Protein AF-0000000068192954 (afdb_homodimer)

Foldseek 3Di:
DPDDPPVVVVVVVVVVVVVVVVVVVVVVVVVVVVVCVCVVPVQQVLCVLAVCVPVPPVRDPDRQQFFFKKKKWAAAPVLAIAIAIFGAKDWDDDDPQWTKMKGKAFCPAPRNVRCVVVQKMKMFFAFLVCLVLNLLRHQDHSVVDRSCVVFDFDDDPSITHGPPTQKMWIWGFDDWDDQQRIIMTMIITDDMDGDPPTHTDGSNCNVVRDDPVSSVSNRVVVVVSVVVSVVRNVVVPDD/DPPDPVVVVVVVVVVVVVVVVVVVVVVVVVVVVVVCVCVVPVQQVLCVLAVCVPVPPVRDPDRQQFFFKKKKWAAAPVLAIAIAIFGAKDWDDDDPQWTKMKGKAFPPAPRNVRCVVVQKMKMFFAFLVCLVLHLLRHQDHSVVDRSCVVFDFDDDPSITHGPPTQKMWIWGWDDWDDQQRIIMTMIITDDMDGDPPTHTDGSNCNVVRDDPVSSVSNRVVVVVSVVVSVVRNVVVPDD

InterPro domains:
  IPR002563 Flavin reductase like domain [PF01613] (67-190)
  IPR002563 Flavin reductase like domain [SM00903] (71-207)
  IPR012349 FMN-binding split barrel [G3DSA:2.30.110.10] (63-213)
  IPR050268 NADH-dependent flavin reductase [PTHR30466] (68-200)

Nearest PDB structures (foldseek):
  2r0x-assembly1_A-2  TM=9.103E-01  e=3.236E-12  Histophilus somni 129PT
  8ct0-assembly4_E  TM=9.063E-01  e=8.200E-12  Kitasatospora aureofaciens
  3zoe-assembly1_A  TM=9.040E-01  e=6.341E-11  Thermus thermophilus HB27
  3zoh-assembly1_C  TM=8.894E-01  e=4.109E-11  Thermus thermophilus HB27
  3zoe-assembly1_B  TM=8.852E-01  e=1.179E-10  Thermus thermophilus HB27

pLDDT: mean 78.79, std 22.88, range [28.75, 98.81]

Solvent-accessible surface area (backbone atoms only — not comparable to full-atom values): 25425 Å² total; per-residue (Å²): 136,80,81,65,77,69,61,61,56,53,54,54,49,50,52,52,47,48,51,49,48,48,52,46,48,54,50,48,53,50,48,55,50,54,49,41,48,48,66,64,48,86,54,47,49,61,37,52,48,40,44,50,71,77,48,63,69,60,37,70,77,71,61,48,27,76,28,51,37,30,42,37,27,19,40,39,96,87,65,51,75,33,52,35,60,48,57,37,63,34,60,50,54,76,36,83,93,54,37,26,35,35,34,51,37,48,66,83,38,66,34,47,50,27,24,67,72,61,30,37,36,29,42,29,38,34,19,54,91,49,55,75,50,48,58,51,34,58,65,48,56,62,91,76,41,73,71,56,68,93,51,66,57,46,78,54,98,80,26,70,41,66,63,86,37,30,15,38,36,33,35,34,63,72,49,74,42,87,61,50,45,22,30,38,38,34,28,41,49,81,45,60,40,28,42,75,98,56,58,64,21,36,50,54,48,45,75,79,68,43,55,69,69,54,52,51,52,46,31,51,51,50,52,51,46,32,56,52,34,48,52,33,38,57,57,54,71,52,130,137,79,82,66,78,68,62,62,57,52,55,53,49,50,53,51,47,48,51,49,48,49,52,47,50,54,48,48,53,49,47,54,51,53,50,42,49,50,68,64,48,86,53,48,47,62,38,50,50,42,44,49,70,76,49,64,68,60,38,69,74,70,61,48,27,75,28,52,37,31,42,37,27,18,40,38,94,88,66,51,75,30,53,35,61,46,56,36,62,34,61,50,54,76,36,83,92,55,37,27,35,34,36,50,37,49,66,83,39,66,34,48,49,26,24,68,70,61,31,37,37,30,40,31,37,34,20,56,91,49,53,75,49,49,58,50,34,59,65,46,55,62,91,78,40,72,72,57,67,93,51,65,57,45,76,53,97,80,27,71,43,67,63,85,36,28,16,38,35,32,32,33,61,73,49,75,42,86,62,48,44,22,30,38,38,33,28,41,49,79,44,61,38,28,41,75,99,57,58,64,23,35,51,55,48,45,74,78,67,44,56,68,69,53,51,51,52,46,32,52,50,49,54,53,45,33,57,53,34,51,52,33,39,56,58,55,72,51,130

Organism: Phaeodactylum tricornutum (strain CCAP 1055/1) (NCBI:txid556484)

Radius of gyration: 24.52 Å; Cα contacts (8 Å, |Δi|>4): 858; chains: 2; bounding box: 74×58×86 Å

Secondary structure (DSSP, 8-state):
----THHHHHHHHHHHHHHHHHHHHHHHHHHHHHHHHHHHTT--HHHHHH-TTSS-S---SS-GGG-B-EEEEEE-TTS-EEEEEE--EEE----TTS-EEEEEE-TTSHHHHHHHHH-EEEEEE-BGGGTTHHHHHHHS-TTTS-TTTT--EEEETTEEEETT-SEEEEEEEEEEEE-SS-EEEEEEEEEEEE-SS--B-BGGGHHHHS-HHHHHHHHHHHHHHHHHHHHHHHHHT--/----THHHHHHHHHHHHHHHHHHHHHHHHHHHHHHHHHHHTT--HHHHHH-TTSS-S---SS-GGG-B-EEEEEE-TTS-EEEEEE--EEE----TTS-EEEEEE-TTSHHHHHHHHH-EEEEEE-BGGGTTHHHHHHHS-TTTS-TTTT--EEEETTEEEETT-SEEEEEEEEEEEE-SS-EEEEEEEEEEEE-SS--B-BGGGHHHHS-HHHHHHHHHHHHHHHHHHHHHHHHHT--

Sequence (478 aa):
MQQNPRTRTRSETQKNLQSLQGQSRKLLTLSEQATPYLHQRNVSFWKYLVTMTDVPAGSWILDEGKREVFLVTAVSSDGTKHGMIITWVAPAGLVPDQKRIMMALSPTNQTTQTLMESKSFAIHLLQQAQANLVPVFGAKHSREVNKFEGVDHEMMDGLPILANTCGWMIGAVVSTMEAGDRVIVLADISKEQGAVEQDPLYVKDMSAKLPVGDVQDLDQKFSGDIDRDRQMRAKFYEPMQQNPRTRTRSETQKNLQSLQGQSRKLLTLSEQATPYLHQRNVSFWKYLVTMTDVPAGSWILDEGKREVFLVTAVSSDGTKHGMIITWVAPAGLVPDQKRIMMALSPTNQTTQTLMESKSFAIHLLQQAQANLVPVFGAKHSREVNKFEGVDHEMMDGLPILANTCGWMIGAVVSTMEAGDRVIVLADISKEQGAVEQDPLYVKDMSAKLPVGDVQDLDQKFSGDIDRDRQMRAKFYEP

Structure (mmCIF, N/CA/C/O backbone):
data_AF-0000000068192954-model_v1
#
loop_
_entity.id
_entity.type
_entity.pdbx_description
1 polymer 'Flavin reductase like domain-containing protein'
#
loop_
_atom_site.group_PDB
_atom_site.id
_atom_site.type_symbol
_atom_site.label_atom_id
_atom_site.label_alt_id
_atom_site.label_comp_id
_atom_site.label_asym_id
_atom_site.label_entity_id
_atom_site.label_seq_id
_atom_site.pdbx_PDB_ins_code
_atom_site.Cartn_x
_atom_site.Cartn_y
_atom_site.Cartn_z
_atom_site.occupancy
_atom_site.B_iso_or_equiv
_atom_site.auth_seq_id
_atom_site.auth_comp_id
_atom_site.auth_asym_id
_atom_site.auth_atom_id
_atom_site.pdbx_PDB_model_num
ATOM 1 N N . MET A 1 1 ? 54.031 7.293 34.094 1 28.75 1 MET A N 1
ATOM 2 C CA . MET A 1 1 ? 53.281 6.066 33.781 1 28.75 1 MET A CA 1
ATOM 3 C C . MET A 1 1 ? 51.938 6.387 33.125 1 28.75 1 MET A C 1
ATOM 5 O O . MET A 1 1 ? 51.031 6.855 33.812 1 28.75 1 MET A O 1
ATOM 9 N N . GLN A 1 2 ? 51.938 6.809 31.891 1 33.09 2 GLN A N 1
ATOM 10 C CA . GLN A 1 2 ? 50.906 7.312 30.984 1 33.09 2 GLN A CA 1
ATOM 11 C C . GLN A 1 2 ? 49.906 6.227 30.641 1 33.09 2 GLN A C 1
ATOM 13 O O . GLN A 1 2 ? 50.281 5.168 30.125 1 33.09 2 GLN A O 1
ATOM 18 N N . GLN A 1 3 ? 48.812 6.18 31.5 1 34.62 3 GLN A N 1
ATOM 19 C CA . GLN A 1 3 ? 47.688 5.242 31.328 1 34.62 3 GLN A CA 1
ATOM 20 C C . GLN A 1 3 ? 47.156 5.27 29.906 1 34.62 3 GLN A C 1
ATOM 22 O O . GLN A 1 3 ? 46.906 6.344 29.359 1 34.62 3 GLN A O 1
ATOM 27 N N . ASN A 1 4 ? 47.5 4.211 29.141 1 36.44 4 ASN A N 1
ATOM 28 C CA . ASN A 1 4 ? 47.219 3.986 27.719 1 36.44 4 ASN A CA 1
ATOM 29 C C . ASN A 1 4 ? 45.719 4.004 27.438 1 36.44 4 ASN A C 1
ATOM 31 O O . ASN A 1 4 ? 44.969 3.295 28.094 1 36.44 4 ASN A O 1
ATOM 35 N N . PRO A 1 5 ? 45.219 4.957 26.562 1 45.28 5 PRO A N 1
ATOM 36 C CA . PRO A 1 5 ? 43.812 5.199 26.203 1 45.28 5 PRO A CA 1
ATOM 37 C C . PRO A 1 5 ? 43.125 3.957 25.625 1 45.28 5 PRO A C 1
ATOM 39 O O . PRO A 1 5 ? 41.938 3.984 25.328 1 45.28 5 PRO A O 1
ATOM 42 N N . ARG A 1 6 ? 43.844 2.809 25.438 1 43.81 6 ARG A N 1
ATOM 43 C CA . ARG A 1 6 ? 43.281 1.637 24.781 1 43.81 6 ARG A CA 1
ATOM 44 C C . ARG A 1 6 ? 42.344 0.885 25.75 1 43.81 6 ARG A C 1
ATOM 46 O O . ARG A 1 6 ? 41.562 0.047 25.312 1 43.81 6 ARG A O 1
ATOM 53 N N . THR A 1 7 ? 42.5 1.026 27.094 1 43.66 7 THR A N 1
ATOM 54 C CA . THR A 1 7 ? 41.719 0.246 28.031 1 43.66 7 THR A CA 1
ATOM 55 C C . THR A 1 7 ? 40.281 0.792 28.094 1 43.66 7 THR A C 1
ATOM 57 O O . THR A 1 7 ? 39.344 0.058 28.422 1 43.66 7 THR A O 1
ATOM 60 N N . ARG A 1 8 ? 40.094 2.127 27.812 1 46.25 8 ARG A N 1
ATOM 61 C CA . ARG A 1 8 ? 38.75 2.684 27.938 1 46.25 8 ARG A CA 1
ATOM 62 C C . ARG A 1 8 ? 37.844 2.23 26.797 1 46.25 8 ARG A C 1
ATOM 64 O O . ARG A 1 8 ? 36.625 2.115 26.969 1 46.25 8 ARG A O 1
ATOM 71 N N . THR A 1 9 ? 38.531 1.865 25.672 1 49.66 9 THR A N 1
ATOM 72 C CA . THR A 1 9 ? 37.719 1.532 24.516 1 49.66 9 THR A CA 1
ATOM 73 C C . THR A 1 9 ? 37.125 0.135 24.672 1 49.66 9 THR A C 1
ATOM 75 O O . THR A 1 9 ? 35.969 -0.11 24.25 1 49.66 9 THR A O 1
ATOM 78 N N . ARG A 1 10 ? 37.75 -0.776 25.516 1 47.38 10 ARG A N 1
ATOM 79 C CA . ARG A 1 10 ? 37.25 -2.131 25.656 1 47.38 10 ARG A CA 1
ATOM 80 C C . ARG A 1 10 ? 36.062 -2.168 26.641 1 47.38 10 ARG A C 1
ATOM 82 O O . ARG A 1 10 ? 35.094 -2.869 26.422 1 47.38 10 ARG A O 1
ATOM 89 N N . SER A 1 11 ? 36.188 -1.301 27.672 1 51.62 11 SER A N 1
ATOM 90 C CA . SER A 1 11 ? 35.094 -1.325 28.656 1 51.62 11 SER A CA 1
ATOM 91 C C . SER A 1 11 ? 33.812 -0.73 28.094 1 51.62 11 SER A C 1
ATOM 93 O O . SER A 1 11 ? 32.719 -1.253 28.328 1 51.62 11 SER A O 1
ATOM 95 N N . GLU A 1 12 ? 33.938 0.307 27.281 1 49.53 12 GLU A N 1
ATOM 96 C CA . GLU A 1 12 ? 32.75 0.908 26.688 1 49.53 12 GLU A CA 1
ATOM 97 C C . GLU A 1 12 ? 32.188 0.025 25.578 1 49.53 12 GLU A C 1
ATOM 99 O O . GLU A 1 12 ? 30.953 -0.093 25.453 1 49.53 12 GLU A O 1
ATOM 104 N N . THR A 1 13 ? 33.031 -0.736 24.906 1 48.41 13 THR A N 1
ATOM 105 C CA . THR A 1 13 ? 32.531 -1.682 23.906 1 48.41 13 THR A CA 1
ATOM 106 C C . THR A 1 13 ? 31.875 -2.879 24.562 1 48.41 13 THR A C 1
ATOM 108 O O . THR A 1 13 ? 30.828 -3.348 24.094 1 48.41 13 THR A O 1
ATOM 111 N N . GLN A 1 14 ? 32.406 -3.314 25.781 1 47.94 14 GLN A N 1
ATOM 112 C CA . GLN A 1 14 ? 31.75 -4.414 26.484 1 47.94 14 GLN A CA 1
ATOM 113 C C . GLN A 1 14 ? 30.422 -3.975 27.078 1 47.94 14 GLN A C 1
ATOM 115 O O . GLN A 1 14 ? 29.438 -4.727 27.062 1 47.94 14 GLN A O 1
ATOM 120 N N . LYS A 1 15 ? 30.328 -2.771 27.578 1 52 15 LYS A N 1
ATOM 121 C CA . LYS A 1 15 ? 29.062 -2.275 28.094 1 52 15 LYS A CA 1
ATOM 122 C C . LYS A 1 15 ? 28.047 -2.076 26.984 1 52 15 LYS A C 1
ATOM 124 O O . LYS A 1 15 ? 26.859 -2.383 27.141 1 52 15 LYS A O 1
ATOM 129 N N . ASN A 1 16 ? 28.5 -1.601 25.797 1 46.19 16 ASN A N 1
ATOM 130 C CA . ASN A 1 16 ? 27.609 -1.475 24.656 1 46.19 16 ASN A CA 1
ATOM 131 C C . ASN A 1 16 ? 27.188 -2.84 24.125 1 46.19 16 ASN A C 1
ATOM 133 O O . ASN A 1 16 ? 26.016 -3.041 23.766 1 46.19 16 ASN A O 1
ATOM 137 N N . LEU A 1 17 ? 28.047 -3.842 24.203 1 46.62 17 LEU A N 1
ATOM 138 C CA . LEU A 1 17 ? 27.688 -5.207 23.828 1 46.62 17 LEU A CA 1
ATOM 139 C C . LEU A 1 17 ? 26.75 -5.824 24.859 1 46.62 17 LEU A C 1
ATOM 141 O O . LEU A 1 17 ? 25.781 -6.5 24.5 1 46.62 17 LEU A O 1
ATOM 145 N N . GLN A 1 18 ? 26.953 -5.562 26.125 1 48.41 18 GLN A N 1
ATOM 146 C CA . GLN A 1 18 ? 26.031 -6.074 27.141 1 48.41 18 GLN A CA 1
ATOM 147 C C . GLN A 1 18 ? 24.672 -5.398 27.031 1 48.41 18 GLN A C 1
ATOM 149 O O . GLN A 1 18 ? 23.641 -6.047 27.203 1 48.41 18 GLN A O 1
ATOM 154 N N . SER A 1 19 ? 24.578 -4.105 26.719 1 47.25 19 SER A N 1
ATOM 155 C CA . SER A 1 19 ? 23.312 -3.436 26.484 1 47.25 19 SER A CA 1
ATOM 156 C C . SER A 1 19 ? 22.641 -3.939 25.219 1 47.25 19 SER A C 1
ATOM 158 O O . SER A 1 19 ? 21.438 -4.168 25.188 1 47.25 19 SER A O 1
ATOM 160 N N . LEU A 1 20 ? 23.391 -4.277 24.188 1 42.94 20 LEU A N 1
ATOM 161 C CA . LEU A 1 20 ? 22.859 -4.891 22.984 1 42.94 20 LEU A CA 1
ATOM 162 C C . LEU A 1 20 ? 22.438 -6.328 23.25 1 42.94 20 LEU A C 1
ATOM 164 O O . LEU A 1 20 ? 21.391 -6.77 22.75 1 42.94 20 LEU A O 1
ATOM 168 N N . GLN A 1 21 ? 23.203 -7.055 24.047 1 45.59 21 GLN A N 1
ATOM 169 C CA . GLN A 1 21 ? 22.797 -8.398 24.469 1 45.59 21 GLN A CA 1
ATOM 170 C C . GLN A 1 21 ? 21.578 -8.344 25.391 1 45.59 21 GLN A C 1
ATOM 172 O O . GLN A 1 21 ? 20.703 -9.195 25.297 1 45.59 21 GLN A O 1
ATOM 177 N N . GLY A 1 22 ? 21.531 -7.441 26.297 1 45.75 22 GLY A N 1
ATOM 178 C CA . GLY A 1 22 ? 20.328 -7.262 27.094 1 45.75 22 GLY A CA 1
ATOM 179 C C . GLY A 1 22 ? 19.125 -6.883 26.266 1 45.75 22 GLY A C 1
ATOM 180 O O . GLY A 1 22 ? 18.016 -7.371 26.516 1 45.75 22 GLY A O 1
ATOM 181 N N . GLN A 1 23 ? 19.312 -5.965 25.328 1 38.62 23 GLN A N 1
ATOM 182 C CA . GLN A 1 23 ? 18.234 -5.633 24.391 1 38.62 23 GLN A CA 1
ATOM 183 C C . GLN A 1 23 ? 17.891 -6.82 23.5 1 38.62 23 GLN A C 1
ATOM 185 O O . GLN A 1 23 ? 16.719 -7.078 23.219 1 38.62 23 GLN A O 1
ATOM 190 N N . SER A 1 24 ? 18.875 -7.613 23.172 1 37.78 24 SER A N 1
ATOM 191 C CA . SER A 1 24 ? 18.594 -8.852 22.438 1 37.78 24 SER A CA 1
ATOM 192 C C . SER A 1 24 ? 17.859 -9.852 23.312 1 37.78 24 SER A C 1
ATOM 194 O O . SER A 1 24 ? 16.953 -10.547 22.859 1 37.78 24 SER A O 1
ATOM 196 N N . ARG A 1 25 ? 18.266 -10 24.688 1 39.19 25 ARG A N 1
ATOM 197 C CA . ARG A 1 25 ? 17.547 -10.93 25.547 1 39.19 25 ARG A CA 1
ATOM 198 C C . ARG A 1 25 ? 16.109 -10.445 25.812 1 39.19 25 ARG A C 1
ATOM 200 O O . ARG A 1 25 ? 15.18 -11.25 25.859 1 39.19 25 ARG A O 1
ATOM 207 N N . LYS A 1 26 ? 15.883 -9.156 26.016 1 37.59 26 LYS A N 1
ATOM 208 C CA . LYS A 1 26 ? 14.523 -8.633 26.141 1 37.59 26 LYS A CA 1
ATOM 209 C C . LYS A 1 26 ? 13.734 -8.82 24.844 1 37.59 26 LYS A C 1
ATOM 211 O O . LYS A 1 26 ? 12.539 -9.094 24.875 1 37.59 26 LYS A O 1
ATOM 216 N N . LEU A 1 27 ? 14.375 -8.758 23.656 1 32.66 27 LEU A N 1
ATOM 217 C CA . LEU A 1 27 ? 13.766 -9.086 22.375 1 32.66 27 LEU A CA 1
ATOM 218 C C . LEU A 1 27 ? 13.484 -10.578 22.281 1 32.66 27 LEU A C 1
ATOM 220 O O . LEU A 1 27 ? 12.438 -10.984 21.781 1 32.66 27 LEU A O 1
ATOM 224 N N . LEU A 1 28 ? 14.352 -11.445 22.812 1 34.91 28 LEU A N 1
ATOM 225 C CA . LEU A 1 28 ? 14.117 -12.883 22.859 1 34.91 28 LEU A CA 1
ATOM 226 C C . LEU A 1 28 ? 12.977 -13.227 23.812 1 34.91 28 LEU A C 1
ATOM 228 O O . LEU A 1 28 ? 12.141 -14.07 23.5 1 34.91 28 LEU A O 1
ATOM 232 N N . THR A 1 29 ? 12.938 -12.602 24.984 1 37.34 29 THR A N 1
ATOM 233 C CA . THR A 1 29 ? 11.836 -12.875 25.891 1 37.34 29 THR A CA 1
ATOM 234 C C . THR A 1 29 ? 10.516 -12.359 25.328 1 37.34 29 THR A C 1
ATOM 236 O O . THR A 1 29 ? 9.477 -13.016 25.453 1 37.34 29 THR A O 1
ATOM 239 N N . LEU A 1 30 ? 10.492 -11.242 24.625 1 33.72 30 LEU A N 1
ATOM 240 C CA . LEU A 1 30 ? 9.281 -10.758 23.984 1 33.72 30 LEU A CA 1
ATOM 241 C C . LEU A 1 30 ? 8.953 -11.594 22.75 1 33.72 30 LEU A C 1
ATOM 243 O O . LEU A 1 30 ? 7.781 -11.805 22.422 1 33.72 30 LEU A O 1
ATOM 247 N N . SER A 1 31 ? 9.898 -12.125 22.062 1 34.69 31 SER A N 1
ATOM 248 C CA . SER A 1 31 ? 9.672 -13.109 21 1 34.69 31 SER A CA 1
ATOM 249 C C . SER A 1 31 ? 9.07 -14.391 21.578 1 34.69 31 SER A C 1
ATOM 251 O O . SER A 1 31 ? 8.156 -14.969 20.984 1 34.69 31 SER A O 1
ATOM 253 N N . GLU A 1 32 ? 9.539 -14.898 22.672 1 38 32 GLU A N 1
ATOM 254 C CA . GLU A 1 32 ? 8.977 -16.078 23.328 1 38 32 GLU A CA 1
ATOM 255 C C . GLU A 1 32 ? 7.547 -15.82 23.797 1 38 32 GLU A C 1
ATOM 257 O O . GLU A 1 32 ? 6.727 -16.734 23.828 1 38 32 GLU A O 1
ATOM 262 N N . GLN A 1 33 ? 7.266 -14.625 24.172 1 34.47 33 GLN A N 1
ATOM 263 C CA . GLN A 1 33 ? 5.902 -14.344 24.609 1 34.47 33 GLN A CA 1
ATOM 264 C C . GLN A 1 33 ? 4.969 -14.172 23.422 1 34.47 33 GLN A C 1
ATOM 266 O O . GLN A 1 33 ? 3.777 -14.469 23.5 1 34.47 33 GLN A O 1
ATOM 271 N N . ALA A 1 34 ? 5.441 -13.594 22.328 1 35.53 34 ALA A N 1
ATOM 272 C CA . ALA A 1 34 ? 4.555 -13.461 21.172 1 35.53 34 ALA A CA 1
ATOM 273 C C . ALA A 1 34 ? 4.32 -14.812 20.5 1 35.53 34 ALA A C 1
ATOM 275 O O . ALA A 1 34 ? 3.219 -15.094 20.031 1 35.53 34 ALA A O 1
ATOM 276 N N . THR A 1 35 ? 5.328 -15.734 20.438 1 37.5 35 THR A N 1
ATOM 277 C CA . THR A 1 35 ? 5.141 -17.109 19.953 1 37.5 35 THR A CA 1
ATOM 278 C C . THR A 1 35 ? 4.137 -17.844 20.844 1 37.5 35 THR A C 1
ATOM 280 O O . THR A 1 35 ? 3.275 -18.562 20.328 1 37.5 35 THR A O 1
ATOM 283 N N . PRO A 1 36 ? 4.316 -17.719 22.125 1 34.56 36 PRO A N 1
ATOM 284 C CA . PRO A 1 36 ? 3.301 -18.391 22.938 1 34.56 36 PRO A CA 1
ATOM 285 C C . PRO A 1 36 ? 1.89 -17.875 22.672 1 34.56 36 PRO A C 1
ATOM 287 O O . PRO A 1 36 ? 0.913 -18.594 22.875 1 34.56 36 PRO A O 1
ATOM 290 N N . TYR A 1 37 ? 1.873 -16.625 22.422 1 34.72 37 TYR A N 1
ATOM 291 C CA . TYR A 1 37 ? 0.514 -16.141 22.203 1 34.72 37 TYR A CA 1
ATOM 292 C C . TYR A 1 37 ? -0.122 -16.812 20.984 1 34.72 37 TYR A C 1
ATOM 294 O O . TYR A 1 37 ? -1.303 -17.172 21.016 1 34.72 37 TYR A O 1
ATOM 302 N N . LEU A 1 38 ? 0.547 -16.969 19.906 1 35.53 38 LEU A N 1
ATOM 303 C CA . LEU A 1 38 ? 0.011 -17.766 18.797 1 35.53 38 LEU A CA 1
ATOM 304 C C . LEU A 1 38 ? -0.161 -19.219 19.219 1 35.53 38 LEU A C 1
ATOM 306 O O . LEU A 1 38 ? -1.137 -19.875 18.828 1 35.53 38 LEU A O 1
ATOM 310 N N . HIS A 1 39 ? 0.858 -19.812 19.781 1 34.03 39 HIS A N 1
ATOM 311 C CA . HIS A 1 39 ? 0.739 -21.203 20.203 1 34.03 39 HIS A CA 1
ATOM 312 C C . HIS A 1 39 ? -0.332 -21.375 21.266 1 34.03 39 HIS A C 1
ATOM 314 O O . HIS A 1 39 ? -0.851 -22.469 21.469 1 34.03 39 HIS A O 1
ATOM 320 N N . GLN A 1 40 ? -0.222 -20.5 22.156 1 33.94 40 GLN A N 1
ATOM 321 C CA . GLN A 1 40 ? -1.2 -20.859 23.188 1 33.94 40 GLN A CA 1
ATOM 322 C C . GLN A 1 40 ? -2.623 -20.781 22.641 1 33.94 40 GLN A C 1
ATOM 324 O O . GLN A 1 40 ? -3.473 -21.609 22.984 1 33.94 40 GLN A O 1
ATOM 329 N N . ARG A 1 41 ? -3.094 -19.406 22.125 1 36.31 41 ARG A N 1
ATOM 330 C CA . ARG A 1 41 ? -4.508 -19.438 21.75 1 36.31 41 ARG A CA 1
ATOM 331 C C . ARG A 1 41 ? -4.688 -19.812 20.281 1 36.31 41 ARG A C 1
ATOM 333 O O . ARG A 1 41 ? -3.859 -19.453 19.453 1 36.31 41 ARG A O 1
ATOM 340 N N . ASN A 1 42 ? -5.141 -20.953 19.828 1 36.09 42 ASN A N 1
ATOM 341 C CA . ASN A 1 42 ? -5.605 -21.516 18.562 1 36.09 42 ASN A CA 1
ATOM 342 C C . ASN A 1 42 ? -5.992 -20.438 17.562 1 36.09 42 ASN A C 1
ATOM 344 O O . ASN A 1 42 ? -7.051 -20.516 16.938 1 36.09 42 ASN A O 1
ATOM 348 N N . VAL A 1 43 ? -5.469 -19.25 17.781 1 41.62 43 VAL A N 1
ATOM 349 C CA . VAL A 1 43 ? -5.949 -18.234 16.859 1 41.62 43 VAL A CA 1
ATOM 350 C C . VAL A 1 43 ? -5.191 -18.328 15.539 1 41.62 43 VAL A C 1
ATOM 352 O O . VAL A 1 43 ? -3.959 -18.375 15.523 1 41.62 43 VAL A O 1
ATOM 355 N N . SER A 1 44 ? -5.82 -18.875 14.555 1 44.84 44 SER A N 1
ATOM 356 C CA . SER A 1 44 ? -5.332 -18.953 13.18 1 44.84 44 SER A CA 1
ATOM 357 C C . SER A 1 44 ? -4.703 -17.625 12.742 1 44.84 44 SER A C 1
ATOM 359 O O . SER A 1 44 ? -5.066 -16.562 13.25 1 44.84 44 SER A O 1
ATOM 361 N N . PHE A 1 45 ? -3.475 -17.703 12.219 1 47.53 45 PHE A N 1
ATOM 362 C CA . PHE A 1 45 ? -2.738 -16.562 11.68 1 47.53 45 PHE A CA 1
ATOM 363 C C . PHE A 1 45 ? -3.682 -15.586 10.984 1 47.53 45 PHE A C 1
ATOM 365 O O . PHE A 1 45 ? -3.584 -14.375 11.188 1 47.53 45 PHE A O 1
ATOM 372 N N . TRP A 1 46 ? -4.523 -16.172 10.195 1 49.72 46 TRP A N 1
ATOM 373 C CA . TRP A 1 46 ? -5.496 -15.312 9.531 1 49.72 46 TRP A CA 1
ATOM 374 C C . TRP A 1 46 ? -6.359 -14.578 10.555 1 49.72 46 TRP A C 1
ATOM 376 O O . TRP A 1 46 ? -6.688 -13.406 10.367 1 49.72 46 TRP A O 1
ATOM 386 N N . LYS A 1 47 ? -6.613 -15.414 11.516 1 50.19 47 LYS A N 1
ATOM 387 C CA . LYS A 1 47 ? -7.32 -14.758 12.609 1 50.19 47 LYS A CA 1
ATOM 388 C C . LYS A 1 47 ? -6.477 -13.641 13.219 1 50.19 47 LYS A C 1
ATOM 390 O O . LYS A 1 47 ? -7.004 -12.594 13.594 1 50.19 47 LYS A O 1
ATOM 395 N N . TYR A 1 48 ? -5.215 -13.984 13.234 1 51.25 48 TYR A N 1
ATOM 396 C CA . TYR A 1 48 ? -4.301 -12.953 13.719 1 51.25 48 TYR A CA 1
ATOM 397 C C . TYR A 1 48 ? -4.324 -11.727 12.812 1 51.25 48 TYR A C 1
ATOM 399 O O . TYR A 1 48 ? -4.336 -10.594 13.297 1 51.25 48 TYR A O 1
ATOM 407 N N . LEU A 1 49 ? -4.199 -12.047 11.523 1 51.03 49 LEU A N 1
ATOM 408 C CA . LEU A 1 49 ? -4.246 -10.938 10.578 1 51.03 49 LEU A CA 1
ATOM 409 C C . LEU A 1 49 ? -5.598 -10.227 10.641 1 51.03 49 LEU A C 1
ATOM 411 O O . LEU A 1 49 ? -5.68 -9.023 10.406 1 51.03 49 LEU A O 1
ATOM 415 N N . VAL A 1 50 ? -6.68 -11.039 10.859 1 43.12 50 VAL A N 1
ATOM 416 C CA . VAL A 1 50 ? -8.039 -10.516 10.914 1 43.12 50 VAL A CA 1
ATOM 417 C C . VAL A 1 50 ? -8.391 -10.141 12.352 1 43.12 50 VAL A C 1
ATOM 419 O O . VAL A 1 50 ? -9.117 -9.172 12.586 1 43.12 50 VAL A O 1
ATOM 422 N N . THR A 1 51 ? -8.336 -11.172 13.18 1 40.44 51 THR A N 1
ATOM 423 C CA . THR A 1 51 ? -8.922 -10.984 14.508 1 40.44 51 THR A CA 1
ATOM 424 C C . THR A 1 51 ? -8.016 -10.117 15.375 1 40.44 51 THR A C 1
ATOM 426 O O . THR A 1 51 ? -7.137 -10.633 16.062 1 40.44 51 THR A O 1
ATOM 429 N N . MET A 1 52 ? -7.449 -9.125 14.82 1 39.66 52 MET A N 1
ATOM 430 C CA . MET A 1 52 ? -6.996 -8.148 15.812 1 39.66 52 MET A CA 1
ATOM 431 C C . MET A 1 52 ? -7.949 -8.102 17 1 39.66 52 MET A C 1
ATOM 433 O O . MET A 1 52 ? -7.855 -7.207 17.844 1 39.66 52 MET A O 1
ATOM 437 N N . THR A 1 53 ? -8.93 -8.828 17.047 1 37.06 53 THR A N 1
ATOM 438 C CA . THR A 1 53 ? -9.797 -8.633 18.203 1 37.06 53 THR A CA 1
ATOM 439 C C . THR A 1 53 ? -9.023 -8.852 19.5 1 37.06 53 THR A C 1
ATOM 441 O O . THR A 1 53 ? -9.266 -8.172 20.5 1 37.06 53 THR A O 1
ATOM 444 N N . ASP A 1 54 ? -8.414 -9.969 19.656 1 37.91 54 ASP A N 1
ATOM 445 C CA . ASP A 1 54 ? -7.816 -10.133 20.969 1 37.91 54 ASP A CA 1
ATOM 446 C C . ASP A 1 54 ? -6.461 -9.438 21.062 1 37.91 54 ASP A C 1
ATOM 448 O O . ASP A 1 54 ? -5.617 -9.805 21.875 1 37.91 54 ASP A O 1
ATOM 452 N N . VAL A 1 55 ? -5.898 -9.062 20.016 1 39.06 55 VAL A N 1
ATOM 453 C CA . VAL A 1 55 ? -4.645 -8.367 20.266 1 39.06 55 VAL A CA 1
ATOM 454 C C . VAL A 1 55 ? -4.895 -7.203 21.234 1 39.06 55 VAL A C 1
ATOM 456 O O . VAL A 1 55 ? -5.859 -6.457 21.078 1 39.06 55 VAL A O 1
ATOM 459 N N . PRO A 1 56 ? -4.359 -7.191 22.344 1 39.72 56 PRO A N 1
ATOM 460 C CA . PRO A 1 56 ? -4.477 -6.02 23.219 1 39.72 56 PRO A CA 1
ATOM 461 C C . PRO A 1 56 ? -4.551 -4.707 22.438 1 39.72 56 PRO A C 1
ATOM 463 O O . PRO A 1 56 ? -4.156 -4.66 21.266 1 39.72 56 PRO A O 1
ATOM 466 N N . ALA A 1 57 ? -5.082 -3.566 22.984 1 41.44 57 ALA A N 1
ATOM 467 C CA . ALA A 1 57 ? -5.352 -2.174 22.641 1 41.44 57 ALA A CA 1
ATOM 468 C C . ALA A 1 57 ? -4.305 -1.648 21.656 1 41.44 57 ALA A C 1
ATOM 470 O O . ALA A 1 57 ? -4.504 -0.609 21.016 1 41.44 57 ALA A O 1
ATOM 471 N N . GLY A 1 58 ? -3.09 -2.18 21.516 1 46.84 58 GLY A N 1
ATOM 472 C CA . GLY A 1 58 ? -2.041 -1.587 20.703 1 46.84 58 GLY A CA 1
ATOM 473 C C . GLY A 1 58 ? -2.137 -1.967 19.234 1 46.84 58 GLY A C 1
ATOM 474 O O . GLY A 1 58 ? -1.12 -2.223 18.578 1 46.84 58 GLY A O 1
ATOM 475 N N . SER A 1 59 ? -3.389 -2.238 18.781 1 53.78 59 SER A N 1
ATOM 476 C CA . SER A 1 59 ? -3.719 -2.922 17.531 1 53.78 59 SER A CA 1
ATOM 477 C C . SER A 1 59 ? -3.301 -2.092 16.312 1 53.78 59 SER A C 1
ATOM 479 O O . SER A 1 59 ? -3.281 -0.861 16.375 1 53.78 59 SER A O 1
ATOM 481 N N . TRP A 1 60 ? -2.52 -2.666 15.414 1 65.56 60 TRP A N 1
ATOM 482 C CA . TRP A 1 60 ? -2.094 -2.211 14.094 1 65.56 60 TRP A CA 1
ATOM 483 C C . TRP A 1 60 ? -3.215 -1.452 13.391 1 65.56 60 TRP A C 1
ATOM 485 O O . TRP A 1 60 ? -4.352 -1.926 13.328 1 65.56 60 TRP A O 1
ATOM 495 N N . ILE A 1 61 ? -3.01 -0.142 13.203 1 79 61 ILE A N 1
ATOM 496 C CA . ILE A 1 61 ? -4.055 0.694 12.617 1 79 61 ILE A CA 1
ATOM 497 C C . ILE A 1 61 ? -4.336 0.245 11.188 1 79 61 ILE A C 1
ATOM 499 O O . ILE A 1 61 ? -5.359 0.611 10.602 1 79 61 ILE A O 1
ATOM 503 N N . LEU A 1 62 ? -3.357 -0.501 10.672 1 83.12 62 LEU A N 1
ATOM 504 C CA . LEU A 1 62 ? -3.619 -1.071 9.352 1 83.12 62 LEU A CA 1
ATOM 505 C C . LEU A 1 62 ? -4.344 -2.406 9.477 1 83.12 62 LEU A C 1
ATOM 507 O O . LEU A 1 62 ? -3.754 -3.402 9.898 1 83.12 62 LEU A O 1
ATOM 511 N N . ASP A 1 63 ? -5.598 -2.41 9.117 1 80 63 ASP A N 1
ATOM 512 C CA . ASP A 1 63 ? -6.445 -3.594 9.227 1 80 63 ASP A CA 1
ATOM 513 C C . ASP A 1 63 ? -6.145 -4.59 8.109 1 80 63 ASP A C 1
ATOM 515 O O . ASP A 1 63 ? -6.625 -4.43 6.988 1 80 63 ASP A O 1
ATOM 519 N N . GLU A 1 64 ? -5.504 -5.621 8.391 1 82.19 64 GLU A N 1
ATOM 520 C CA . GLU A 1 64 ? -5.109 -6.625 7.41 1 82.19 64 GLU A CA 1
ATOM 521 C C . GLU A 1 64 ? -6.324 -7.355 6.848 1 82.19 64 GLU A C 1
ATOM 523 O O . GLU A 1 64 ? -6.32 -7.785 5.691 1 82.19 64 GLU A O 1
ATOM 528 N N . GLY A 1 65 ? -7.332 -7.457 7.613 1 84.56 65 GLY A N 1
ATOM 529 C CA . GLY A 1 65 ? -8.531 -8.148 7.176 1 84.56 65 GLY A CA 1
ATOM 530 C C . GLY A 1 65 ? -9.219 -7.473 6.004 1 84.56 65 GLY A C 1
ATOM 531 O O . GLY A 1 65 ? -9.898 -8.125 5.215 1 84.56 65 GLY A O 1
ATOM 532 N N . LYS A 1 66 ? -8.977 -6.227 5.836 1 86.56 66 LYS A N 1
ATOM 533 C CA . LYS A 1 66 ? -9.648 -5.438 4.812 1 86.56 66 LYS A CA 1
ATOM 534 C C . LYS A 1 66 ? -8.836 -5.402 3.52 1 86.56 66 LYS A C 1
ATOM 536 O O . LYS A 1 66 ? -9.273 -4.812 2.525 1 86.56 66 LYS A O 1
ATOM 541 N N . ARG A 1 67 ? -7.805 -6.082 3.555 1 91.56 67 ARG A N 1
ATOM 542 C CA . ARG A 1 67 ? -6.953 -6.035 2.369 1 91.56 67 ARG A CA 1
ATOM 543 C C . ARG A 1 67 ? -7.445 -7.008 1.304 1 91.56 67 ARG A C 1
ATOM 545 O O . ARG A 1 67 ? -7.867 -8.125 1.623 1 91.56 67 ARG A O 1
ATOM 552 N N . GLU A 1 68 ? -7.344 -6.523 0.11 1 93.19 68 GLU A N 1
ATOM 553 C CA . GLU A 1 68 ? -7.645 -7.355 -1.051 1 93.19 68 GLU A CA 1
ATOM 554 C C . GLU A 1 68 ? -6.547 -8.391 -1.286 1 93.19 68 GLU A C 1
ATOM 556 O O . GLU A 1 68 ? -5.398 -8.188 -0.891 1 93.19 68 GLU A O 1
ATOM 561 N N . VAL A 1 69 ? -6.969 -9.461 -1.917 1 95.44 69 VAL A N 1
ATOM 562 C CA . VAL A 1 69 ? -6.035 -10.539 -2.211 1 95.44 69 VAL A CA 1
ATOM 563 C C . VAL A 1 69 ? -5.699 -10.539 -3.701 1 95.44 69 VAL A C 1
ATOM 565 O O . VAL A 1 69 ? -6.598 -10.594 -4.547 1 95.44 69 VAL A O 1
ATOM 568 N N . PHE A 1 70 ? -4.383 -10.562 -3.973 1 97.12 70 PHE A N 1
ATOM 569 C CA . PHE A 1 70 ? -3.922 -10.516 -5.355 1 97.12 70 PHE A CA 1
ATOM 570 C C . PHE A 1 70 ? -3.092 -11.742 -5.691 1 97.12 70 PHE A C 1
ATOM 572 O O . PHE A 1 70 ? -2.418 -12.305 -4.82 1 97.12 70 PHE A O 1
ATOM 579 N N . LEU A 1 71 ? -3.143 -12.102 -6.926 1 97.94 71 LEU A N 1
ATOM 580 C CA . LEU A 1 71 ? -2.201 -13.055 -7.504 1 97.94 71 LEU A CA 1
ATOM 581 C C . LEU A 1 71 ? -1.266 -12.367 -8.492 1 97.94 71 LEU A C 1
ATOM 583 O O . LEU A 1 71 ? -1.719 -11.781 -9.477 1 97.94 71 LEU A O 1
ATOM 587 N N . VAL A 1 72 ? -0.012 -12.477 -8.219 1 98.44 72 VAL A N 1
ATOM 588 C CA . VAL A 1 72 ? 1.006 -11.992 -9.148 1 98.44 72 VAL A CA 1
ATOM 589 C C . VAL A 1 72 ? 1.563 -13.164 -9.953 1 98.44 72 VAL A C 1
ATOM 591 O O . VAL A 1 72 ? 1.872 -14.219 -9.398 1 98.44 72 VAL A O 1
ATOM 594 N N . THR A 1 73 ? 1.679 -12.992 -11.242 1 98.25 73 THR A N 1
ATOM 595 C CA . THR A 1 73 ? 2.248 -14.023 -12.102 1 98.25 73 THR A CA 1
ATOM 596 C C . THR A 1 73 ? 3.428 -13.477 -12.898 1 98.25 73 THR A C 1
ATOM 598 O O . THR A 1 73 ? 3.467 -12.289 -13.219 1 98.25 73 THR A O 1
ATOM 601 N N . ALA A 1 74 ? 4.336 -14.312 -13.148 1 98.12 74 ALA A N 1
ATOM 602 C CA . ALA A 1 74 ? 5.531 -14.039 -13.945 1 98.12 74 ALA A CA 1
ATOM 603 C C . ALA A 1 74 ? 6.027 -15.297 -14.648 1 98.12 74 ALA A C 1
ATOM 605 O O . ALA A 1 74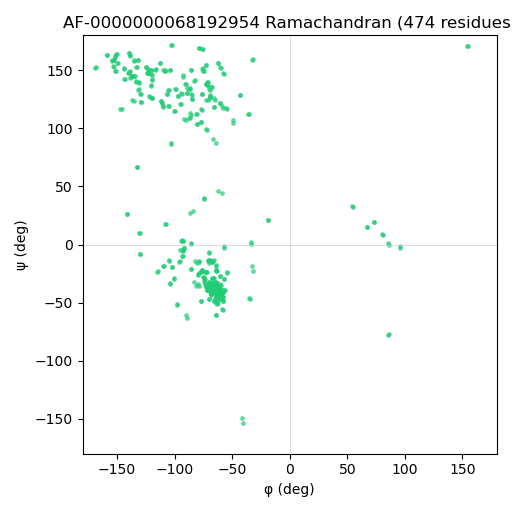 ? 5.625 -16.406 -14.305 1 98.12 74 ALA A O 1
ATOM 606 N N . VAL A 1 75 ? 6.883 -15.078 -15.641 1 97.5 75 VAL A N 1
ATOM 607 C CA . VAL A 1 75 ? 7.398 -16.203 -16.422 1 97.5 75 VAL A CA 1
ATOM 608 C C . VAL A 1 75 ? 8.922 -16.125 -16.5 1 97.5 75 VAL A C 1
ATOM 610 O O . VAL A 1 75 ? 9.477 -15.07 -16.844 1 97.5 75 VAL A O 1
ATOM 613 N N . SER A 1 76 ? 9.531 -17.234 -16.172 1 95.94 76 SER A N 1
ATOM 614 C CA . SER A 1 76 ? 10.984 -17.297 -16.281 1 95.94 76 SER A CA 1
ATOM 615 C C . SER A 1 76 ? 11.414 -17.453 -17.734 1 95.94 76 SER A C 1
ATOM 617 O O . SER A 1 76 ? 10.586 -17.703 -18.625 1 95.94 76 SER A O 1
ATOM 619 N N . SER A 1 77 ? 12.703 -17.266 -17.922 1 95.88 77 SER A N 1
ATOM 620 C CA . SER A 1 77 ? 13.258 -17.281 -19.266 1 95.88 77 SER A CA 1
ATOM 621 C C . SER A 1 77 ? 13.023 -18.625 -19.938 1 95.88 77 SER A C 1
ATOM 623 O O . SER A 1 77 ? 12.93 -18.719 -21.172 1 95.88 77 SER A O 1
ATOM 625 N N . ASP A 1 78 ? 12.898 -19.688 -19.203 1 94.25 78 ASP A N 1
ATOM 626 C CA . ASP A 1 78 ? 12.695 -21.031 -19.75 1 94.25 78 ASP A CA 1
ATOM 627 C C . ASP A 1 78 ? 11.219 -21.297 -20.016 1 94.25 78 ASP A C 1
ATOM 629 O O . ASP A 1 78 ? 10.836 -22.391 -20.422 1 94.25 78 ASP A O 1
ATOM 633 N N . GLY A 1 79 ? 10.414 -20.344 -19.75 1 94.56 79 GLY A N 1
ATOM 634 C CA . GLY A 1 79 ? 9 -20.453 -20.062 1 94.56 79 GLY A CA 1
ATOM 635 C C . GLY A 1 79 ? 8.164 -20.922 -18.891 1 94.56 79 GLY A C 1
ATOM 636 O O . GLY A 1 79 ? 6.934 -21 -19 1 94.56 79 GLY A O 1
ATOM 637 N N . THR A 1 80 ? 8.789 -21.219 -17.781 1 94.38 80 THR A N 1
ATOM 638 C CA . THR A 1 80 ? 8.055 -21.688 -16.609 1 94.38 80 THR A CA 1
ATOM 639 C C . THR A 1 80 ? 7.207 -20.562 -16.016 1 94.38 80 THR A C 1
ATOM 641 O O . THR A 1 80 ? 7.688 -19.438 -15.852 1 94.38 80 THR A O 1
ATOM 644 N N . LYS A 1 81 ? 5.93 -20.875 -15.719 1 96.25 81 LYS A N 1
ATOM 645 C CA . LYS A 1 81 ? 5.012 -19.938 -15.094 1 96.25 81 LYS A CA 1
ATOM 646 C C . LYS A 1 81 ? 5.113 -19.984 -13.57 1 96.25 81 LYS A C 1
ATOM 648 O O . LYS A 1 81 ? 5.164 -21.078 -12.992 1 96.25 81 LYS A O 1
ATOM 653 N N . HIS A 1 82 ? 5.172 -18.844 -13.016 1 95.75 82 HIS A N 1
ATOM 654 C CA . HIS A 1 82 ? 5.199 -18.703 -11.562 1 95.75 82 HIS A CA 1
ATOM 655 C C . HIS A 1 82 ? 4.074 -17.781 -11.078 1 95.75 82 HIS A C 1
ATOM 657 O O . HIS A 1 82 ? 3.59 -16.938 -11.836 1 95.75 82 HIS A O 1
ATOM 663 N N . GLY A 1 83 ? 3.645 -18.031 -9.805 1 96.94 83 GLY A N 1
ATOM 664 C CA . GLY A 1 83 ? 2.629 -17.188 -9.188 1 96.94 83 GLY A CA 1
ATOM 665 C C . GLY A 1 83 ? 2.744 -17.125 -7.68 1 96.94 83 GLY A C 1
ATOM 666 O O . GLY A 1 83 ? 3.146 -18.109 -7.043 1 96.94 83 GLY A O 1
ATOM 667 N N . MET A 1 84 ? 2.352 -16.016 -7.168 1 95.44 84 MET A N 1
ATOM 668 C CA . MET A 1 84 ? 2.326 -15.859 -5.715 1 95.44 84 MET A CA 1
ATOM 669 C C . MET A 1 84 ? 1.136 -15.008 -5.281 1 95.44 84 MET A C 1
ATOM 671 O O . MET A 1 84 ? 0.678 -14.148 -6.031 1 95.44 84 MET A O 1
ATOM 675 N N . ILE A 1 85 ? 0.699 -15.281 -4.074 1 95.94 85 ILE A N 1
ATOM 676 C CA . ILE A 1 85 ? -0.348 -14.484 -3.443 1 95.94 85 ILE A CA 1
ATOM 677 C C . ILE A 1 85 ? 0.28 -13.328 -2.672 1 95.94 85 ILE A C 1
ATOM 679 O O . ILE A 1 85 ? 1.233 -13.523 -1.913 1 95.94 85 ILE A O 1
ATOM 683 N N . ILE A 1 86 ? -0.235 -12.133 -2.908 1 96.38 86 ILE A N 1
ATOM 684 C CA . ILE A 1 86 ? 0.201 -10.984 -2.129 1 96.38 86 ILE A CA 1
ATOM 685 C C . ILE A 1 86 ? -1.013 -10.156 -1.702 1 96.38 86 ILE A C 1
ATOM 687 O O . ILE A 1 86 ? -2.092 -10.281 -2.285 1 96.38 86 ILE A O 1
ATOM 691 N N . THR A 1 87 ? -0.8 -9.367 -0.639 1 94.94 87 THR A N 1
ATOM 692 C CA . THR A 1 87 ? -1.868 -8.492 -0.174 1 94.94 87 THR A CA 1
ATOM 693 C C . THR A 1 87 ? -1.354 -7.062 0.012 1 94.94 87 THR A C 1
ATOM 695 O O . THR A 1 87 ? -2.137 -6.141 0.244 1 94.94 87 THR A O 1
ATOM 698 N N . TRP A 1 88 ? -0.101 -6.863 -0.096 1 96.38 88 TRP A N 1
ATOM 699 C CA . TRP A 1 88 ? 0.482 -5.555 0.179 1 96.38 88 TRP A CA 1
ATOM 700 C C . TRP A 1 88 ? 0.82 -4.828 -1.117 1 96.38 88 TRP A C 1
ATOM 702 O O . TRP A 1 88 ? 1.954 -4.895 -1.598 1 96.38 88 TRP A O 1
ATOM 712 N N . VAL A 1 89 ? -0.229 -4.125 -1.611 1 96.75 89 VAL A N 1
ATOM 713 C CA . VAL A 1 89 ? -0.203 -3.361 -2.854 1 96.75 89 VAL A CA 1
ATOM 714 C C . VAL A 1 89 ? -0.812 -1.98 -2.623 1 96.75 89 VAL A C 1
ATOM 716 O O . VAL A 1 89 ? -1.801 -1.844 -1.898 1 96.75 89 VAL A O 1
ATOM 719 N N . ALA A 1 90 ? -0.215 -1.003 -3.215 1 95.81 90 ALA A N 1
ATOM 720 C CA . ALA A 1 90 ? -0.79 0.339 -3.172 1 95.81 90 ALA A CA 1
ATOM 721 C C . ALA A 1 90 ? -0.443 1.125 -4.434 1 95.81 90 ALA A C 1
ATOM 723 O O . ALA A 1 90 ? 0.54 0.82 -5.113 1 95.81 90 ALA A O 1
ATOM 724 N N . PRO A 1 91 ? -1.28 2.119 -4.738 1 94.88 91 PRO A N 1
ATOM 725 C CA . PRO A 1 91 ? -0.898 3.031 -5.816 1 94.88 91 PRO A CA 1
ATOM 726 C C . PRO A 1 91 ? 0.385 3.803 -5.512 1 94.88 91 PRO A C 1
ATOM 728 O O . PRO A 1 91 ? 0.746 3.971 -4.344 1 94.88 91 PRO A O 1
ATOM 731 N N . ALA A 1 92 ? 1.015 4.227 -6.605 1 96.56 92 ALA A N 1
ATOM 732 C CA . ALA A 1 92 ? 2.242 5.004 -6.449 1 96.56 92 ALA A CA 1
ATOM 733 C C . ALA A 1 92 ? 2.316 6.121 -7.488 1 96.56 92 ALA A C 1
ATOM 735 O O . ALA A 1 92 ? 3.408 6.531 -7.887 1 96.56 92 ALA A O 1
ATOM 736 N N . GLY A 1 93 ? 1.228 6.559 -7.934 1 92.75 93 GLY A N 1
ATOM 737 C CA . GLY A 1 93 ? 1.167 7.656 -8.891 1 92.75 93 GLY A CA 1
ATOM 738 C C . GLY A 1 93 ? -0.237 8.195 -9.094 1 92.75 93 GLY A C 1
ATOM 739 O O . GLY A 1 93 ? -1.204 7.426 -9.102 1 92.75 93 GLY A O 1
ATOM 740 N N . LEU A 1 94 ? -0.31 9.445 -9.438 1 87.94 94 LEU A N 1
ATOM 741 C CA . LEU A 1 94 ? -1.595 10.125 -9.547 1 87.94 94 LEU A CA 1
ATOM 742 C C . LEU A 1 94 ? -1.994 10.312 -11.008 1 87.94 94 LEU A C 1
ATOM 744 O O . LEU A 1 94 ? -3.148 10.633 -11.305 1 87.94 94 LEU A O 1
ATOM 748 N N . VAL A 1 95 ? -1.055 10.109 -11.859 1 87.75 95 VAL A N 1
ATOM 749 C CA . VAL A 1 95 ? -1.326 10.391 -13.266 1 87.75 95 VAL A CA 1
ATOM 750 C C . VAL A 1 95 ? -2.172 9.266 -13.859 1 87.75 95 VAL A C 1
ATOM 752 O O . VAL A 1 95 ? -1.721 8.117 -13.953 1 87.75 95 VAL A O 1
ATOM 755 N N . PRO A 1 96 ? -3.414 9.531 -14.305 1 83.25 96 PRO A N 1
ATOM 756 C CA . PRO A 1 96 ? -4.375 8.477 -14.641 1 83.25 96 PRO A CA 1
ATOM 757 C C . PRO A 1 96 ? -3.924 7.629 -15.828 1 83.25 96 PRO A C 1
ATOM 759 O O . PRO A 1 96 ? -4.238 6.441 -15.891 1 83.25 96 PRO A O 1
ATOM 762 N N . ASP A 1 97 ? -3.232 8.219 -16.781 1 84.94 97 ASP A N 1
ATOM 763 C CA . ASP A 1 97 ? -2.828 7.473 -17.969 1 84.94 97 ASP A CA 1
ATOM 764 C C . ASP A 1 97 ? -1.42 6.902 -17.812 1 84.94 97 ASP A C 1
ATOM 766 O O . ASP A 1 97 ? -0.875 6.305 -18.734 1 84.94 97 ASP A O 1
ATOM 770 N N . GLN A 1 98 ? -0.856 7.09 -16.703 1 92.25 98 GLN A N 1
ATOM 771 C CA . GLN A 1 98 ? 0.443 6.531 -16.344 1 92.25 98 GLN A CA 1
ATOM 772 C C . GLN A 1 98 ? 0.402 5.887 -14.969 1 92.25 98 GLN A C 1
ATOM 774 O O . GLN A 1 98 ? 1.124 6.305 -14.062 1 92.25 98 GLN A O 1
ATOM 779 N N . LYS A 1 99 ? -0.316 4.859 -14.875 1 93.06 99 LYS A N 1
ATOM 780 C CA . LYS A 1 99 ? -0.58 4.223 -13.594 1 93.06 99 LYS A CA 1
ATOM 781 C C . LYS A 1 99 ? 0.664 3.516 -13.062 1 93.06 99 LYS A C 1
ATOM 783 O O . LYS A 1 99 ? 1.407 2.898 -13.828 1 93.06 99 LYS A O 1
ATOM 788 N N . ARG A 1 100 ? 0.817 3.668 -11.773 1 95.94 100 ARG A N 1
ATOM 789 C CA . ARG A 1 100 ? 1.947 3.08 -11.062 1 95.94 100 ARG A CA 1
ATOM 790 C C . ARG A 1 100 ? 1.499 2.451 -9.75 1 95.94 100 ARG A C 1
ATOM 792 O O . ARG A 1 100 ? 0.623 2.986 -9.062 1 95.94 100 ARG A O 1
ATOM 799 N N . ILE A 1 101 ? 2.176 1.35 -9.43 1 97.75 101 ILE A N 1
ATOM 800 C CA . ILE A 1 101 ? 1.884 0.716 -8.148 1 97.75 101 ILE A CA 1
ATOM 801 C C . ILE A 1 101 ? 3.188 0.407 -7.414 1 97.75 101 ILE A C 1
ATOM 803 O O . ILE A 1 101 ? 4.262 0.406 -8.016 1 97.75 101 ILE A O 1
ATOM 807 N N . MET A 1 102 ? 3.084 0.249 -6.141 1 98.5 102 MET A N 1
ATOM 808 C CA . MET A 1 102 ? 4.141 -0.314 -5.309 1 98.5 102 MET A CA 1
ATOM 809 C C . MET A 1 102 ? 3.664 -1.579 -4.602 1 98.5 102 MET A C 1
ATOM 811 O O . MET A 1 102 ? 2.488 -1.692 -4.25 1 98.5 102 MET A O 1
ATOM 815 N N . MET A 1 103 ? 4.559 -2.498 -4.426 1 98.5 103 MET A N 1
ATOM 816 C CA . MET A 1 103 ? 4.281 -3.779 -3.781 1 98.5 103 MET A CA 1
ATOM 817 C C . MET A 1 103 ? 5.426 -4.188 -2.861 1 98.5 103 MET A C 1
ATOM 819 O O . MET A 1 103 ? 6.586 -3.887 -3.139 1 98.5 103 MET A O 1
ATOM 823 N N . ALA A 1 104 ? 5.102 -4.844 -1.826 1 98.25 104 ALA A N 1
ATOM 824 C CA . ALA A 1 104 ? 6.094 -5.484 -0.967 1 98.25 104 ALA A CA 1
ATOM 825 C C . ALA A 1 104 ? 6.109 -6.996 -1.179 1 98.25 104 ALA A C 1
ATOM 827 O O . ALA A 1 104 ? 5.117 -7.676 -0.903 1 98.25 104 ALA A O 1
ATOM 828 N N . LEU A 1 105 ? 7.238 -7.492 -1.6 1 97.94 105 LEU A N 1
ATOM 829 C CA . LEU A 1 105 ? 7.32 -8.898 -1.972 1 97.94 105 LEU A CA 1
ATOM 830 C C . LEU A 1 105 ? 8.398 -9.617 -1.168 1 97.94 105 LEU A C 1
ATOM 832 O O . LEU A 1 105 ? 9.422 -9.016 -0.815 1 97.94 105 LEU A O 1
ATOM 836 N N . SER A 1 106 ? 8.141 -10.883 -0.904 1 95.44 106 SER A N 1
ATOM 837 C CA . SER A 1 106 ? 9.195 -11.688 -0.301 1 95.44 106 SER A CA 1
ATOM 838 C C . SER A 1 106 ? 10.328 -11.938 -1.285 1 95.44 106 SER A C 1
ATOM 840 O O . SER A 1 106 ? 10.109 -12.477 -2.371 1 95.44 106 SER A O 1
ATOM 842 N N . PRO A 1 107 ? 11.555 -11.609 -0.865 1 95.44 107 PRO A N 1
ATOM 843 C CA . PRO A 1 107 ? 12.672 -11.773 -1.798 1 95.44 107 PRO A CA 1
ATOM 844 C C . PRO A 1 107 ? 13.016 -13.242 -2.053 1 95.44 107 PRO A C 1
ATOM 846 O O . PRO A 1 107 ? 13.719 -13.555 -3.016 1 95.44 107 PRO A O 1
ATOM 849 N N . THR A 1 108 ? 12.508 -14.164 -1.267 1 92.31 108 THR A N 1
ATOM 850 C CA . THR A 1 108 ? 12.852 -15.57 -1.395 1 92.31 108 THR A CA 1
ATOM 851 C C . THR A 1 108 ? 11.852 -16.297 -2.289 1 92.31 108 THR A C 1
ATOM 853 O O . THR A 1 108 ? 12.062 -17.453 -2.652 1 92.31 108 THR A O 1
ATOM 856 N N . ASN A 1 109 ? 10.812 -15.633 -2.59 1 93.56 109 ASN A N 1
ATOM 857 C CA . ASN A 1 109 ? 9.812 -16.234 -3.467 1 93.56 109 ASN A CA 1
ATOM 858 C C . ASN A 1 109 ? 10.312 -16.328 -4.906 1 93.56 109 ASN A C 1
ATOM 860 O O . ASN A 1 109 ? 10.906 -15.383 -5.426 1 93.56 109 ASN A O 1
ATOM 864 N N . GLN A 1 110 ? 10.047 -17.438 -5.5 1 93.56 110 GLN A N 1
ATOM 865 C CA . GLN A 1 110 ? 10.508 -17.656 -6.867 1 93.56 110 GLN A CA 1
ATOM 866 C C . GLN A 1 110 ? 9.844 -16.672 -7.832 1 93.56 110 GLN A C 1
ATOM 868 O O . GLN A 1 110 ? 10.461 -16.234 -8.797 1 93.56 110 GLN A O 1
ATOM 873 N N . THR A 1 111 ? 8.594 -16.406 -7.656 1 96.12 111 THR A N 1
ATOM 874 C CA . THR A 1 111 ? 7.898 -15.438 -8.5 1 96.12 111 THR A CA 1
ATOM 875 C C . THR A 1 111 ? 8.578 -14.07 -8.43 1 96.12 111 THR A C 1
ATOM 877 O O . THR A 1 111 ? 8.766 -13.414 -9.453 1 96.12 111 THR A O 1
ATOM 880 N N . THR A 1 112 ? 8.898 -13.695 -7.211 1 97.31 112 THR A N 1
ATOM 881 C CA . THR A 1 112 ? 9.609 -12.438 -7.02 1 97.31 112 THR A CA 1
ATOM 882 C C . THR A 1 112 ? 10.93 -12.438 -7.789 1 97.31 112 THR A C 1
ATOM 884 O O . THR A 1 112 ? 11.219 -11.492 -8.531 1 97.31 112 THR A O 1
ATOM 887 N N . GLN A 1 113 ? 11.695 -13.453 -7.668 1 96.38 113 GLN A N 1
ATOM 888 C CA . GLN A 1 113 ? 12.969 -13.547 -8.375 1 96.38 113 GLN A CA 1
ATOM 889 C C . GLN A 1 113 ? 12.766 -13.484 -9.891 1 96.38 113 GLN A C 1
ATOM 891 O O . GLN A 1 113 ? 13.508 -12.812 -10.594 1 96.38 113 GLN A O 1
ATOM 896 N N . THR A 1 114 ? 11.75 -14.109 -10.305 1 96.94 114 THR A N 1
ATOM 897 C CA . THR A 1 114 ? 11.445 -14.156 -11.727 1 96.94 114 THR A CA 1
ATOM 898 C C . THR A 1 114 ? 11.094 -12.766 -12.258 1 96.94 114 THR A C 1
ATOM 900 O O . THR A 1 114 ? 11.617 -12.344 -13.281 1 96.94 114 THR A O 1
ATOM 903 N N . LEU A 1 115 ? 10.195 -12.094 -11.508 1 97.25 115 LEU A N 1
ATOM 904 C CA . LEU A 1 115 ? 9.781 -10.805 -12.039 1 97.25 115 LEU A CA 1
ATOM 905 C C . LEU A 1 115 ? 10.891 -9.773 -11.891 1 97.25 115 LEU A C 1
ATOM 907 O O . LEU A 1 115 ? 10.914 -8.766 -12.602 1 97.25 115 LEU A O 1
ATOM 911 N N . MET A 1 116 ? 11.789 -9.961 -10.961 1 96.88 116 MET A N 1
ATOM 912 C CA . MET A 1 116 ? 12.953 -9.086 -10.867 1 96.88 116 MET A CA 1
ATOM 913 C C . MET A 1 116 ? 13.883 -9.281 -12.062 1 96.88 116 MET A C 1
ATOM 915 O O . MET A 1 116 ? 14.5 -8.328 -12.531 1 96.88 116 MET A O 1
ATOM 919 N N . GLU A 1 117 ? 14 -10.445 -12.516 1 97.25 117 GLU A N 1
ATOM 920 C CA . GLU A 1 117 ? 14.844 -10.766 -13.664 1 97.25 117 GLU A CA 1
ATOM 921 C C . GLU A 1 117 ? 14.172 -10.352 -14.969 1 97.25 117 GLU A C 1
ATOM 923 O O . GLU A 1 117 ? 14.797 -9.695 -15.805 1 97.25 117 GLU A O 1
ATOM 928 N N . SER A 1 118 ? 12.953 -10.719 -15.133 1 97.75 118 SER A N 1
ATOM 929 C CA . SER A 1 118 ? 12.25 -10.477 -16.391 1 97.75 118 SER A CA 1
ATOM 930 C C . SER A 1 118 ? 11.758 -9.031 -16.469 1 97.75 118 SER A C 1
ATOM 932 O O . SER A 1 118 ? 11.422 -8.547 -17.562 1 97.75 118 SER A O 1
ATOM 934 N N . LYS A 1 119 ? 11.531 -8.414 -15.336 1 98.19 119 LYS A N 1
ATOM 935 C CA . LYS A 1 119 ? 11.016 -7.059 -15.18 1 98.19 119 LYS A CA 1
ATOM 936 C C . LYS A 1 119 ? 9.57 -6.965 -15.656 1 98.19 119 LYS A C 1
ATOM 938 O O . LYS A 1 119 ? 9.07 -5.875 -15.938 1 98.19 119 LYS A O 1
ATOM 943 N N . SER A 1 120 ? 8.984 -8.133 -15.805 1 98.62 120 SER A N 1
ATOM 944 C CA . SER A 1 120 ? 7.617 -8.211 -16.312 1 98.62 120 SER A CA 1
ATOM 945 C C . SER A 1 120 ? 6.75 -9.109 -15.438 1 98.62 120 SER A C 1
ATOM 947 O O . SER A 1 120 ? 7.191 -10.172 -15 1 98.62 120 SER A O 1
ATOM 949 N N . PHE A 1 121 ? 5.488 -8.656 -15.211 1 98.81 121 PHE A N 1
ATOM 950 C CA . PHE A 1 121 ? 4.57 -9.438 -14.391 1 98.81 121 PHE A CA 1
ATOM 951 C C . PHE A 1 121 ? 3.125 -9.047 -14.68 1 98.81 121 PHE A C 1
ATOM 953 O O . PHE A 1 121 ? 2.867 -8.023 -15.32 1 98.81 121 PHE A O 1
ATOM 960 N N . ALA A 1 122 ? 2.234 -9.883 -14.281 1 98.62 122 ALA A N 1
ATOM 961 C CA . ALA A 1 122 ? 0.818 -9.539 -14.172 1 98.62 122 ALA A CA 1
ATOM 962 C C . ALA A 1 122 ? 0.343 -9.617 -12.727 1 98.62 122 ALA A C 1
ATOM 964 O O . ALA A 1 122 ? 0.879 -10.398 -11.93 1 98.62 122 ALA A O 1
ATOM 965 N N . ILE A 1 123 ? -0.619 -8.844 -12.398 1 98.25 123 ILE A N 1
ATOM 966 C CA . ILE A 1 123 ? -1.236 -8.875 -11.078 1 98.25 123 ILE A CA 1
ATOM 967 C C . ILE A 1 123 ? -2.756 -8.922 -11.219 1 98.25 123 ILE A C 1
ATOM 969 O O . ILE A 1 123 ? -3.336 -8.203 -12.031 1 98.25 123 ILE A O 1
ATOM 973 N N . HIS A 1 124 ? -3.395 -9.805 -10.477 1 96.75 124 HIS A N 1
ATOM 974 C CA . HIS A 1 124 ? -4.82 -10.102 -10.562 1 96.75 124 HIS A CA 1
ATOM 975 C C . HIS A 1 124 ? -5.52 -9.859 -9.227 1 96.75 124 HIS A C 1
ATOM 977 O O . HIS A 1 124 ? -5.074 -10.359 -8.195 1 96.75 124 HIS A O 1
ATOM 983 N N . LEU A 1 125 ? -6.566 -9.086 -9.258 1 96.31 125 LEU A N 1
ATOM 984 C CA . LEU A 1 125 ? -7.457 -9.008 -8.102 1 96.31 125 LEU A CA 1
ATOM 985 C C . LEU A 1 125 ? -8.422 -10.195 -8.078 1 96.31 125 LEU A C 1
ATOM 987 O O . LEU A 1 125 ? -9.305 -10.289 -8.93 1 96.31 125 LEU A O 1
ATOM 991 N N . LEU A 1 126 ? -8.234 -11.062 -7.07 1 95.5 126 LEU A N 1
ATOM 992 C CA . LEU A 1 126 ? -9.047 -12.273 -7.004 1 95.5 126 LEU A CA 1
ATOM 993 C C . LEU A 1 126 ? -10.453 -11.961 -6.52 1 95.5 126 LEU A C 1
ATOM 995 O O . LEU A 1 126 ? -10.664 -11.008 -5.762 1 95.5 126 LEU A O 1
ATOM 999 N N . GLN A 1 127 ? -11.344 -12.734 -6.93 1 94.31 127 GLN A N 1
ATOM 1000 C CA . GLN A 1 127 ? -12.719 -12.617 -6.449 1 94.31 127 GLN A CA 1
ATOM 1001 C C . GLN A 1 127 ? -13.039 -13.695 -5.414 1 94.31 127 GLN A C 1
ATOM 1003 O O . GLN A 1 127 ? -12.281 -14.656 -5.258 1 94.31 127 GLN A O 1
ATOM 1008 N N . GLN A 1 128 ? -14.156 -13.57 -4.82 1 93.94 128 GLN A N 1
ATOM 1009 C CA . GLN A 1 128 ? -14.555 -14.445 -3.723 1 93.94 128 GLN A CA 1
ATOM 1010 C C . GLN A 1 128 ? -14.57 -15.906 -4.156 1 93.94 128 GLN A C 1
ATOM 1012 O O . GLN A 1 128 ? -14.148 -16.781 -3.404 1 93.94 128 GLN A O 1
ATOM 1017 N N . ALA A 1 129 ? -15.023 -16.219 -5.316 1 93.12 129 ALA A N 1
ATOM 1018 C CA . ALA A 1 129 ? -15.164 -17.578 -5.82 1 93.12 129 ALA A CA 1
ATOM 1019 C C . ALA A 1 129 ? -13.797 -18.203 -6.09 1 93.12 129 ALA A C 1
ATOM 1021 O O . ALA A 1 129 ? -13.695 -19.406 -6.312 1 93.12 129 ALA A O 1
ATOM 1022 N N . GLN A 1 130 ? -12.766 -17.438 -5.984 1 95.12 130 GLN A N 1
ATOM 1023 C CA . GLN A 1 130 ? -11.438 -17.938 -6.32 1 95.12 130 GLN A CA 1
ATOM 1024 C C . GLN A 1 130 ? -10.594 -18.141 -5.062 1 95.12 130 GLN A C 1
ATOM 1026 O O . GLN A 1 130 ? -9.367 -18.234 -5.141 1 95.12 130 GLN A O 1
ATOM 1031 N N . ALA A 1 131 ? -11.188 -18.203 -3.939 1 94.81 131 ALA A N 1
ATOM 1032 C CA . ALA A 1 131 ? -10.484 -18.359 -2.67 1 94.81 131 ALA A CA 1
ATOM 1033 C C . ALA A 1 131 ? -9.617 -19.625 -2.68 1 94.81 131 ALA A C 1
ATOM 1035 O O . ALA A 1 131 ? -8.555 -19.656 -2.057 1 94.81 131 ALA A O 1
ATOM 1036 N N . ASN A 1 132 ? -10 -20.625 -3.412 1 93.12 132 ASN A N 1
ATOM 1037 C CA . ASN A 1 132 ? -9.289 -21.891 -3.455 1 93.12 132 ASN A CA 1
ATOM 1038 C C . ASN A 1 132 ? -7.918 -21.75 -4.113 1 93.12 132 ASN A C 1
ATOM 1040 O O . ASN A 1 132 ? -7.074 -22.641 -4.004 1 93.12 132 ASN A O 1
ATOM 1044 N N . LEU A 1 133 ? -7.66 -20.703 -4.785 1 94.62 133 LEU A N 1
ATOM 1045 C CA . LEU A 1 133 ? -6.367 -20.469 -5.418 1 94.62 133 LEU A CA 1
ATOM 1046 C C . LEU A 1 133 ? -5.32 -20.062 -4.387 1 94.62 133 LEU A C 1
ATOM 1048 O O . LEU A 1 133 ? -4.117 -20.172 -4.641 1 94.62 133 LEU A O 1
ATOM 1052 N N . VAL A 1 134 ? -5.738 -19.562 -3.25 1 94.06 134 VAL A N 1
ATOM 1053 C CA . VAL A 1 134 ? -4.812 -19.016 -2.258 1 94.06 134 VAL A CA 1
ATOM 1054 C C . VAL A 1 134 ? -3.926 -20.141 -1.719 1 94.06 134 VAL A C 1
ATOM 1056 O O . VAL A 1 134 ? -2.697 -20.016 -1.713 1 94.06 134 VAL A O 1
ATOM 1059 N N . PRO A 1 135 ? -4.457 -21.281 -1.345 1 90.44 135 PRO A N 1
ATOM 1060 C CA . PRO A 1 135 ? -3.561 -22.359 -0.899 1 90.44 135 PRO A CA 1
ATOM 1061 C C . PRO A 1 135 ? -2.676 -22.891 -2.023 1 90.44 135 PRO A C 1
ATOM 1063 O O . PRO A 1 135 ? -1.557 -23.344 -1.771 1 90.44 135 PRO A O 1
ATOM 1066 N N . VAL A 1 136 ? -3.082 -22.844 -3.223 1 90.19 136 VAL A N 1
ATOM 1067 C CA . VAL A 1 136 ? -2.326 -23.344 -4.367 1 90.19 136 VAL A CA 1
ATOM 1068 C C . VAL A 1 136 ? -1.119 -22.453 -4.621 1 90.19 136 VAL A C 1
ATOM 1070 O O . VAL A 1 136 ? 0.01 -22.938 -4.734 1 90.19 136 VAL A O 1
ATOM 1073 N N . PHE A 1 137 ? -1.343 -21.188 -4.617 1 92.38 137 PHE A N 1
ATOM 1074 C CA . PHE A 1 137 ? -0.295 -20.25 -5 1 92.38 137 PHE A CA 1
ATOM 1075 C C . PHE A 1 137 ? 0.432 -19.719 -3.77 1 92.38 137 PHE A C 1
ATOM 1077 O O . PHE A 1 137 ? 1.508 -19.125 -3.883 1 92.38 137 PHE A O 1
ATOM 1084 N N . GLY A 1 138 ? -0.087 -19.891 -2.645 1 82.06 138 GLY A N 1
ATOM 1085 C CA . GLY A 1 138 ? 0.49 -19.359 -1.42 1 82.06 138 GLY A CA 1
ATOM 1086 C C . GLY A 1 138 ? 1.26 -20.406 -0.625 1 82.06 138 GLY A C 1
ATOM 1087 O O . GLY A 1 138 ? 2.145 -20.062 0.163 1 82.06 138 GLY A O 1
ATOM 1088 N N . ALA A 1 139 ? 0.889 -21.578 -0.739 1 68.75 139 ALA A N 1
ATOM 1089 C CA . ALA A 1 139 ? 1.431 -22.594 0.168 1 68.75 139 ALA A CA 1
ATOM 1090 C C . ALA A 1 139 ? 2.369 -23.547 -0.568 1 68.75 139 ALA A C 1
ATOM 1092 O O . ALA A 1 139 ? 3.203 -24.203 0.053 1 68.75 139 ALA A O 1
ATOM 1093 N N . LYS A 1 140 ? 2.23 -23.531 -1.752 1 68.81 140 LYS A N 1
ATOM 1094 C CA . LYS A 1 140 ? 3.041 -24.469 -2.51 1 68.81 140 LYS A CA 1
ATOM 1095 C C . LYS A 1 140 ? 4.211 -23.766 -3.195 1 68.81 140 LYS A C 1
ATOM 1097 O O . LYS A 1 140 ? 4.184 -22.547 -3.387 1 68.81 140 LYS A O 1
ATOM 1102 N N . HIS A 1 141 ? 5.16 -24.547 -3.299 1 67.19 141 HIS A N 1
ATOM 1103 C CA . HIS A 1 141 ? 6.332 -24.016 -3.992 1 67.19 141 HIS A CA 1
ATOM 1104 C C . HIS A 1 141 ? 6.309 -24.406 -5.469 1 67.19 141 HIS A C 1
ATOM 1106 O O . HIS A 1 141 ? 6.148 -25.578 -5.812 1 67.19 141 HIS A O 1
ATOM 1112 N N . SER A 1 142 ? 6.316 -23.391 -6.281 1 61.25 142 SER A N 1
ATOM 1113 C CA . SER A 1 142 ? 6.242 -23.578 -7.723 1 61.25 142 SER A CA 1
ATOM 1114 C C . SER A 1 142 ? 7.344 -24.516 -8.219 1 61.25 142 SER A C 1
ATOM 1116 O O . SER A 1 142 ? 7.227 -25.109 -9.297 1 61.25 142 SER A O 1
ATOM 1118 N N . ARG A 1 143 ? 8.328 -24.562 -7.496 1 62 143 ARG A N 1
ATOM 1119 C CA . ARG A 1 143 ? 9.445 -25.406 -7.902 1 62 143 ARG A CA 1
ATOM 1120 C C . ARG A 1 143 ? 9.047 -26.891 -7.895 1 62 143 ARG A C 1
ATOM 1122 O O . ARG A 1 143 ? 9.656 -27.703 -8.586 1 62 143 ARG A O 1
ATOM 1129 N N . GLU A 1 144 ? 7.941 -27.078 -7.293 1 65.31 144 GLU A N 1
ATOM 1130 C CA . GLU A 1 144 ? 7.609 -28.484 -7.07 1 65.31 144 GLU A CA 1
ATOM 1131 C C . GLU A 1 144 ? 6.355 -28.875 -7.84 1 65.31 144 GLU A C 1
ATOM 1133 O O . GLU A 1 144 ? 6.188 -30.047 -8.203 1 65.31 144 GLU A O 1
ATOM 1138 N N . VAL A 1 145 ? 5.566 -27.875 -8.133 1 72.44 145 VAL A N 1
ATOM 1139 C CA . VAL A 1 145 ? 4.277 -28.203 -8.734 1 72.44 145 VAL A CA 1
ATOM 1140 C C . VAL A 1 145 ? 3.922 -27.141 -9.781 1 72.44 145 VAL A C 1
ATOM 1142 O O . VAL A 1 145 ? 4.305 -25.984 -9.648 1 72.44 145 VAL A O 1
ATOM 1145 N N . ASN A 1 146 ? 3.33 -27.672 -10.812 1 82.88 146 ASN A N 1
ATOM 1146 C CA . ASN A 1 146 ? 2.705 -26.75 -11.742 1 82.88 146 ASN A CA 1
ATOM 1147 C C . ASN A 1 146 ? 1.437 -26.125 -11.156 1 82.88 146 ASN A C 1
ATOM 1149 O O . ASN A 1 146 ? 0.358 -26.719 -11.258 1 82.88 146 ASN A O 1
ATOM 1153 N N . LYS A 1 147 ? 1.562 -24.953 -10.656 1 85.94 147 LYS A N 1
ATOM 1154 C CA . LYS A 1 147 ? 0.456 -24.297 -9.953 1 85.94 147 LYS A CA 1
ATOM 1155 C C . LYS A 1 147 ? -0.652 -23.906 -10.93 1 85.94 147 LYS A C 1
ATOM 1157 O O . LYS A 1 147 ? -1.78 -23.625 -10.516 1 85.94 147 LYS A O 1
ATOM 1162 N N . PHE A 1 148 ? -0.298 -23.922 -12.094 1 92.12 148 PHE A N 1
ATOM 1163 C CA . PHE A 1 148 ? -1.251 -23.422 -13.078 1 92.12 148 PHE A CA 1
ATOM 1164 C C . PHE A 1 148 ? -2.082 -24.547 -13.664 1 92.12 148 PHE A C 1
ATOM 1166 O O . PHE A 1 148 ? -3.018 -24.312 -14.43 1 92.12 148 PHE A O 1
ATOM 1173 N N . GLU A 1 149 ? -1.713 -25.719 -13.258 1 87.94 149 GLU A N 1
ATOM 1174 C CA . GLU A 1 149 ? -2.541 -26.844 -13.695 1 87.94 149 GLU A CA 1
ATOM 1175 C C . GLU A 1 149 ? -3.975 -26.688 -13.195 1 87.94 149 GLU A C 1
ATOM 1177 O O . GLU A 1 149 ? -4.203 -26.484 -12 1 87.94 149 GLU A O 1
ATOM 1182 N N . GLY A 1 150 ? -4.961 -26.656 -14.078 1 88.19 150 GLY A N 1
ATOM 1183 C CA . GLY A 1 150 ? -6.363 -26.547 -13.703 1 88.19 150 GLY A CA 1
ATOM 1184 C C . GLY A 1 150 ? -6.816 -25.109 -13.508 1 88.19 150 GLY A C 1
ATOM 1185 O O . GLY A 1 150 ? -7.949 -24.859 -13.094 1 88.19 150 GLY A O 1
ATOM 1186 N N . VAL A 1 151 ? -5.949 -24.266 -13.688 1 94.06 151 VAL A N 1
ATOM 1187 C CA . VAL A 1 151 ? -6.301 -22.859 -13.562 1 94.06 151 VAL A CA 1
ATOM 1188 C C . VAL A 1 151 ? -6.52 -22.266 -14.953 1 94.06 151 VAL A C 1
ATOM 1190 O O . VAL A 1 151 ? -5.594 -22.203 -15.766 1 94.06 151 VAL A O 1
ATOM 1193 N N . ASP A 1 152 ? -7.723 -21.844 -15.266 1 95.81 152 ASP A N 1
ATOM 1194 C CA . ASP A 1 152 ? -8.039 -21.25 -16.562 1 95.81 152 ASP A CA 1
ATOM 1195 C C . ASP A 1 152 ? -7.312 -19.922 -16.75 1 95.81 152 ASP A C 1
ATOM 1197 O O . ASP A 1 152 ? -7.453 -19.016 -15.938 1 95.81 152 ASP A O 1
ATOM 1201 N N . HIS A 1 153 ? -6.496 -19.875 -17.734 1 97.25 153 HIS A N 1
ATOM 1202 C CA . HIS A 1 153 ? -5.75 -18.656 -18.047 1 97.25 153 HIS A CA 1
ATOM 1203 C C . HIS A 1 153 ? -5.395 -18.594 -19.531 1 97.25 153 HIS A C 1
ATOM 1205 O O . HIS A 1 153 ? -5.418 -19.609 -20.219 1 97.25 153 HIS A O 1
ATOM 1211 N N . GLU A 1 154 ? -5.133 -17.469 -20.047 1 97.38 154 GLU A N 1
ATOM 1212 C CA . GLU A 1 154 ? -4.617 -17.203 -21.391 1 97.38 154 GLU A CA 1
ATOM 1213 C C . GLU A 1 154 ? -3.312 -16.406 -21.344 1 97.38 154 GLU A C 1
ATOM 1215 O O . GLU A 1 154 ? -3.068 -15.672 -20.391 1 97.38 154 GLU A O 1
ATOM 1220 N N . MET A 1 155 ? -2.521 -16.641 -22.312 1 97.75 155 MET A N 1
ATOM 1221 C CA . MET A 1 155 ? -1.268 -15.898 -22.359 1 97.75 155 MET A CA 1
ATOM 1222 C C . MET A 1 155 ? -1.469 -14.539 -23.031 1 97.75 155 MET A C 1
ATOM 1224 O O . MET A 1 155 ? -2.096 -14.453 -24.078 1 97.75 155 MET A O 1
ATOM 1228 N N . MET A 1 156 ? -1.05 -13.539 -22.406 1 97.25 156 MET A N 1
ATOM 1229 C CA . MET A 1 156 ? -1.027 -12.172 -22.922 1 97.25 156 MET A CA 1
ATOM 1230 C C . MET A 1 156 ? 0.302 -11.492 -22.609 1 97.25 156 MET A C 1
ATOM 1232 O O . MET A 1 156 ? 0.723 -11.453 -21.453 1 97.25 156 MET A O 1
ATOM 1236 N N . ASP A 1 157 ? 1.033 -10.977 -23.641 1 96.62 157 ASP A N 1
ATOM 1237 C CA . ASP A 1 157 ? 2.336 -10.344 -23.484 1 96.62 157 ASP A CA 1
ATOM 1238 C C . ASP A 1 157 ? 3.311 -11.273 -22.75 1 96.62 157 ASP A C 1
ATOM 1240 O O . ASP A 1 157 ? 4.066 -10.836 -21.891 1 96.62 157 ASP A O 1
ATOM 1244 N N . GLY A 1 158 ? 3.119 -12.547 -23.016 1 97.5 158 GLY A N 1
ATOM 1245 C CA . GLY A 1 158 ? 4.02 -13.547 -22.469 1 97.5 158 GLY A CA 1
ATOM 1246 C C . GLY A 1 158 ? 3.705 -13.898 -21.016 1 97.5 158 GLY A C 1
ATOM 1247 O O . GLY A 1 158 ? 4.48 -14.594 -20.359 1 97.5 158 GLY A O 1
ATOM 1248 N N . LEU A 1 159 ? 2.604 -13.43 -20.5 1 98.44 159 LEU A N 1
ATOM 1249 C CA . LEU A 1 159 ? 2.234 -13.664 -19.109 1 98.44 159 LEU A CA 1
ATOM 1250 C C . LEU A 1 159 ? 0.914 -14.414 -19.016 1 98.44 159 LEU A C 1
ATOM 1252 O O . LEU A 1 159 ? 0 -14.18 -19.812 1 98.44 159 LEU A O 1
ATOM 1256 N N . PRO A 1 160 ? 0.793 -15.297 -18.109 1 98.12 160 PRO A N 1
ATOM 1257 C CA . PRO A 1 160 ? -0.511 -15.922 -17.875 1 98.12 160 PRO A CA 1
ATOM 1258 C C . PRO A 1 160 ? -1.52 -14.969 -17.234 1 98.12 160 PRO A C 1
ATOM 1260 O O . PRO A 1 160 ? -1.258 -14.414 -16.172 1 98.12 160 PRO A O 1
ATOM 1263 N N . ILE A 1 161 ? -2.631 -14.789 -17.844 1 97.88 161 ILE A N 1
ATOM 1264 C CA . ILE A 1 161 ? -3.729 -13.977 -17.344 1 97.88 161 ILE A CA 1
ATOM 1265 C C . ILE A 1 161 ? -4.906 -14.867 -16.953 1 97.88 161 ILE A C 1
ATOM 1267 O O . ILE A 1 161 ? -5.496 -15.523 -17.812 1 97.88 161 ILE A O 1
ATOM 1271 N N . LEU A 1 162 ? -5.262 -14.844 -15.727 1 96.75 162 LEU A N 1
ATOM 1272 C CA . LEU A 1 162 ? -6.32 -15.711 -15.219 1 96.75 162 LEU A CA 1
ATOM 1273 C C . LEU A 1 162 ? -7.691 -15.203 -15.664 1 96.75 162 LEU A C 1
ATOM 1275 O O . LEU A 1 162 ? -7.918 -13.992 -15.734 1 96.75 162 LEU A O 1
ATOM 1279 N N . ALA A 1 163 ? -8.555 -16.156 -15.82 1 94.62 163 ALA A N 1
ATOM 1280 C CA . ALA A 1 163 ? -9.945 -15.836 -16.141 1 94.62 163 ALA A CA 1
ATOM 1281 C C . ALA A 1 163 ? -10.758 -15.555 -14.883 1 94.62 163 ALA A C 1
ATOM 1283 O O . ALA A 1 163 ? -10.414 -16.031 -13.805 1 94.62 163 ALA A O 1
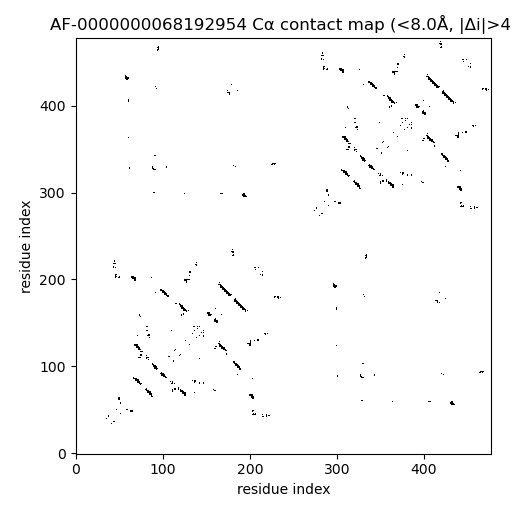ATOM 1284 N N . ASN A 1 164 ? -11.75 -14.719 -15.008 1 91.75 164 ASN A N 1
ATOM 1285 C CA . ASN A 1 164 ? -12.836 -14.547 -14.047 1 91.75 164 ASN A CA 1
ATOM 1286 C C . ASN A 1 164 ? -12.359 -13.812 -12.797 1 91.75 164 ASN A C 1
ATOM 1288 O O . ASN A 1 164 ? -12.953 -13.953 -11.727 1 91.75 164 ASN A O 1
ATOM 1292 N N . THR A 1 165 ? -11.266 -13.125 -12.883 1 94.62 165 THR A N 1
ATOM 1293 C CA . THR A 1 165 ? -10.852 -12.281 -11.766 1 94.62 165 THR A CA 1
ATOM 1294 C C . THR A 1 165 ? -11.641 -10.977 -11.758 1 94.62 165 THR A C 1
ATOM 1296 O O . THR A 1 165 ? -12.438 -10.719 -12.664 1 94.62 165 THR A O 1
ATOM 1299 N N . CYS A 1 166 ? -11.531 -10.219 -10.68 1 93.06 166 CYS A N 1
ATOM 1300 C CA . CYS A 1 166 ? -12.141 -8.898 -10.641 1 93.06 166 CYS A CA 1
ATOM 1301 C C . CYS A 1 166 ? -11.438 -7.938 -11.594 1 93.06 166 CYS A C 1
ATOM 1303 O O . CYS A 1 166 ? -11.977 -6.879 -11.93 1 93.06 166 CYS A O 1
ATOM 1305 N N . GLY A 1 167 ? -10.289 -8.336 -12.047 1 94 167 GLY A N 1
ATOM 1306 C CA . GLY A 1 167 ? -9.477 -7.535 -12.953 1 94 167 GLY A CA 1
ATOM 1307 C C . GLY A 1 167 ? -8 -7.859 -12.875 1 94 167 GLY A C 1
ATOM 1308 O O . GLY A 1 167 ? -7.57 -8.617 -12.008 1 94 167 GLY A O 1
ATOM 1309 N N . TRP A 1 168 ? -7.293 -7.289 -13.797 1 95.56 168 TRP A N 1
ATOM 1310 C CA . TRP A 1 168 ? -5.852 -7.531 -13.828 1 95.56 168 TRP A CA 1
ATOM 1311 C C . TRP A 1 168 ? -5.113 -6.344 -14.438 1 95.56 168 TRP A C 1
ATOM 1313 O O . TRP A 1 168 ? -5.727 -5.492 -15.094 1 95.56 168 TRP A O 1
ATOM 1323 N N . MET A 1 169 ? -3.807 -6.32 -14.172 1 96.06 169 MET A N 1
ATOM 1324 C CA . MET A 1 169 ? -2.863 -5.375 -14.75 1 96.06 169 MET A CA 1
ATOM 1325 C C . MET A 1 169 ? -1.589 -6.082 -15.203 1 96.06 169 MET A C 1
ATOM 1327 O O . MET A 1 169 ? -1.147 -7.039 -14.562 1 96.06 169 MET A O 1
ATOM 1331 N N . ILE A 1 170 ? -1.079 -5.598 -16.25 1 97.94 170 ILE A N 1
ATOM 1332 C CA . ILE A 1 170 ? 0.272 -5.965 -16.656 1 97.94 170 ILE A CA 1
ATOM 1333 C C . ILE A 1 170 ? 1.233 -4.816 -16.359 1 97.94 170 ILE A C 1
ATOM 1335 O O . ILE A 1 170 ? 0.934 -3.658 -16.656 1 97.94 170 ILE A O 1
ATOM 1339 N N . GLY A 1 171 ? 2.316 -5.254 -15.766 1 98 171 GLY A N 1
ATOM 1340 C CA . GLY A 1 171 ? 3.227 -4.207 -15.344 1 98 171 GLY A CA 1
ATOM 1341 C C . GLY A 1 171 ? 4.684 -4.539 -15.594 1 98 171 GLY A C 1
ATOM 1342 O O . GLY A 1 171 ? 5.027 -5.699 -15.836 1 98 171 GLY A O 1
ATOM 1343 N N . ALA A 1 172 ? 5.52 -3.447 -15.555 1 98.44 172 ALA A N 1
ATOM 1344 C CA . ALA A 1 172 ? 6.973 -3.539 -15.648 1 98.44 172 ALA A CA 1
ATOM 1345 C C . ALA A 1 172 ? 7.641 -2.955 -14.406 1 98.44 172 ALA A C 1
ATOM 1347 O O . ALA A 1 172 ? 7.262 -1.878 -13.938 1 98.44 172 ALA A O 1
ATOM 1348 N N . VAL A 1 173 ? 8.641 -3.676 -13.938 1 98.62 173 VAL A N 1
ATOM 1349 C CA . VAL A 1 173 ? 9.391 -3.203 -12.773 1 98.62 173 VAL A CA 1
ATOM 1350 C C . VAL A 1 173 ? 10.211 -1.971 -13.156 1 98.62 173 VAL A C 1
ATOM 1352 O O . VAL A 1 173 ? 10.961 -1.993 -14.133 1 98.62 173 VAL A O 1
ATOM 1355 N N . VAL A 1 174 ? 10.078 -0.9 -12.398 1 97.88 174 VAL A N 1
ATOM 1356 C CA . VAL A 1 174 ? 10.781 0.36 -12.625 1 97.88 174 VAL A CA 1
ATOM 1357 C C . VAL A 1 174 ? 12.016 0.431 -11.727 1 97.88 174 VAL A C 1
ATOM 1359 O O . VAL A 1 174 ? 13.109 0.758 -12.188 1 97.88 174 VAL A O 1
ATOM 1362 N N . SER A 1 175 ? 11.836 0.195 -10.492 1 97.69 175 SER A N 1
ATOM 1363 C CA . SER A 1 175 ? 12.867 0.246 -9.461 1 97.69 175 SER A CA 1
ATOM 1364 C C . SER A 1 175 ? 12.516 -0.647 -8.281 1 97.69 175 SER A C 1
ATOM 1366 O O . SER A 1 175 ? 11.359 -1.044 -8.117 1 97.69 175 SER A O 1
ATOM 1368 N N . THR A 1 176 ? 13.57 -0.99 -7.547 1 98.38 176 THR A N 1
ATOM 1369 C CA . THR A 1 176 ? 13.352 -1.801 -6.352 1 98.38 176 THR A CA 1
ATOM 1370 C C . THR A 1 176 ? 14.133 -1.231 -5.168 1 98.38 176 THR A C 1
ATOM 1372 O O . THR A 1 176 ? 15.117 -0.521 -5.348 1 98.38 176 THR A O 1
ATOM 1375 N N . MET A 1 177 ? 13.609 -1.499 -3.992 1 98.38 177 MET A N 1
ATOM 1376 C CA . MET A 1 177 ? 14.242 -1.136 -2.73 1 98.38 177 MET A CA 1
ATOM 1377 C C . MET A 1 177 ? 14.312 -2.334 -1.79 1 98.38 177 MET A C 1
ATOM 1379 O O . MET A 1 177 ? 13.289 -2.932 -1.462 1 98.38 177 MET A O 1
ATOM 1383 N N . GLU A 1 178 ? 15.547 -2.631 -1.389 1 96.75 178 GLU A N 1
ATOM 1384 C CA . GLU A 1 178 ? 15.734 -3.725 -0.44 1 96.75 178 GLU A CA 1
ATOM 1385 C C . GLU A 1 178 ? 15.273 -3.328 0.959 1 96.75 178 GLU A C 1
ATOM 1387 O O . GLU A 1 178 ? 15.523 -2.207 1.407 1 96.75 178 GLU A O 1
ATOM 1392 N N . ALA A 1 179 ? 14.586 -4.285 1.617 1 96.69 179 ALA A N 1
ATOM 1393 C CA . ALA A 1 179 ? 14.078 -4.043 2.965 1 96.69 179 ALA A CA 1
ATOM 1394 C C . ALA A 1 179 ? 14.453 -5.184 3.908 1 96.69 179 ALA A C 1
ATOM 1396 O O . ALA A 1 179 ? 13.914 -5.289 5.012 1 96.69 179 ALA A O 1
ATOM 1397 N N . GLY A 1 180 ? 15.312 -6.09 3.486 1 95.81 180 GLY A N 1
ATOM 1398 C CA . GLY A 1 180 ? 15.648 -7.273 4.258 1 95.81 180 GLY A CA 1
ATOM 1399 C C . GLY A 1 180 ? 14.688 -8.422 4.043 1 95.81 180 GLY A C 1
ATOM 1400 O O . GLY A 1 180 ? 14.922 -9.289 3.199 1 95.81 180 GLY A O 1
ATOM 1401 N N . ASP A 1 181 ? 13.555 -8.305 4.676 1 95.88 181 ASP A N 1
ATOM 1402 C CA . ASP A 1 181 ? 12.578 -9.391 4.609 1 95.88 181 ASP A CA 1
ATOM 1403 C C . ASP A 1 181 ? 11.586 -9.164 3.471 1 95.88 181 ASP A C 1
ATOM 1405 O O . ASP A 1 181 ? 10.758 -10.031 3.184 1 95.88 181 ASP A O 1
ATOM 1409 N N . ARG A 1 182 ? 11.648 -8.102 2.832 1 97.19 182 ARG A N 1
ATOM 1410 C CA . ARG A 1 182 ? 10.875 -7.781 1.637 1 97.19 182 ARG A CA 1
ATOM 1411 C C . ARG A 1 182 ? 11.734 -7.043 0.614 1 97.19 182 ARG A C 1
ATOM 1413 O O . ARG A 1 182 ? 12.836 -6.582 0.933 1 97.19 182 ARG A O 1
ATOM 1420 N N . VAL A 1 183 ? 11.258 -6.992 -0.539 1 98.19 183 VAL A N 1
ATOM 1421 C CA . VAL A 1 183 ? 11.672 -6.035 -1.56 1 98.19 183 VAL A CA 1
ATOM 1422 C C . VAL A 1 183 ? 10.477 -5.188 -1.986 1 98.19 183 VAL A C 1
ATOM 1424 O O . VAL A 1 183 ? 9.398 -5.719 -2.268 1 98.19 183 VAL A O 1
ATOM 1427 N N . ILE A 1 184 ? 10.664 -3.896 -1.896 1 98.69 184 ILE A N 1
ATOM 1428 C CA . ILE A 1 184 ? 9.633 -2.992 -2.393 1 98.69 184 ILE A CA 1
ATOM 1429 C C . ILE A 1 184 ? 9.82 -2.773 -3.893 1 98.69 184 ILE A C 1
ATOM 1431 O O . ILE A 1 184 ? 10.898 -2.385 -4.34 1 98.69 184 ILE A O 1
ATOM 1435 N N . VAL A 1 185 ? 8.773 -3.021 -4.672 1 98.81 185 VAL A N 1
ATOM 1436 C CA . VAL A 1 185 ? 8.828 -2.932 -6.125 1 98.81 185 VAL A CA 1
ATOM 1437 C C . VAL A 1 185 ? 7.977 -1.761 -6.605 1 98.81 185 VAL A C 1
ATOM 1439 O O . VAL A 1 185 ? 6.801 -1.651 -6.246 1 98.81 185 VAL A O 1
ATOM 1442 N N . LEU A 1 186 ? 8.531 -0.899 -7.293 1 98.75 186 LEU A N 1
ATOM 1443 C CA . LEU A 1 186 ? 7.828 0.123 -8.055 1 98.75 186 LEU A CA 1
ATOM 1444 C C . LEU A 1 186 ? 7.613 -0.331 -9.5 1 98.75 186 LEU A C 1
ATOM 1446 O O . LEU A 1 186 ? 8.555 -0.758 -10.164 1 98.75 186 LEU A O 1
ATOM 1450 N N . ALA A 1 187 ? 6.363 -0.192 -9.914 1 98.62 187 ALA A N 1
ATOM 1451 C CA . ALA A 1 187 ? 6.086 -0.718 -11.25 1 98.62 187 ALA A CA 1
ATOM 1452 C C . ALA A 1 187 ? 5.18 0.228 -12.031 1 98.62 187 ALA A C 1
ATOM 1454 O O . ALA A 1 187 ? 4.258 0.821 -11.469 1 98.62 187 ALA A O 1
ATOM 1455 N N . ASP A 1 188 ? 5.438 0.314 -13.32 1 97.75 188 ASP A N 1
ATOM 1456 C CA . ASP A 1 188 ? 4.547 0.979 -14.266 1 97.75 188 ASP A CA 1
ATOM 1457 C C . ASP A 1 188 ? 3.529 -0.002 -14.844 1 97.75 188 ASP A C 1
ATOM 1459 O O . ASP A 1 188 ? 3.873 -1.14 -15.172 1 97.75 188 ASP A O 1
ATOM 1463 N N . ILE A 1 189 ? 2.301 0.454 -14.953 1 96.62 189 ILE A N 1
ATOM 1464 C CA . ILE A 1 189 ? 1.252 -0.388 -15.516 1 96.62 189 ILE A CA 1
ATOM 1465 C C . ILE A 1 189 ? 1.064 -0.059 -17 1 96.62 189 ILE A C 1
ATOM 1467 O O . ILE A 1 189 ? 0.842 1.1 -17.359 1 96.62 189 ILE A O 1
ATOM 1471 N N . SER A 1 190 ? 1.12 -1.099 -17.812 1 95.75 190 SER A N 1
ATOM 1472 C CA . SER A 1 190 ? 1.036 -0.884 -19.25 1 95.75 190 SER A CA 1
ATOM 1473 C C . SER A 1 190 ? -0.339 -1.269 -19.781 1 95.75 190 SER A C 1
ATOM 1475 O O . SER A 1 190 ? -0.785 -0.737 -20.812 1 95.75 190 SER A O 1
ATOM 1477 N N . LYS A 1 191 ? -0.946 -2.277 -19.188 1 95.06 191 LYS A N 1
ATOM 1478 C CA . LYS A 1 191 ? -2.273 -2.752 -19.562 1 95.06 191 LYS A CA 1
ATOM 1479 C C . LYS A 1 191 ? -3.107 -3.094 -18.328 1 95.06 191 LYS A C 1
ATOM 1481 O O . LYS A 1 191 ? -2.562 -3.473 -17.297 1 95.06 191 LYS A O 1
ATOM 1486 N N . GLU A 1 192 ? -4.359 -2.908 -18.5 1 92.19 192 GLU A N 1
ATOM 1487 C CA . GLU A 1 192 ? -5.27 -3.27 -17.422 1 92.19 192 GLU A CA 1
ATOM 1488 C C . GLU A 1 192 ? -6.656 -3.611 -17.953 1 92.19 192 GLU A C 1
ATOM 1490 O O . GLU A 1 192 ? -7.035 -3.176 -19.031 1 92.19 192 GLU A O 1
ATOM 1495 N N . GLN A 1 193 ? -7.297 -4.391 -17.234 1 90 193 GLN A N 1
ATOM 1496 C CA . GLN A 1 193 ? -8.703 -4.691 -17.5 1 90 193 GLN A CA 1
ATOM 1497 C C . GLN A 1 193 ? -9.453 -4.941 -16.203 1 90 193 GLN A C 1
ATOM 1499 O O . GLN A 1 193 ? -9.031 -5.746 -15.367 1 90 193 GLN A O 1
ATOM 1504 N N . GLY A 1 194 ? -10.398 -4.07 -15.984 1 83.56 194 GLY A N 1
ATOM 1505 C CA . GLY A 1 194 ? -11.297 -4.297 -14.867 1 83.56 194 GLY A CA 1
ATOM 1506 C C . GLY A 1 194 ? -12.484 -5.172 -15.227 1 83.56 194 GLY A C 1
ATOM 1507 O O . GLY A 1 194 ? -12.914 -5.207 -16.375 1 83.56 194 GLY A O 1
ATOM 1508 N N . ALA A 1 195 ? -12.727 -6.082 -14.383 1 66.44 195 ALA A N 1
ATOM 1509 C CA . ALA A 1 195 ? -13.922 -6.875 -14.656 1 66.44 195 ALA A CA 1
ATOM 1510 C C . ALA A 1 195 ? -15.148 -6.289 -13.945 1 66.44 195 ALA A C 1
ATOM 1512 O O . ALA A 1 195 ? -15.008 -5.543 -12.977 1 66.44 195 ALA A O 1
ATOM 1513 N N . VAL A 1 196 ? -16.375 -6.363 -14.609 1 56.5 196 VAL A N 1
ATOM 1514 C CA . VAL A 1 196 ? -17.672 -5.918 -14.141 1 56.5 196 VAL A CA 1
ATOM 1515 C C . VAL A 1 196 ? -17.844 -6.273 -12.672 1 56.5 196 VAL A C 1
ATOM 1517 O O . VAL A 1 196 ? -16.969 -6.898 -12.07 1 56.5 196 VAL A O 1
ATOM 1520 N N . GLU A 1 197 ? -19.047 -6.547 -12.156 1 58.28 197 GLU A N 1
ATOM 1521 C CA . GLU A 1 197 ? -19.812 -6.691 -10.922 1 58.28 197 GLU A CA 1
ATOM 1522 C C . GLU A 1 197 ? -19.266 -7.824 -10.062 1 58.28 197 GLU A C 1
ATOM 1524 O O . GLU A 1 197 ? -20 -8.742 -9.688 1 58.28 197 GLU A O 1
ATOM 1529 N N . GLN A 1 198 ? -17.828 -7.875 -9.883 1 69.06 198 GLN A N 1
ATOM 1530 C CA . GLN A 1 198 ? -17.469 -8.977 -8.992 1 69.06 198 GLN A CA 1
ATOM 1531 C C . GLN A 1 198 ? -16.953 -8.453 -7.652 1 69.06 198 GLN A C 1
ATOM 1533 O O . GLN A 1 198 ? -16.5 -7.312 -7.559 1 69.06 198 GLN A O 1
ATOM 1538 N N . ASP A 1 199 ? -17.234 -9.367 -6.613 1 86.12 199 ASP A N 1
ATOM 1539 C CA . ASP A 1 199 ? -16.844 -9.07 -5.238 1 86.12 199 ASP A CA 1
ATOM 1540 C C . ASP A 1 199 ? -15.414 -9.523 -4.969 1 86.12 199 ASP A C 1
ATOM 1542 O O . ASP A 1 199 ? -15.117 -10.719 -5.012 1 86.12 199 ASP A O 1
ATOM 1546 N N . PRO A 1 200 ? -14.539 -8.594 -4.75 1 93.06 200 PRO A N 1
ATOM 1547 C CA . PRO A 1 200 ? -13.148 -8.961 -4.469 1 93.06 200 PRO A CA 1
ATOM 1548 C C . PRO A 1 200 ? -13.016 -9.875 -3.252 1 93.06 200 PRO A C 1
ATOM 1550 O O . PRO A 1 200 ? -13.867 -9.852 -2.361 1 93.06 200 PRO A O 1
ATOM 1553 N N . LEU A 1 201 ? -12.039 -10.742 -3.299 1 93.94 201 LEU A N 1
ATOM 1554 C CA . LEU A 1 201 ? -11.648 -11.539 -2.145 1 93.94 201 LEU A CA 1
ATOM 1555 C C . LEU A 1 201 ? -10.844 -10.711 -1.154 1 93.94 201 LEU A C 1
ATOM 1557 O O . LEU A 1 201 ? -9.914 -10 -1.547 1 93.94 201 LEU A O 1
ATOM 1561 N N . TYR A 1 202 ? -11.273 -10.781 0.089 1 92.19 202 TYR A N 1
ATOM 1562 C CA . TYR A 1 202 ? -10.547 -10.109 1.159 1 92.19 202 TYR A CA 1
ATOM 1563 C C . TYR A 1 202 ? -9.914 -11.117 2.109 1 92.19 202 TYR A C 1
ATOM 1565 O O . TYR A 1 202 ? -10.398 -12.25 2.232 1 92.19 202 TYR A O 1
ATOM 1573 N N . VAL A 1 203 ? -8.859 -10.633 2.779 1 91 203 VAL A N 1
ATOM 1574 C CA . VAL A 1 203 ? -8.141 -11.492 3.719 1 91 203 VAL A CA 1
ATOM 1575 C C . VAL A 1 203 ? -9.109 -12.023 4.773 1 91 203 VAL A C 1
ATOM 1577 O O . VAL A 1 203 ? -9.055 -13.195 5.145 1 91 203 VAL A O 1
ATOM 1580 N N . LYS A 1 204 ? -10.023 -11.227 5.227 1 87 204 LYS A N 1
ATOM 1581 C CA . LYS A 1 204 ? -10.969 -11.625 6.266 1 87 204 LYS A CA 1
ATOM 1582 C C . LYS A 1 204 ? -11.875 -12.75 5.789 1 87 204 LYS A C 1
ATOM 1584 O O . LYS A 1 204 ? -12.484 -13.453 6.598 1 87 204 LYS A O 1
ATOM 1589 N N . ASP A 1 205 ? -12.031 -12.922 4.523 1 89.81 205 ASP A N 1
ATOM 1590 C CA . ASP A 1 205 ? -12.945 -13.914 3.963 1 89.81 205 ASP A CA 1
ATOM 1591 C C . ASP A 1 205 ? -12.336 -15.312 4.008 1 89.81 205 ASP A C 1
ATOM 1593 O O . ASP A 1 205 ? -13.039 -16.312 3.838 1 89.81 205 ASP A O 1
ATOM 1597 N N . MET A 1 206 ? -11.07 -15.43 4.227 1 84.38 206 MET A N 1
ATOM 1598 C CA . MET A 1 206 ? -10.32 -16.656 4.023 1 84.38 206 MET A CA 1
ATOM 1599 C C . MET A 1 206 ? -10.805 -17.75 4.969 1 84.38 206 MET A C 1
ATOM 1601 O O . MET A 1 206 ? -11.023 -18.891 4.551 1 84.38 206 MET A O 1
ATOM 1605 N N . SER A 1 207 ? -11.031 -17.391 6.152 1 80.06 207 SER A N 1
ATOM 1606 C CA . SER A 1 207 ? -11.422 -18.375 7.148 1 80.06 207 SER A CA 1
ATOM 1607 C C . SER A 1 207 ? -12.781 -19 6.809 1 80.06 207 SER A C 1
ATOM 1609 O O . SER A 1 207 ? -13.008 -20.172 7.07 1 80.06 207 SER A O 1
ATOM 1611 N N . ALA A 1 208 ? -13.586 -18.25 6.234 1 85.81 208 ALA A N 1
ATOM 1612 C CA . ALA A 1 208 ? -14.922 -18.734 5.91 1 85.81 208 ALA A CA 1
ATOM 1613 C C . ALA A 1 208 ? -14.93 -19.469 4.57 1 85.81 208 ALA A C 1
ATOM 1615 O O . ALA A 1 208 ? -15.766 -20.344 4.344 1 85.81 208 ALA A O 1
ATOM 1616 N N . LYS A 1 209 ? -14 -19.219 3.777 1 89.75 209 LYS A N 1
ATOM 1617 C CA . LYS A 1 209 ? -14.07 -19.703 2.402 1 89.75 209 LYS A CA 1
ATOM 1618 C C . LYS A 1 209 ? -13.195 -20.938 2.209 1 89.75 209 LYS A C 1
ATOM 1620 O O . LYS A 1 209 ? -13.398 -21.703 1.27 1 89.75 209 LYS A O 1
ATOM 1625 N N . LEU A 1 210 ? -12.273 -21.156 3.066 1 89.81 210 LEU A N 1
ATOM 1626 C CA . LEU A 1 210 ? -11.328 -22.25 2.883 1 89.81 210 LEU A CA 1
ATOM 1627 C C . LEU A 1 210 ? -11.602 -23.375 3.875 1 89.81 210 LEU A C 1
ATOM 1629 O O . LEU A 1 210 ? -12.039 -23.125 5 1 89.81 210 LEU A O 1
ATOM 1633 N N . PRO A 1 211 ? -11.297 -24.594 3.434 1 89.12 211 PRO A N 1
ATOM 1634 C CA . PRO A 1 211 ? -11.32 -25.688 4.402 1 89.12 211 PRO A CA 1
ATOM 1635 C C . PRO A 1 211 ? -10.344 -25.469 5.562 1 89.12 211 PRO A C 1
ATOM 1637 O O . PRO A 1 211 ? -9.281 -24.875 5.375 1 89.12 211 PRO A O 1
ATOM 1640 N N . VAL A 1 212 ? -10.75 -26.047 6.59 1 83.38 212 VAL A N 1
ATOM 1641 C CA . VAL A 1 212 ? -9.992 -25.859 7.824 1 83.38 212 VAL A CA 1
ATOM 1642 C C . VAL A 1 212 ? -8.555 -26.328 7.625 1 83.38 212 VAL A C 1
ATOM 1644 O O . VAL A 1 212 ? -7.613 -25.688 8.109 1 83.38 212 VAL A O 1
ATOM 1647 N N . GLY A 1 213 ? -8.383 -27.469 6.938 1 83.88 213 GLY A N 1
ATOM 1648 C CA . GLY A 1 213 ? -7.047 -27.984 6.684 1 83.88 213 GLY A CA 1
ATOM 1649 C C . GLY A 1 213 ? -6.172 -27.016 5.906 1 83.88 213 GLY A C 1
ATOM 1650 O O . GLY A 1 213 ? -4.988 -26.859 6.219 1 83.88 213 GLY A O 1
ATOM 1651 N N . ASP A 1 214 ? -6.742 -26.359 4.906 1 85.62 214 ASP A N 1
ATOM 1652 C CA . ASP A 1 214 ? -6.008 -25.375 4.113 1 85.62 214 ASP A CA 1
ATOM 1653 C C . ASP A 1 214 ? -5.605 -24.172 4.961 1 85.62 214 ASP A C 1
ATOM 1655 O O . ASP A 1 214 ? -4.492 -23.656 4.84 1 85.62 214 ASP A O 1
ATOM 1659 N N . VAL A 1 215 ? -6.496 -23.766 5.789 1 82.94 215 VAL A N 1
ATOM 1660 C CA . VAL A 1 215 ? -6.23 -22.641 6.672 1 82.94 215 VAL A CA 1
ATOM 1661 C C . VAL A 1 215 ? -5.07 -22.969 7.609 1 82.94 215 VAL A C 1
ATOM 1663 O O . VAL A 1 215 ? -4.176 -22.141 7.816 1 82.94 215 VAL A O 1
ATOM 1666 N N . GLN A 1 216 ? -5.086 -24.109 8.109 1 80.62 216 GLN A N 1
ATOM 1667 C CA . GLN A 1 216 ? -4.027 -24.547 9.016 1 80.62 216 GLN A CA 1
ATOM 1668 C C . GLN A 1 216 ? -2.68 -24.609 8.297 1 80.62 216 GLN A C 1
ATOM 1670 O O . GLN A 1 216 ? -1.653 -24.219 8.867 1 80.62 216 GLN A O 1
ATOM 1675 N N . ASP A 1 217 ? -2.684 -25.094 7.09 1 82.69 217 ASP A N 1
ATOM 1676 C CA . ASP A 1 217 ? -1.459 -25.141 6.297 1 82.69 217 ASP A CA 1
ATOM 1677 C C . ASP A 1 217 ? -0.898 -23.75 6.059 1 82.69 217 ASP A C 1
ATOM 1679 O O . ASP A 1 217 ? 0.312 -23.531 6.16 1 82.69 217 ASP A O 1
ATOM 1683 N N . LEU A 1 218 ? -1.765 -22.891 5.754 1 83.5 218 LEU A N 1
ATOM 1684 C CA . LEU A 1 218 ? -1.363 -21.516 5.52 1 83.5 218 LEU A CA 1
ATOM 1685 C C . LEU A 1 218 ? -0.818 -20.875 6.793 1 83.5 218 LEU A C 1
ATOM 1687 O O . LEU A 1 218 ? 0.175 -20.156 6.754 1 83.5 218 LEU A O 1
ATOM 1691 N N . ASP A 1 219 ? -1.419 -21.172 7.859 1 79.56 219 ASP A N 1
ATOM 1692 C CA . ASP A 1 219 ? -0.96 -20.656 9.148 1 79.56 219 ASP A CA 1
ATOM 1693 C C . ASP A 1 219 ? 0.457 -21.141 9.453 1 79.56 219 ASP A C 1
ATOM 1695 O O . ASP A 1 219 ? 1.289 -20.375 9.938 1 79.56 219 ASP A O 1
ATOM 1699 N N . GLN A 1 220 ? 0.651 -22.344 9.227 1 81.25 220 GLN A N 1
ATOM 1700 C CA . GLN A 1 220 ? 1.972 -22.922 9.469 1 81.25 220 GLN A CA 1
ATOM 1701 C C . GLN A 1 220 ? 3.023 -22.281 8.57 1 81.25 220 GLN A C 1
ATOM 1703 O O . GLN A 1 220 ? 4.129 -21.969 9.023 1 81.25 220 GLN A O 1
ATOM 1708 N N . LYS A 1 221 ? 2.662 -22.125 7.398 1 83.31 221 LYS A N 1
ATOM 1709 C CA . LYS A 1 221 ? 3.58 -21.469 6.469 1 83.31 221 LYS A CA 1
ATOM 1710 C C . LYS A 1 221 ? 3.9 -20.047 6.922 1 83.31 221 LYS A C 1
ATOM 1712 O O . LYS A 1 221 ? 5.059 -19.625 6.883 1 83.31 221 LYS A O 1
ATOM 1717 N N . PHE A 1 222 ? 2.936 -19.375 7.324 1 81.81 222 PHE A N 1
ATOM 1718 C CA . PHE A 1 222 ? 3.107 -17.984 7.75 1 81.81 222 PHE A CA 1
ATOM 1719 C C . PHE A 1 222 ? 3.998 -17.906 8.984 1 81.81 222 PHE A C 1
ATOM 1721 O O . PHE A 1 222 ? 4.832 -17 9.094 1 81.81 222 PHE A O 1
ATOM 1728 N N . SER A 1 223 ? 3.795 -18.797 9.836 1 82.12 223 SER A N 1
ATOM 1729 C CA . SER A 1 223 ? 4.652 -18.844 11.016 1 82.12 223 SER A CA 1
ATOM 1730 C C . SER A 1 223 ? 6.113 -19.047 10.633 1 82.12 223 SER A C 1
ATOM 1732 O O . SER A 1 223 ? 7 -18.375 11.164 1 82.12 223 SER A O 1
ATOM 1734 N N . GLY A 1 224 ? 6.297 -19.969 9.75 1 84.81 224 GLY A N 1
ATOM 1735 C CA . GLY A 1 224 ? 7.645 -20.172 9.242 1 84.81 224 GLY A CA 1
ATOM 1736 C C . GLY A 1 224 ? 8.211 -18.938 8.547 1 84.81 224 GLY A C 1
ATOM 1737 O O . GLY A 1 224 ? 9.391 -18.641 8.688 1 84.81 224 GLY A O 1
ATOM 1738 N N . ASP A 1 225 ? 7.375 -18.297 7.848 1 87.62 225 ASP A N 1
ATOM 1739 C CA . ASP A 1 225 ? 7.793 -17.062 7.164 1 87.62 225 ASP A CA 1
ATOM 1740 C C . ASP A 1 225 ? 8.211 -15.992 8.164 1 87.62 225 ASP A C 1
ATOM 1742 O O . ASP A 1 225 ? 9.18 -15.273 7.938 1 87.62 225 ASP A O 1
ATOM 1746 N N . ILE A 1 226 ? 7.469 -15.844 9.25 1 87.81 226 ILE A N 1
ATOM 1747 C CA . ILE A 1 226 ? 7.777 -14.852 10.273 1 87.81 226 ILE A CA 1
ATOM 1748 C C . ILE A 1 226 ? 9.172 -15.117 10.844 1 87.81 226 ILE A C 1
ATOM 1750 O O . ILE A 1 226 ? 9.961 -14.195 11.016 1 87.81 226 ILE A O 1
ATOM 1754 N N . ASP A 1 227 ? 9.461 -16.359 11.109 1 89.81 227 ASP A N 1
ATOM 1755 C CA . ASP A 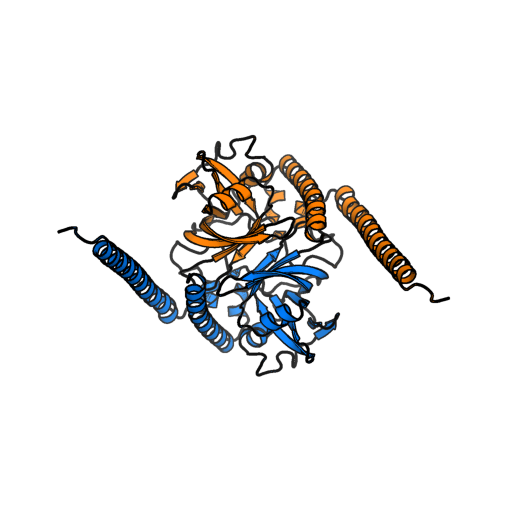1 227 ? 10.773 -16.719 11.648 1 89.81 227 ASP A CA 1
ATOM 1756 C C . ASP A 1 227 ? 11.883 -16.406 10.656 1 89.81 227 ASP A C 1
ATOM 1758 O O . ASP A 1 227 ? 12.906 -15.82 11.023 1 89.81 227 ASP A O 1
ATOM 1762 N N . ARG A 1 228 ? 11.656 -16.75 9.516 1 93 228 ARG A N 1
ATOM 1763 C CA . ARG A 1 228 ? 12.617 -16.453 8.461 1 93 228 ARG A CA 1
ATOM 1764 C C . ARG A 1 228 ? 12.805 -14.945 8.305 1 93 228 ARG A C 1
ATOM 1766 O O . ARG A 1 228 ? 13.938 -14.469 8.211 1 93 228 ARG A O 1
ATOM 1773 N N . ASP A 1 229 ? 11.711 -14.25 8.297 1 93.38 229 ASP A N 1
ATOM 1774 C CA . ASP A 1 229 ? 11.742 -12.805 8.102 1 93.38 229 ASP A CA 1
ATOM 1775 C C . ASP A 1 229 ? 12.477 -12.109 9.242 1 93.38 229 ASP A C 1
ATOM 1777 O O . ASP A 1 229 ? 13.172 -11.109 9.023 1 93.38 229 ASP A O 1
ATOM 1781 N N . ARG A 1 230 ? 12.32 -12.609 10.414 1 92.75 230 ARG A N 1
ATOM 1782 C CA . ARG A 1 230 ? 13.031 -12.062 11.562 1 92.75 230 ARG A CA 1
ATOM 1783 C C . ARG A 1 230 ? 14.539 -12.148 11.359 1 92.75 230 ARG A C 1
ATOM 1785 O O . ARG A 1 230 ? 15.266 -11.195 11.656 1 92.75 230 ARG A O 1
ATOM 1792 N N . GLN A 1 231 ? 14.969 -13.242 10.844 1 94.56 231 GLN A N 1
ATOM 1793 C CA . GLN A 1 231 ? 16.391 -13.43 10.586 1 94.56 231 GLN A CA 1
ATOM 1794 C C . GLN A 1 231 ? 16.875 -12.508 9.469 1 94.56 231 GLN A C 1
ATOM 1796 O O . GLN A 1 231 ? 17.953 -11.922 9.562 1 94.56 231 GLN A O 1
ATOM 1801 N N . MET A 1 232 ? 16.125 -12.414 8.531 1 95.12 232 MET A N 1
ATOM 1802 C CA . MET A 1 232 ? 16.484 -11.562 7.398 1 95.12 232 MET A CA 1
ATOM 1803 C C . MET A 1 232 ? 16.562 -10.102 7.82 1 95.12 232 MET A C 1
ATOM 1805 O O . MET A 1 232 ? 17.438 -9.359 7.367 1 95.12 232 MET A O 1
ATOM 1809 N N . ARG A 1 233 ? 15.625 -9.711 8.656 1 93.31 233 ARG A N 1
ATOM 1810 C CA . ARG A 1 233 ? 15.617 -8.344 9.18 1 93.31 233 ARG A CA 1
ATOM 1811 C C . ARG A 1 233 ? 16.875 -8.062 9.992 1 93.31 233 ARG A C 1
ATOM 1813 O O . ARG A 1 233 ? 17.453 -6.98 9.883 1 93.31 233 ARG A O 1
ATOM 1820 N N . ALA A 1 234 ? 17.234 -8.984 10.812 1 93.81 234 ALA A N 1
ATOM 1821 C CA . ALA A 1 234 ? 18.438 -8.844 11.617 1 93.81 234 ALA A CA 1
ATOM 1822 C C . ALA A 1 234 ? 19.672 -8.633 10.742 1 93.81 234 ALA A C 1
ATOM 1824 O O . ALA A 1 234 ? 20.516 -7.773 11.023 1 93.81 234 ALA A O 1
ATOM 1825 N N . LYS A 1 235 ? 19.734 -9.336 9.664 1 92.94 235 LYS A N 1
ATOM 1826 C CA . LYS A 1 235 ? 20.875 -9.227 8.742 1 92.94 235 LYS A CA 1
ATOM 1827 C C . LYS A 1 235 ? 20.859 -7.887 8.016 1 92.94 235 LYS A C 1
ATOM 1829 O O . LYS A 1 235 ? 21.922 -7.32 7.738 1 92.94 235 LYS A O 1
ATOM 1834 N N . PHE A 1 236 ? 19.734 -7.383 7.766 1 94.25 236 PHE A N 1
ATOM 1835 C CA . PHE A 1 236 ? 19.547 -6.129 7.047 1 94.25 236 PHE A CA 1
ATOM 1836 C C . PHE A 1 236 ? 20.125 -4.965 7.84 1 94.25 236 PHE A C 1
ATOM 1838 O O . PHE A 1 236 ? 20.641 -4.004 7.258 1 94.25 236 PHE A O 1
ATOM 1845 N N . TYR A 1 237 ? 20.047 -4.934 9.023 1 89.88 237 TYR A N 1
ATOM 1846 C CA . TYR A 1 237 ? 20.5 -3.822 9.859 1 89.88 237 TYR A CA 1
ATOM 1847 C C . TYR A 1 237 ? 21.938 -4.023 10.32 1 89.88 237 TYR A C 1
ATOM 1849 O O . TYR A 1 237 ? 22.5 -3.174 11.008 1 89.88 237 TYR A O 1
ATOM 1857 N N . GLU A 1 238 ? 22.453 -5.16 9.945 1 87.69 238 GLU A N 1
ATOM 1858 C CA . GLU A 1 238 ? 23.875 -5.352 10.242 1 87.69 238 GLU A CA 1
ATOM 1859 C C . GLU A 1 238 ? 24.75 -4.402 9.43 1 87.69 238 GLU A C 1
ATOM 1861 O O . GLU A 1 238 ? 24.5 -4.195 8.242 1 87.69 238 GLU A O 1
ATOM 1866 N N . PRO A 1 239 ? 25.766 -3.76 10.039 1 74.19 239 PRO A N 1
ATOM 1867 C CA . PRO A 1 239 ? 26.656 -2.816 9.359 1 74.19 239 PRO A CA 1
ATOM 1868 C C . PRO A 1 239 ? 27.516 -3.486 8.289 1 74.19 239 PRO A C 1
ATOM 1870 O O . PRO A 1 239 ? 27.828 -4.672 8.406 1 74.19 239 PRO A O 1
ATOM 1873 N N . MET B 1 1 ? 35.031 4.551 -53.281 1 29.03 1 MET B N 1
ATOM 1874 C CA . MET B 1 1 ? 34.219 5.582 -52.656 1 29.03 1 MET B CA 1
ATOM 1875 C C . MET B 1 1 ? 33.375 5.004 -51.531 1 29.03 1 MET B C 1
ATOM 1877 O O . MET B 1 1 ? 32.406 4.277 -51.781 1 29.03 1 MET B O 1
ATOM 1881 N N . GLN B 1 2 ? 33.969 4.668 -50.406 1 33.25 2 GLN B N 1
ATOM 1882 C CA . GLN B 1 2 ? 33.594 4 -49.156 1 33.25 2 GLN B CA 1
ATOM 1883 C C . GLN B 1 2 ? 32.562 4.82 -48.406 1 33.25 2 GLN B C 1
ATOM 1885 O O . GLN B 1 2 ? 32.812 5.969 -48.031 1 33.25 2 GLN B O 1
ATOM 1890 N N . GLN B 1 3 ? 31.219 4.547 -48.781 1 34.84 3 GLN B N 1
ATOM 1891 C CA . GLN B 1 3 ? 30.094 5.207 -48.125 1 34.84 3 GLN B CA 1
ATOM 1892 C C . GLN B 1 3 ? 30.203 5.145 -46.625 1 34.84 3 GLN B C 1
ATOM 1894 O O . GLN B 1 3 ? 30.469 4.082 -46.062 1 34.84 3 GLN B O 1
ATOM 1899 N N . ASN B 1 4 ? 30.531 6.316 -46.031 1 37.09 4 ASN B N 1
ATOM 1900 C CA . ASN B 1 4 ? 30.797 6.566 -44.625 1 37.09 4 ASN B CA 1
ATOM 1901 C C . ASN B 1 4 ? 29.609 6.184 -43.719 1 37.09 4 ASN B C 1
ATOM 1903 O O . ASN B 1 4 ? 28.484 6.625 -43.969 1 37.09 4 ASN B O 1
ATOM 1907 N N . PRO B 1 5 ? 29.75 5.18 -42.75 1 44.94 5 PRO B N 1
ATOM 1908 C CA . PRO B 1 5 ? 28.75 4.609 -41.875 1 44.94 5 PRO B CA 1
ATOM 1909 C C . PRO B 1 5 ? 28.062 5.668 -41 1 44.94 5 PRO B C 1
ATOM 1911 O O . PRO B 1 5 ? 27.156 5.348 -40.219 1 44.94 5 PRO B O 1
ATOM 1914 N N . ARG B 1 6 ? 28.438 6.988 -41.094 1 43.09 6 ARG B N 1
ATOM 1915 C CA . ARG B 1 6 ? 27.891 8.023 -40.219 1 43.09 6 ARG B CA 1
ATOM 1916 C C . ARG B 1 6 ? 26.5 8.43 -40.688 1 43.09 6 ARG B C 1
ATOM 1918 O O . ARG B 1 6 ? 25.75 9.039 -39.906 1 43.09 6 ARG B O 1
ATOM 1925 N N . THR B 1 7 ? 26.125 8.25 -42 1 43.28 7 THR B N 1
ATOM 1926 C CA . THR B 1 7 ? 24.844 8.734 -42.469 1 43.28 7 THR B CA 1
ATOM 1927 C C . THR B 1 7 ? 23.703 7.84 -41.969 1 43.28 7 THR B C 1
ATOM 1929 O O . THR B 1 7 ? 22.562 8.281 -41.875 1 43.28 7 THR B O 1
ATOM 1932 N N . ARG B 1 8 ? 24 6.504 -41.719 1 46.22 8 ARG B N 1
ATOM 1933 C CA . ARG B 1 8 ? 22.922 5.613 -41.312 1 46.22 8 ARG B CA 1
ATOM 1934 C C . ARG B 1 8 ? 22.469 5.898 -39.875 1 46.22 8 ARG B C 1
ATOM 1936 O O . ARG B 1 8 ? 21.328 5.641 -39.531 1 46.22 8 ARG B O 1
ATOM 1943 N N . THR B 1 9 ? 23.453 6.508 -39.125 1 49.31 9 THR B N 1
ATOM 1944 C CA . THR B 1 9 ? 23.109 6.703 -37.719 1 49.31 9 THR B CA 1
ATOM 1945 C C . THR B 1 9 ? 22.141 7.879 -37.562 1 49.31 9 THR B C 1
ATOM 1947 O O . THR B 1 9 ? 21.266 7.852 -36.688 1 49.31 9 THR B O 1
ATOM 1950 N N . ARG B 1 10 ? 22.109 8.859 -38.594 1 47.59 10 ARG B N 1
ATOM 1951 C CA . ARG B 1 10 ? 21.234 10.016 -38.438 1 47.59 10 ARG B CA 1
ATOM 1952 C C . ARG B 1 10 ? 19.812 9.688 -38.875 1 47.59 10 ARG B C 1
ATOM 1954 O O . ARG B 1 10 ? 18.844 10.109 -38.219 1 47.59 10 ARG B O 1
ATOM 1961 N N . SER B 1 11 ? 19.719 8.805 -39.875 1 51.59 11 SER B N 1
ATOM 1962 C CA . SER B 1 11 ? 18.359 8.477 -40.344 1 51.59 11 SER B CA 1
ATOM 1963 C C . SER B 1 11 ? 17.625 7.613 -39.312 1 51.59 11 SER B C 1
ATOM 1965 O O . SER B 1 11 ? 16.438 7.824 -39.062 1 51.59 11 SER B O 1
ATOM 1967 N N . GLU B 1 12 ? 18.344 6.695 -38.656 1 49.47 12 GLU B N 1
ATOM 1968 C CA . GLU B 1 12 ? 17.703 5.848 -37.656 1 49.47 12 GLU B CA 1
ATOM 1969 C C . GLU B 1 12 ? 17.406 6.621 -36.375 1 49.47 12 GLU B C 1
ATOM 1971 O O . GLU B 1 12 ? 16.359 6.434 -35.75 1 49.47 12 GLU B O 1
ATOM 1976 N N . THR B 1 13 ? 18.234 7.617 -36.094 1 47.97 13 THR B N 1
ATOM 1977 C CA . THR B 1 13 ? 17.969 8.469 -34.938 1 47.97 13 THR B CA 1
ATOM 1978 C C . THR B 1 13 ? 16.797 9.406 -35.188 1 47.97 13 THR B C 1
ATOM 1980 O O . THR B 1 13 ? 15.953 9.609 -34.312 1 47.97 13 THR B O 1
ATOM 1983 N N . GLN B 1 14 ? 16.672 9.898 -36.5 1 47.5 14 GLN B N 1
ATOM 1984 C CA . GLN B 1 14 ? 15.539 10.75 -36.812 1 47.5 14 GLN B CA 1
ATOM 1985 C C . GLN B 1 14 ? 14.242 9.945 -36.844 1 47.5 14 GLN B C 1
ATOM 1987 O O . GLN B 1 14 ? 13.195 10.43 -36.406 1 47.5 14 GLN B O 1
ATOM 1992 N N . LYS B 1 15 ? 14.25 8.734 -37.312 1 51.97 15 LYS B N 1
ATOM 1993 C CA . LYS B 1 15 ? 13.055 7.895 -37.312 1 51.97 15 LYS B CA 1
ATOM 1994 C C . LYS B 1 15 ? 12.68 7.504 -35.875 1 51.97 15 LYS B C 1
ATOM 1996 O O . LYS B 1 15 ? 11.492 7.484 -35.531 1 51.97 15 LYS B O 1
ATOM 2001 N N . ASN B 1 16 ? 13.695 7.25 -35 1 45.22 16 ASN B N 1
ATOM 2002 C CA . ASN B 1 16 ? 13.406 6.969 -33.625 1 45.22 16 ASN B CA 1
ATOM 2003 C C . ASN B 1 16 ? 12.898 8.211 -32.875 1 45.22 16 ASN B C 1
ATOM 2005 O O . ASN B 1 16 ? 11.977 8.125 -32.062 1 45.22 16 ASN B O 1
ATOM 2009 N N . LEU B 1 17 ? 13.367 9.383 -33.25 1 46.03 17 LEU B N 1
ATOM 2010 C CA . LEU B 1 17 ? 12.844 10.633 -32.719 1 46.03 17 LEU B CA 1
ATOM 2011 C C . LEU B 1 17 ? 11.445 10.914 -33.25 1 46.03 17 LEU B C 1
ATOM 2013 O O . LEU B 1 17 ? 10.562 11.336 -32.5 1 46.03 17 LEU B O 1
ATOM 2017 N N . GLN B 1 18 ? 11.172 10.641 -34.5 1 48.28 18 GLN B N 1
ATOM 2018 C CA . GLN B 1 18 ? 9.828 10.828 -35.031 1 48.28 18 GLN B CA 1
ATOM 2019 C C . GLN B 1 18 ? 8.852 9.828 -34.406 1 48.28 18 GLN B C 1
ATOM 2021 O O . GLN B 1 18 ? 7.707 10.172 -34.125 1 48.28 18 GLN B O 1
ATOM 2026 N N . SER B 1 19 ? 9.234 8.586 -34.156 1 46.97 19 SER B N 1
ATOM 2027 C CA . SER B 1 19 ? 8.391 7.625 -33.469 1 46.97 19 SER B CA 1
ATOM 2028 C C . SER B 1 19 ? 8.203 8.008 -32 1 46.97 19 SER B C 1
ATOM 2030 O O . SER B 1 19 ? 7.094 7.914 -31.484 1 46.97 19 SER B O 1
ATOM 2032 N N . LEU B 1 20 ? 9.18 8.586 -31.359 1 42.78 20 LEU B N 1
ATOM 2033 C CA . LEU B 1 20 ? 9.047 9.109 -30 1 42.78 20 LEU B CA 1
ATOM 2034 C C . LEU B 1 20 ? 8.188 10.367 -30 1 42.78 20 LEU B C 1
ATOM 2036 O O . LEU B 1 20 ? 7.352 10.547 -29.109 1 42.78 20 LEU B O 1
ATOM 2040 N N . GLN B 1 21 ? 8.352 11.219 -31.016 1 45.03 21 GLN B N 1
ATOM 2041 C CA . GLN B 1 21 ? 7.48 12.383 -31.156 1 45.03 21 GLN B CA 1
ATOM 2042 C C . GLN B 1 21 ? 6.055 11.961 -31.5 1 45.03 21 GLN B C 1
ATOM 2044 O O . GLN B 1 21 ? 5.09 12.547 -31.016 1 45.03 21 GLN B O 1
ATOM 2049 N N . GLY B 1 22 ? 5.871 11.023 -32.344 1 45.69 22 GLY B N 1
ATOM 2050 C CA . GLY B 1 22 ? 4.543 10.484 -32.594 1 45.69 22 GLY B CA 1
ATOM 2051 C C . GLY B 1 22 ? 3.914 9.852 -31.375 1 45.69 22 GLY B C 1
ATOM 2052 O O . GLY B 1 22 ? 2.717 10.008 -31.141 1 45.69 22 GLY B O 1
ATOM 2053 N N . GLN B 1 23 ? 4.699 9.07 -30.625 1 38.28 23 GLN B N 1
ATOM 2054 C CA . GLN B 1 23 ? 4.211 8.523 -29.375 1 38.28 23 GLN B CA 1
ATOM 2055 C C . GLN B 1 23 ? 3.963 9.633 -28.344 1 38.28 23 GLN B C 1
ATOM 2057 O O . GLN B 1 23 ? 2.977 9.594 -27.609 1 38.28 23 GLN B O 1
ATOM 2062 N N . SER B 1 24 ? 4.773 10.68 -28.391 1 37.72 24 SER B N 1
ATOM 2063 C CA . SER B 1 24 ? 4.5 11.836 -27.547 1 37.72 24 SER B CA 1
ATOM 2064 C C . SER B 1 24 ? 3.238 12.57 -28 1 37.72 24 SER B C 1
ATOM 2066 O O . SER B 1 24 ? 2.449 13.023 -27.172 1 37.72 24 SER B O 1
ATOM 2068 N N . ARG B 1 25 ? 3.002 12.734 -29.391 1 38.94 25 ARG B N 1
ATOM 2069 C CA . ARG B 1 25 ? 1.781 13.391 -29.844 1 38.94 25 ARG B CA 1
ATOM 2070 C C . ARG B 1 25 ? 0.552 12.547 -29.531 1 38.94 25 ARG B C 1
ATOM 2072 O O . ARG B 1 25 ? -0.497 13.078 -29.156 1 38.94 25 ARG B O 1
ATOM 2079 N N . LYS B 1 26 ? 0.58 11.25 -29.688 1 37.5 26 LYS B N 1
ATOM 2080 C CA . LYS B 1 26 ? -0.53 10.391 -29.297 1 37.5 26 LYS B CA 1
ATOM 2081 C C . LYS B 1 26 ? -0.743 10.422 -27.781 1 37.5 26 LYS B C 1
ATOM 2083 O O . LYS B 1 26 ? -1.881 10.383 -27.312 1 37.5 26 LYS B O 1
ATOM 2088 N N . LEU B 1 27 ? 0.303 10.562 -26.953 1 32.19 27 LEU B N 1
ATOM 2089 C CA . LEU B 1 27 ? 0.202 10.781 -25.516 1 32.19 27 LEU B CA 1
ATOM 2090 C C . LEU B 1 27 ? -0.377 12.156 -25.219 1 32.19 27 LEU B C 1
ATOM 2092 O O . LEU B 1 27 ? -1.209 12.305 -24.328 1 32.19 27 LEU B O 1
ATOM 2096 N N . LEU B 1 28 ? -0.043 13.188 -26 1 34.41 28 LEU B N 1
ATOM 2097 C CA . LEU B 1 28 ? -0.628 14.516 -25.844 1 34.41 28 LEU B CA 1
ATOM 2098 C C . LEU B 1 28 ? -2.104 14.508 -26.234 1 34.41 28 LEU B C 1
ATOM 2100 O O . LEU B 1 28 ? -2.93 15.125 -25.562 1 34.41 28 LEU B O 1
ATOM 2104 N N . THR B 1 29 ? -2.471 13.828 -27.328 1 37.19 29 THR B N 1
ATOM 2105 C CA . THR B 1 29 ? -3.879 13.766 -27.703 1 37.19 29 THR B CA 1
ATOM 2106 C C . THR B 1 29 ? -4.676 12.945 -26.688 1 37.19 29 THR B C 1
ATOM 2108 O O . THR B 1 29 ? -5.805 13.297 -26.344 1 37.19 29 THR B O 1
ATOM 2111 N N . LEU B 1 30 ? -4.133 11.906 -26.109 1 33.66 30 LEU B N 1
ATOM 2112 C CA . LEU B 1 30 ? -4.801 11.148 -25.062 1 33.66 30 LEU B CA 1
ATOM 2113 C C . LEU B 1 30 ? -4.809 11.93 -23.75 1 33.66 30 LEU B C 1
ATOM 2115 O O . LEU B 1 30 ? -5.77 11.852 -22.984 1 33.66 30 LEU B O 1
ATOM 2119 N N . SER B 1 31 ? -3.826 12.711 -23.453 1 34.03 31 SER B N 1
ATOM 2120 C CA . SER B 1 31 ? -3.855 13.648 -22.344 1 34.03 31 SER B CA 1
ATOM 2121 C C . SER B 1 31 ? -4.941 14.703 -22.531 1 34.03 31 SER B C 1
ATOM 2123 O O . SER B 1 31 ? -5.656 15.047 -21.594 1 34.03 31 SER B O 1
ATOM 2125 N N . GLU B 1 32 ? -5.094 15.266 -23.703 1 37.56 32 GLU B N 1
ATOM 2126 C CA . GLU B 1 32 ? -6.152 16.219 -24 1 37.56 32 GLU B CA 1
ATOM 2127 C C . GLU B 1 32 ? -7.531 15.578 -23.891 1 37.56 32 GLU B C 1
ATOM 2129 O O . GLU B 1 32 ? -8.508 16.25 -23.547 1 37.56 32 GLU B O 1
ATOM 2134 N N . GLN B 1 33 ? -7.609 14.336 -24.203 1 33.81 33 GLN B N 1
ATOM 2135 C CA . GLN B 1 33 ? -8.906 13.68 -24.078 1 33.81 33 GLN B CA 1
ATOM 2136 C C . GLN B 1 33 ? -9.203 13.297 -22.641 1 33.81 33 GLN B C 1
ATOM 2138 O O . GLN B 1 33 ? -10.367 13.234 -22.234 1 33.81 33 GLN B O 1
ATOM 2143 N N . ALA B 1 34 ? -8.195 12.93 -21.875 1 35.41 34 ALA B N 1
ATOM 2144 C CA . ALA B 1 34 ? -8.484 12.625 -20.469 1 35.41 34 ALA B CA 1
ATOM 2145 C C . ALA B 1 34 ? -8.781 13.898 -19.672 1 35.41 34 ALA B C 1
ATOM 2147 O O . ALA B 1 34 ? -9.625 13.891 -18.781 1 35.41 34 ALA B O 1
ATOM 2148 N N . THR B 1 35 ? -8.102 15.047 -19.938 1 36.75 35 THR B N 1
ATOM 2149 C CA . THR B 1 35 ? -8.43 16.344 -19.359 1 36.75 35 THR B CA 1
ATOM 2150 C C . THR B 1 35 ? -9.867 16.734 -19.703 1 36.75 35 THR B C 1
ATOM 2152 O O . THR B 1 35 ? -10.594 17.25 -18.844 1 36.75 35 THR B O 1
ATOM 2155 N N . PRO B 1 36 ? -10.195 16.578 -20.938 1 34.47 36 PRO B N 1
ATOM 2156 C CA . PRO B 1 36 ? -11.594 16.922 -21.219 1 34.47 36 PRO B CA 1
ATOM 2157 C C . PRO B 1 36 ? -12.578 16.062 -20.422 1 34.47 36 PRO B C 1
ATOM 2159 O O . PRO B 1 36 ? -13.703 16.484 -20.172 1 34.47 36 PRO B O 1
ATOM 2162 N N . TYR B 1 37 ? -12.141 14.859 -20.25 1 34.5 37 TYR B N 1
ATOM 2163 C CA . TYR B 1 37 ? -13.109 14.047 -19.516 1 34.5 37 TYR B CA 1
ATOM 2164 C C . TYR B 1 37 ? -13.359 14.625 -18.125 1 34.5 37 TYR B C 1
ATOM 2166 O O . TYR B 1 37 ? -14.5 14.641 -17.656 1 34.5 37 TYR B O 1
ATOM 2174 N N . LEU B 1 38 ? -12.383 15.031 -17.391 1 35.78 38 LEU B N 1
ATOM 2175 C CA . LEU B 1 38 ? -12.617 15.727 -16.141 1 35.78 38 LEU B CA 1
ATOM 2176 C C . LEU B 1 38 ? -13.344 17.047 -16.375 1 35.78 38 LEU B C 1
ATOM 2178 O O . LEU B 1 38 ? -14.211 17.438 -15.594 1 35.78 38 LEU B O 1
ATOM 2182 N N . HIS B 1 39 ? -12.836 17.859 -17.281 1 34.03 39 HIS B N 1
ATOM 2183 C CA . HIS B 1 39 ? -13.492 19.141 -17.531 1 34.03 39 HIS B CA 1
ATOM 2184 C C . HIS B 1 39 ? -14.906 18.922 -18.062 1 34.03 39 HIS B C 1
ATOM 2186 O O . HIS B 1 39 ? -15.75 19.828 -17.953 1 34.03 39 HIS B O 1
ATOM 2192 N N . GLN B 1 40 ? -14.922 18.047 -18.953 1 33.81 40 GLN B N 1
ATOM 2193 C CA . GLN B 1 40 ? -16.281 18.031 -19.469 1 33.81 40 GLN B CA 1
ATOM 2194 C C . GLN B 1 40 ? -17.281 17.594 -18.406 1 33.81 40 GLN B C 1
ATOM 2196 O O . GLN B 1 40 ? -18.391 18.125 -18.328 1 33.81 40 GLN B O 1
ATOM 2201 N N . ARG B 1 41 ? -17.109 16.188 -17.797 1 36.09 41 ARG B N 1
ATOM 2202 C CA . ARG B 1 41 ? -18.203 15.859 -16.875 1 36.09 41 ARG B CA 1
ATOM 2203 C C . ARG B 1 41 ? -17.844 16.25 -15.445 1 36.09 41 ARG B C 1
ATOM 2205 O O . ARG B 1 41 ? -16.688 16.188 -15.047 1 36.09 41 ARG B O 1
ATOM 2212 N N . ASN B 1 42 ? -18.375 17.266 -14.789 1 36.25 42 ASN B N 1
ATOM 2213 C CA . ASN B 1 42 ? -18.422 17.766 -13.414 1 36.25 42 ASN B CA 1
ATOM 2214 C C . ASN B 1 42 ? -18.062 16.672 -12.414 1 36.25 42 ASN B C 1
ATOM 2216 O O . ASN B 1 42 ? -18.75 16.5 -11.398 1 36.25 42 ASN B O 1
ATOM 2220 N N . VAL B 1 43 ? -17.375 15.672 -12.891 1 41.62 43 VAL B N 1
ATOM 2221 C CA . VAL B 1 43 ? -17.141 14.617 -11.914 1 41.62 43 VAL B CA 1
ATOM 2222 C C . VAL B 1 43 ? -15.977 15 -11.008 1 41.62 43 VAL B C 1
ATOM 2224 O O . VAL B 1 43 ? -14.914 15.406 -11.484 1 41.62 43 VAL B O 1
ATOM 2227 N N . SER B 1 44 ? -16.297 15.406 -9.82 1 45 44 SER B N 1
ATOM 2228 C CA . SER B 1 44 ? -15.344 15.711 -8.766 1 45 44 SER B CA 1
ATOM 2229 C C . SER B 1 44 ? -14.242 14.656 -8.695 1 45 44 SER B C 1
ATOM 2231 O O . SER B 1 44 ? -14.453 13.5 -9.078 1 45 44 SER B O 1
ATOM 2233 N N . PHE B 1 45 ? -12.992 15.109 -8.703 1 47.56 45 PHE B N 1
ATOM 2234 C CA . PHE B 1 45 ? -11.812 14.266 -8.57 1 47.56 45 PHE B CA 1
ATOM 2235 C C . PHE B 1 45 ? -12.086 13.094 -7.633 1 47.56 45 PHE B C 1
ATOM 2237 O O . PHE B 1 45 ? -11.734 11.953 -7.938 1 47.56 45 PHE B O 1
ATOM 2244 N N . TRP B 1 46 ? -12.68 13.453 -6.543 1 49.62 46 TRP B N 1
ATOM 2245 C CA . TRP B 1 46 ? -13.023 12.398 -5.602 1 49.62 46 TRP B CA 1
ATOM 2246 C C . TRP B 1 46 ? -13.969 11.383 -6.242 1 49.62 46 TRP B C 1
ATOM 2248 O O . TRP B 1 46 ? -13.844 10.18 -6.012 1 49.62 46 TRP B O 1
ATOM 2258 N N . LYS B 1 47 ? -14.812 12.055 -6.949 1 49.97 47 LYS B N 1
ATOM 2259 C CA . LYS B 1 47 ? -15.672 11.156 -7.715 1 49.97 47 LYS B CA 1
ATOM 2260 C C . LYS B 1 47 ? -14.852 10.289 -8.672 1 49.97 47 LYS B C 1
ATOM 2262 O O . LYS B 1 47 ? -15.164 9.117 -8.883 1 49.97 47 LYS B O 1
ATOM 2267 N N . TYR B 1 48 ? -13.859 10.977 -9.172 1 51.31 48 TYR B N 1
ATOM 2268 C CA . TYR B 1 48 ? -12.961 10.227 -10.039 1 51.31 48 TYR B CA 1
ATOM 2269 C C . TYR B 1 48 ? -12.273 9.109 -9.273 1 51.31 48 TYR B C 1
ATOM 2271 O O . TYR B 1 48 ? -12.141 7.988 -9.781 1 51.31 48 TYR B O 1
ATOM 2279 N N . LEU B 1 49 ? -11.727 9.531 -8.141 1 51 49 LEU B N 1
ATOM 2280 C CA . LEU B 1 49 ? -11.07 8.516 -7.332 1 51 49 LEU B CA 1
ATOM 2281 C C . LEU B 1 49 ? -12.062 7.441 -6.898 1 51 49 LEU B C 1
ATOM 2283 O O . LEU B 1 49 ? -11.688 6.277 -6.723 1 51 49 LEU B O 1
ATOM 2287 N N . VAL B 1 50 ? -13.328 7.891 -6.605 1 42.59 50 VAL B N 1
ATOM 2288 C CA . VAL B 1 50 ? -14.391 6.984 -6.164 1 42.59 50 VAL B CA 1
ATOM 2289 C C . VAL B 1 50 ? -15.148 6.445 -7.375 1 42.59 50 VAL B C 1
ATOM 2291 O O . VAL B 1 50 ? -15.57 5.289 -7.383 1 42.59 50 VAL B O 1
ATOM 2294 N N . THR B 1 51 ? -15.766 7.41 -8.062 1 40.28 51 THR B N 1
ATOM 2295 C CA . THR B 1 51 ? -16.75 6.988 -9.047 1 40.28 51 THR B CA 1
ATOM 2296 C C . THR B 1 51 ? -16.062 6.41 -10.281 1 40.28 51 THR B C 1
ATOM 2298 O O . THR B 1 51 ? -15.758 7.141 -11.227 1 40.28 51 THR B O 1
ATOM 2301 N N . MET B 1 52 ? -15.031 5.68 -10.102 1 39.41 52 MET B N 1
ATOM 2302 C CA . MET B 1 52 ? -14.758 4.859 -11.281 1 39.41 52 MET B CA 1
ATOM 2303 C C . MET B 1 52 ? -16.062 4.453 -11.977 1 39.41 52 MET B C 1
ATOM 2305 O O . MET B 1 52 ? -16.047 3.584 -12.844 1 39.41 52 MET B O 1
ATOM 2309 N N . THR B 1 53 ? -17.125 4.84 -11.57 1 36.69 53 THR B N 1
ATOM 2310 C CA . THR B 1 53 ? -18.297 4.336 -12.281 1 36.69 53 THR B CA 1
ATOM 2311 C C . THR B 1 53 ? -18.219 4.691 -13.766 1 36.69 53 THR B C 1
ATOM 2313 O O . THR B 1 53 ? -18.656 3.91 -14.617 1 36.69 53 THR B O 1
ATOM 2316 N N . ASP B 1 54 ? -18.094 5.934 -14.078 1 37.72 54 ASP B N 1
ATOM 2317 C CA . ASP B 1 54 ? -18.156 6.188 -15.508 1 37.72 54 ASP B CA 1
ATOM 2318 C C . ASP B 1 54 ? -16.828 5.902 -16.188 1 37.72 54 ASP B C 1
ATOM 2320 O O . ASP B 1 54 ? -16.547 6.43 -17.266 1 37.72 54 ASP B O 1
ATOM 2324 N N . VAL B 1 55 ? -15.789 5.785 -15.508 1 38.94 55 VAL B N 1
ATOM 2325 C CA . VAL B 1 55 ? -14.617 5.445 -16.312 1 38.94 55 VAL B CA 1
ATOM 2326 C C . VAL B 1 55 ? -14.891 4.176 -17.109 1 38.94 55 VAL B C 1
ATOM 2328 O O . VAL B 1 55 ? -15.438 3.203 -16.578 1 38.94 55 VAL B O 1
ATOM 2331 N N . PRO B 1 56 ? -14.891 4.211 -18.344 1 39.69 56 PRO B N 1
ATOM 2332 C CA . PRO B 1 56 ? -15.016 2.984 -19.141 1 39.69 56 PRO B CA 1
ATOM 2333 C C . PRO B 1 56 ? -14.375 1.777 -18.453 1 39.69 56 PRO B C 1
ATOM 2335 O O . PRO B 1 56 ? -13.539 1.938 -17.562 1 39.69 56 PRO B O 1
ATOM 2338 N N . ALA B 1 57 ? -14.727 0.481 -18.797 1 41.38 57 ALA B N 1
ATOM 2339 C CA . ALA B 1 57 ? -14.422 -0.9 -18.438 1 41.38 57 ALA B CA 1
ATOM 2340 C C . ALA B 1 57 ? -12.961 -1.039 -18.016 1 41.38 57 ALA B C 1
ATOM 2342 O O . ALA B 1 57 ? -12.578 -2.047 -17.422 1 41.38 57 ALA B O 1
ATOM 2343 N N . GLY B 1 58 ? -12.016 -0.165 -18.297 1 46.75 58 GLY B N 1
ATOM 2344 C CA . GLY B 1 58 ? -10.602 -0.364 -18.031 1 46.75 58 GLY B CA 1
ATOM 2345 C C . GLY B 1 58 ? -10.203 0.052 -16.625 1 46.75 58 GLY B C 1
ATOM 2346 O O . GLY B 1 58 ? -9.133 0.634 -16.438 1 46.75 58 GLY B O 1
ATOM 2347 N N . SER B 1 59 ? -11.164 -0.015 -15.688 1 53.91 59 SER B N 1
ATOM 2348 C CA . SER B 1 59 ? -11.156 0.593 -14.359 1 53.91 59 SER B CA 1
ATOM 2349 C C . SER B 1 59 ? -10.062 -0.009 -13.477 1 53.91 59 SER B C 1
ATOM 2351 O O . SER B 1 59 ? -9.719 -1.183 -13.625 1 53.91 59 SER B O 1
ATOM 2353 N N . TRP B 1 60 ? -9.172 0.81 -12.938 1 65.88 60 TRP B N 1
ATOM 2354 C CA . TRP B 1 60 ? -8.148 0.569 -11.93 1 65.88 60 TRP B CA 1
ATOM 2355 C C . TRP B 1 60 ? -8.625 -0.437 -10.891 1 65.88 60 TRP B C 1
ATOM 2357 O O . TRP B 1 60 ? -9.727 -0.305 -10.352 1 65.88 60 TRP B O 1
ATOM 2367 N N . ILE B 1 61 ? -8 -1.613 -10.891 1 79.5 61 ILE B N 1
ATOM 2368 C CA . ILE B 1 61 ? -8.438 -2.674 -9.992 1 79.5 61 ILE B CA 1
ATOM 2369 C C . ILE B 1 61 ? -8.227 -2.24 -8.539 1 79.5 61 ILE B C 1
ATOM 2371 O O . ILE B 1 61 ? -8.781 -2.848 -7.617 1 79.5 61 ILE B O 1
ATOM 2375 N N . LEU B 1 62 ? -7.391 -1.218 -8.406 1 83.62 62 LEU B N 1
ATOM 2376 C CA . LEU B 1 62 ? -7.242 -0.667 -7.066 1 83.62 62 LEU B CA 1
ATOM 2377 C C . LEU B 1 62 ? -8.297 0.399 -6.797 1 83.62 62 LEU B C 1
ATOM 2379 O O . LEU B 1 62 ? -8.242 1.494 -7.359 1 83.62 62 LEU B O 1
ATOM 2383 N N . ASP B 1 63 ? -9.242 0.078 -5.957 1 80.69 63 ASP B N 1
ATOM 2384 C CA . ASP B 1 63 ? -10.359 0.963 -5.641 1 80.69 63 ASP B CA 1
ATOM 2385 C C . ASP B 1 63 ? -9.93 2.07 -4.684 1 80.69 63 ASP B C 1
ATOM 2387 O O . ASP B 1 63 ? -9.852 1.854 -3.473 1 80.69 63 ASP B O 1
ATOM 2391 N N . GLU B 1 64 ? -9.781 3.223 -5.137 1 82.81 64 GLU B N 1
ATOM 2392 C CA . GLU B 1 64 ? -9.32 4.359 -4.34 1 82.81 64 GLU B CA 1
ATOM 2393 C C . GLU B 1 64 ? -10.359 4.75 -3.289 1 82.81 64 GLU B C 1
ATOM 2395 O O . GLU B 1 64 ? -10.008 5.238 -2.213 1 82.81 64 GLU B O 1
ATOM 2400 N N . GLY B 1 65 ? -11.578 4.516 -3.584 1 84.88 65 GLY B N 1
ATOM 2401 C CA . GLY B 1 65 ? -12.641 4.863 -2.654 1 84.88 65 GLY B CA 1
ATOM 2402 C C . GLY B 1 65 ? -12.562 4.098 -1.348 1 84.88 65 GLY B C 1
ATOM 2403 O O . GLY B 1 65 ? -13.023 4.582 -0.311 1 84.88 65 GLY B O 1
ATOM 2404 N N . LYS B 1 66 ? -11.93 2.98 -1.372 1 86.56 66 LYS B N 1
ATOM 2405 C CA . LYS B 1 66 ? -11.883 2.1 -0.208 1 86.56 66 LYS B CA 1
ATOM 2406 C C . LYS B 1 66 ? -10.641 2.379 0.637 1 86.56 66 LYS B C 1
ATOM 2408 O O . LYS B 1 66 ? -10.445 1.762 1.686 1 86.56 66 LYS B O 1
ATOM 2413 N N . ARG B 1 67 ? -9.938 3.314 0.225 1 91.62 67 ARG B N 1
ATOM 2414 C CA . ARG B 1 67 ? -8.711 3.586 0.959 1 91.62 67 ARG B CA 1
ATOM 2415 C C . ARG B 1 67 ? -8.984 4.449 2.188 1 91.62 67 ARG B C 1
ATOM 2417 O O . ARG B 1 67 ? -9.797 5.371 2.135 1 91.62 67 ARG B O 1
ATOM 2424 N N . GLU B 1 68 ? -8.273 4.09 3.205 1 93.19 68 GLU B N 1
ATOM 2425 C CA . GLU B 1 68 ? -8.297 4.879 4.434 1 93.19 68 GLU B CA 1
ATOM 2426 C C . GLU B 1 68 ? -7.543 6.191 4.266 1 93.19 68 GLU B C 1
ATOM 2428 O O . GLU B 1 68 ? -6.648 6.297 3.422 1 93.19 68 GLU B O 1
ATOM 2433 N N . VAL B 1 69 ? -7.957 7.125 5.082 1 95.44 69 VAL B N 1
ATOM 2434 C CA . VAL B 1 69 ? -7.328 8.438 5.039 1 95.44 69 VAL B CA 1
ATOM 2435 C C . VAL B 1 69 ? -6.43 8.625 6.262 1 95.44 69 VAL B C 1
ATOM 2437 O O . VAL B 1 69 ? -6.883 8.469 7.398 1 95.44 69 VAL B O 1
ATOM 2440 N N . PHE B 1 70 ? -5.191 9.031 5.977 1 97.12 70 PHE B N 1
ATOM 2441 C CA . PHE B 1 70 ? -4.211 9.195 7.047 1 97.12 70 PHE B CA 1
ATOM 2442 C C . PHE B 1 70 ? -3.701 10.633 7.09 1 97.12 70 PHE B C 1
ATOM 2444 O O . PHE B 1 70 ? -3.637 11.305 6.062 1 97.12 70 PHE B O 1
ATOM 2451 N N . LEU B 1 71 ? -3.34 11.039 8.266 1 97.94 71 LEU B N 1
ATOM 2452 C CA . LEU B 1 71 ? -2.557 12.258 8.469 1 97.94 71 LEU B CA 1
ATOM 2453 C C . LEU B 1 71 ? -1.147 11.922 8.945 1 97.94 71 LEU B C 1
ATOM 2455 O O . LEU B 1 71 ? -0.976 11.289 9.992 1 97.94 71 LEU B O 1
ATOM 2459 N N . VAL B 1 72 ? -0.197 12.359 8.18 1 98.44 72 VAL B N 1
ATOM 2460 C CA . VAL B 1 72 ? 1.201 12.242 8.586 1 98.44 72 VAL B CA 1
ATOM 2461 C C . VAL B 1 72 ? 1.686 13.562 9.164 1 98.44 72 VAL B C 1
ATOM 2463 O O . VAL B 1 72 ? 1.431 14.633 8.602 1 98.44 72 VAL B O 1
ATOM 2466 N N . THR B 1 73 ? 2.355 13.516 10.289 1 98.19 73 THR B N 1
ATOM 2467 C CA . THR B 1 73 ? 2.908 14.719 10.906 1 98.19 73 THR B CA 1
ATOM 2468 C C . THR B 1 73 ? 4.41 14.578 11.117 1 98.19 73 THR B C 1
ATOM 2470 O O . THR B 1 73 ? 4.91 13.469 11.328 1 98.19 73 THR B O 1
ATOM 2473 N N . ALA B 1 74 ? 5.066 15.641 11.023 1 98.12 74 ALA B N 1
ATOM 2474 C CA . ALA B 1 74 ? 6.504 15.758 11.25 1 98.12 74 ALA B CA 1
ATOM 2475 C C . ALA B 1 74 ? 6.863 17.141 11.773 1 98.12 74 ALA B C 1
ATOM 2477 O O . ALA B 1 74 ? 6.059 18.078 11.688 1 98.12 74 ALA B O 1
ATOM 2478 N N . VAL B 1 75 ? 8.078 17.25 12.32 1 97.5 75 VAL B N 1
ATOM 2479 C CA . VAL B 1 75 ? 8.523 18.516 12.883 1 97.5 75 VAL B CA 1
ATOM 2480 C C . VAL B 1 75 ? 9.898 18.875 12.336 1 97.5 75 VAL B C 1
ATOM 2482 O O . VAL B 1 75 ? 10.82 18.047 12.367 1 97.5 75 VAL B O 1
ATOM 2485 N N . SER B 1 76 ? 9.977 20.094 11.859 1 95.94 76 SER B N 1
ATOM 2486 C CA . SER B 1 76 ? 11.266 20.578 11.383 1 95.94 76 SER B CA 1
ATOM 2487 C C . SER B 1 76 ? 12.195 20.922 12.539 1 95.94 76 SER B C 1
ATOM 2489 O O . SER B 1 76 ? 11.758 20.984 13.695 1 95.94 76 SER B O 1
ATOM 2491 N N . SER B 1 77 ? 13.438 21.125 12.172 1 95.81 77 SER B N 1
ATOM 2492 C CA . SER B 1 77 ? 14.461 21.391 13.18 1 95.81 77 SER B CA 1
ATOM 2493 C C . SER B 1 77 ? 14.148 22.656 13.969 1 95.81 77 SER B C 1
ATOM 2495 O O . SER B 1 77 ? 14.539 22.781 15.133 1 95.81 77 SER B O 1
ATOM 2497 N N . ASP B 1 78 ? 13.438 23.594 13.422 1 94.19 78 ASP B N 1
ATOM 2498 C CA . ASP B 1 78 ? 13.109 24.844 14.086 1 94.19 78 ASP B CA 1
ATOM 2499 C C . ASP B 1 78 ? 11.852 24.688 14.945 1 94.19 78 ASP B C 1
ATOM 2501 O O . ASP B 1 78 ? 11.375 25.672 15.531 1 94.19 78 ASP B O 1
ATOM 2505 N N . GLY B 1 79 ? 11.32 23.547 14.969 1 94.5 79 GLY B N 1
ATOM 2506 C CA . GLY B 1 79 ? 10.188 23.266 15.844 1 94.5 79 GLY B CA 1
ATOM 2507 C C . GLY B 1 79 ? 8.852 23.406 15.141 1 94.5 79 GLY B C 1
ATOM 2508 O O . GLY B 1 79 ? 7.805 23.141 15.734 1 94.5 79 GLY B O 1
ATOM 2509 N N . THR B 1 80 ? 8.867 23.781 13.883 1 94.38 80 THR B N 1
ATOM 2510 C CA . THR B 1 80 ? 7.621 23.953 13.148 1 94.38 80 THR B CA 1
ATOM 2511 C C . THR B 1 80 ? 6.961 22.609 12.883 1 94.38 80 THR B C 1
ATOM 2513 O O . THR B 1 80 ? 7.625 21.656 12.461 1 94.38 80 THR B O 1
ATOM 2516 N N . LYS B 1 81 ? 5.629 22.531 13.133 1 96.25 81 LYS B N 1
ATOM 2517 C CA . LYS B 1 81 ? 4.848 21.328 12.875 1 96.25 81 LYS B CA 1
ATOM 2518 C C . LYS B 1 81 ? 4.301 21.328 11.453 1 96.25 81 LYS B C 1
ATOM 2520 O O . LYS B 1 81 ? 3.803 22.344 10.969 1 96.25 81 LYS B O 1
ATOM 2525 N N . HIS B 1 82 ? 4.457 20.203 10.859 1 95.75 82 HIS B N 1
ATOM 2526 C CA . HIS B 1 82 ? 3.93 19.984 9.516 1 95.75 82 HIS B CA 1
ATOM 2527 C C . HIS B 1 82 ? 3.016 18.766 9.469 1 95.75 82 HIS B C 1
ATOM 2529 O O . HIS B 1 82 ? 3.141 17.859 10.305 1 95.75 82 HIS B O 1
ATOM 2535 N N . GLY B 1 83 ? 2.055 18.812 8.5 1 96.94 83 GLY B N 1
ATOM 2536 C CA . GLY B 1 83 ? 1.157 17.688 8.297 1 96.94 83 GLY B CA 1
ATOM 2537 C C . GLY B 1 83 ? 0.665 17.562 6.867 1 96.94 83 GLY B C 1
ATOM 2538 O O . GLY B 1 83 ? 0.483 18.562 6.18 1 96.94 83 GLY B O 1
ATOM 2539 N N . MET B 1 84 ? 0.426 16.359 6.492 1 95.5 84 MET B N 1
ATOM 2540 C CA . MET B 1 84 ? -0.138 16.109 5.168 1 95.5 84 MET B CA 1
ATOM 2541 C C . MET B 1 84 ? -1.109 14.93 5.199 1 95.5 84 MET B C 1
ATOM 2543 O O . MET B 1 84 ? -0.958 14.016 6.012 1 95.5 84 MET B O 1
ATOM 2547 N N . ILE B 1 85 ? -2.059 14.992 4.297 1 96 85 ILE B N 1
ATOM 2548 C CA . ILE B 1 85 ? -3 13.898 4.094 1 96 85 ILE B CA 1
ATOM 2549 C C . ILE B 1 85 ? -2.443 12.914 3.061 1 96 85 ILE B C 1
ATOM 2551 O O . ILE B 1 85 ? -1.979 13.328 1.995 1 96 85 ILE B O 1
ATOM 2555 N N . ILE B 1 86 ? -2.455 11.648 3.412 1 96.38 86 ILE B N 1
ATOM 2556 C CA . ILE B 1 86 ? -2.068 10.617 2.451 1 96.38 86 ILE B CA 1
ATOM 2557 C C . ILE B 1 86 ? -3.064 9.461 2.506 1 96.38 86 ILE B C 1
ATOM 2559 O O . ILE B 1 86 ? -3.801 9.312 3.482 1 96.38 86 ILE B O 1
ATOM 2563 N N . THR B 1 87 ? -3.092 8.703 1.403 1 94.94 87 THR B N 1
ATOM 2564 C CA . THR B 1 87 ? -3.961 7.535 1.357 1 94.94 87 THR B CA 1
ATOM 2565 C C . THR B 1 87 ? -3.188 6.305 0.896 1 94.94 87 THR B C 1
ATOM 2567 O O . THR B 1 87 ? -3.701 5.184 0.949 1 94.94 87 THR B O 1
ATOM 2570 N N . TRP B 1 88 ? -2.002 6.461 0.479 1 96.38 88 TRP B N 1
ATOM 2571 C CA . TRP B 1 88 ? -1.238 5.355 -0.088 1 96.38 88 TRP B CA 1
ATOM 2572 C C . TRP B 1 88 ? -0.21 4.836 0.911 1 96.38 88 TRP B C 1
ATOM 2574 O O . TRP B 1 88 ? 0.947 5.266 0.899 1 96.38 88 TRP B O 1
ATOM 2584 N N . VAL B 1 89 ? -0.71 3.898 1.742 1 96.75 89 VAL B N 1
ATOM 2585 C CA . VAL B 1 89 ? 0.035 3.252 2.816 1 96.75 89 VAL B CA 1
ATOM 2586 C C . VAL B 1 89 ? -0.198 1.742 2.77 1 96.75 89 VAL B C 1
ATOM 2588 O O . VAL B 1 89 ? -1.312 1.288 2.5 1 96.75 89 VAL B O 1
ATOM 2591 N N . ALA B 1 90 ? 0.832 1.018 3.014 1 95.81 90 ALA B N 1
ATOM 2592 C CA . ALA B 1 90 ? 0.689 -0.432 3.121 1 95.81 90 ALA B CA 1
ATOM 2593 C C . ALA B 1 90 ? 1.723 -1.015 4.082 1 95.81 90 ALA B C 1
ATOM 2595 O O . ALA B 1 90 ? 2.768 -0.406 4.32 1 95.81 90 ALA B O 1
ATOM 2596 N N . PRO B 1 91 ? 1.4 -2.189 4.629 1 94.88 91 PRO B N 1
ATOM 2597 C CA . PRO B 1 91 ? 2.428 -2.893 5.402 1 94.88 91 PRO B CA 1
ATOM 2598 C C . PRO B 1 91 ? 3.637 -3.285 4.555 1 94.88 91 PRO B C 1
ATOM 2600 O O . PRO B 1 91 ? 3.523 -3.416 3.334 1 94.88 91 PRO B O 1
ATOM 2603 N N . ALA B 1 92 ? 4.738 -3.443 5.273 1 96.62 92 ALA B N 1
ATOM 2604 C CA . ALA B 1 92 ? 5.961 -3.85 4.586 1 96.62 92 ALA B CA 1
ATOM 2605 C C . ALA B 1 92 ? 6.762 -4.84 5.426 1 96.62 92 ALA B C 1
ATOM 2607 O O . ALA B 1 92 ? 7.988 -4.898 5.324 1 96.62 92 ALA B O 1
ATOM 2608 N N . GLY B 1 93 ? 6.129 -5.531 6.246 1 92.88 93 GLY B N 1
ATOM 2609 C CA . GLY B 1 93 ? 6.773 -6.543 7.07 1 92.88 93 GLY B CA 1
ATOM 2610 C C . GLY B 1 93 ? 5.785 -7.441 7.789 1 92.88 93 GLY B C 1
ATOM 2611 O O . GLY B 1 93 ? 4.734 -6.984 8.234 1 92.88 93 GLY B O 1
ATOM 2612 N N . LEU B 1 94 ? 6.223 -8.648 8.07 1 88 94 LEU B N 1
ATOM 2613 C CA . LEU B 1 94 ? 5.344 -9.656 8.648 1 88 94 LEU B CA 1
ATOM 2614 C C . LEU B 1 94 ? 5.641 -9.852 10.133 1 88 94 LEU B C 1
ATOM 2616 O O . LEU B 1 94 ? 4.852 -10.469 10.852 1 88 94 LEU B O 1
ATOM 2620 N N . VAL B 1 95 ? 6.754 -9.336 10.555 1 87.88 95 VAL B N 1
ATOM 2621 C CA . VAL B 1 95 ? 7.164 -9.586 11.93 1 87.88 95 VAL B CA 1
ATOM 2622 C C . VAL B 1 95 ? 6.348 -8.719 12.875 1 87.88 95 VAL B C 1
ATOM 2624 O O . VAL B 1 95 ? 6.449 -7.488 12.844 1 87.88 95 VAL B O 1
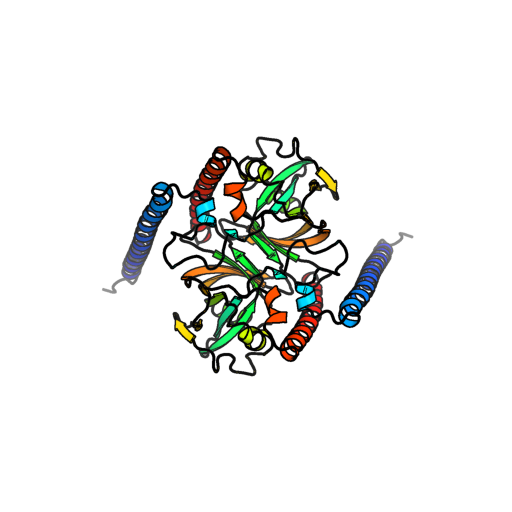ATOM 2627 N N . PRO B 1 96 ? 5.523 -9.305 13.766 1 83.06 96 PRO B N 1
ATOM 2628 C CA . PRO B 1 96 ? 4.527 -8.547 14.531 1 83.06 96 PRO B CA 1
ATOM 2629 C C . PRO B 1 96 ? 5.16 -7.531 15.484 1 83.06 96 PRO B C 1
ATOM 2631 O O . PRO B 1 96 ? 4.578 -6.48 15.75 1 83.06 96 PRO B O 1
ATOM 2634 N N . ASP B 1 97 ? 6.324 -7.844 16.047 1 84.94 97 ASP B N 1
ATOM 2635 C CA . ASP B 1 97 ? 6.945 -6.938 17 1 84.94 97 ASP B CA 1
ATOM 2636 C C . ASP B 1 97 ? 7.938 -6.004 16.328 1 84.94 97 ASP B C 1
ATOM 2638 O O . ASP B 1 97 ? 8.625 -5.223 16.984 1 84.94 97 ASP B O 1
ATOM 2642 N N . GLN B 1 98 ? 8.031 -6.09 15.07 1 92.31 98 GLN B N 1
ATOM 2643 C CA . GLN B 1 98 ? 8.852 -5.211 14.25 1 92.31 98 GLN B CA 1
ATOM 2644 C C . GLN B 1 98 ? 8.078 -4.691 13.047 1 92.31 98 GLN B C 1
ATOM 2646 O O . GLN B 1 98 ? 8.453 -4.938 11.898 1 92.31 98 GLN B O 1
ATOM 2651 N N . LYS B 1 99 ? 7.121 -3.916 13.328 1 93.06 99 LYS B N 1
ATOM 2652 C CA . LYS B 1 99 ? 6.191 -3.455 12.297 1 93.06 99 LYS B CA 1
ATOM 2653 C C . LYS B 1 99 ? 6.863 -2.461 11.352 1 93.06 99 LYS B C 1
ATOM 2655 O O . LYS B 1 99 ? 7.648 -1.618 11.789 1 93.06 99 LYS B O 1
ATOM 2660 N N . ARG B 1 100 ? 6.512 -2.641 10.109 1 96 100 ARG B N 1
ATOM 2661 C CA . ARG B 1 100 ? 7.043 -1.808 9.031 1 96 100 ARG B CA 1
ATOM 2662 C C . ARG B 1 100 ? 5.945 -1.412 8.055 1 96 100 ARG B C 1
ATOM 2664 O O . ARG B 1 100 ? 5.055 -2.211 7.75 1 96 100 ARG B O 1
ATOM 2671 N N . ILE B 1 101 ? 6.09 -0.19 7.551 1 97.75 101 ILE B N 1
ATOM 2672 C CA . ILE B 1 101 ? 5.137 0.257 6.543 1 97.75 101 ILE B CA 1
ATOM 2673 C C . ILE B 1 101 ? 5.887 0.874 5.363 1 97.75 101 ILE B C 1
ATOM 2675 O O . ILE B 1 101 ? 7.066 1.213 5.477 1 97.75 101 ILE B O 1
ATOM 2679 N N . MET B 1 102 ? 5.23 0.921 4.254 1 98.44 102 MET B N 1
ATOM 2680 C CA . MET B 1 102 ? 5.652 1.708 3.1 1 98.44 102 MET B CA 1
ATOM 2681 C C . MET B 1 102 ? 4.594 2.74 2.729 1 98.44 102 MET B C 1
ATOM 2683 O O . MET B 1 102 ? 3.396 2.496 2.896 1 98.44 102 MET B O 1
ATOM 2687 N N . MET B 1 103 ? 5.039 3.859 2.254 1 98.5 103 MET B N 1
ATOM 2688 C CA . MET B 1 103 ? 4.172 4.965 1.857 1 98.5 103 MET B CA 1
ATOM 2689 C C . MET B 1 103 ? 4.684 5.625 0.581 1 98.5 103 MET B C 1
ATOM 2691 O O . MET B 1 103 ? 5.891 5.688 0.349 1 98.5 103 MET B O 1
ATOM 2695 N N . ALA B 1 104 ? 3.799 6.109 -0.193 1 98.25 104 ALA B N 1
ATOM 2696 C CA . ALA B 1 104 ? 4.133 6.949 -1.339 1 98.25 104 ALA B CA 1
ATOM 2697 C C . ALA B 1 104 ? 3.805 8.414 -1.059 1 98.25 104 ALA B C 1
ATOM 2699 O O . ALA B 1 104 ? 2.641 8.773 -0.862 1 98.25 104 ALA B O 1
ATOM 2700 N N . LEU B 1 105 ? 4.82 9.234 -1.103 1 97.88 105 LEU B N 1
ATOM 2701 C CA . LEU B 1 105 ? 4.645 10.633 -0.711 1 97.88 105 LEU B CA 1
ATOM 2702 C C . LEU B 1 105 ? 5.059 11.57 -1.841 1 97.88 105 LEU B C 1
ATOM 2704 O O . LEU B 1 105 ? 5.969 11.258 -2.611 1 97.88 105 LEU B O 1
ATOM 2708 N N . SER B 1 106 ? 4.363 12.688 -1.898 1 95.44 106 SER B N 1
ATOM 2709 C CA . SER B 1 106 ? 4.809 13.727 -2.826 1 95.44 106 SER B CA 1
ATOM 2710 C C . SER B 1 106 ? 6.129 14.344 -2.373 1 95.44 106 SER B C 1
ATOM 2712 O O . SER B 1 106 ? 6.227 14.859 -1.259 1 95.44 106 SER B O 1
ATOM 2714 N N . PRO B 1 107 ? 7.121 14.344 -3.273 1 95.5 107 PRO B N 1
ATOM 2715 C CA . PRO B 1 107 ? 8.422 14.883 -2.863 1 95.5 107 PRO B CA 1
ATOM 2716 C C . PRO B 1 107 ? 8.406 16.391 -2.68 1 95.5 107 PRO B C 1
ATOM 2718 O O . PRO B 1 107 ? 9.312 16.953 -2.062 1 95.5 107 PRO B O 1
ATOM 2721 N N . THR B 1 108 ? 7.391 17.078 -3.143 1 92.31 108 THR B N 1
ATOM 2722 C CA . THR B 1 108 ? 7.344 18.531 -3.082 1 92.31 108 THR B CA 1
ATOM 2723 C C . THR B 1 108 ? 6.629 19 -1.816 1 92.31 108 THR B C 1
ATOM 2725 O O . THR B 1 108 ? 6.625 20.188 -1.501 1 92.31 108 THR B O 1
ATOM 2728 N N . ASN B 1 109 ? 6.035 18.094 -1.157 1 93.56 109 ASN B N 1
ATOM 2729 C CA . ASN B 1 109 ? 5.352 18.438 0.085 1 93.56 109 ASN B CA 1
ATOM 2730 C C . ASN B 1 109 ? 6.34 18.766 1.2 1 93.56 109 ASN B C 1
ATOM 2732 O O . ASN B 1 109 ? 7.332 18.047 1.378 1 93.56 109 ASN B O 1
ATOM 2736 N N . GLN B 1 110 ? 6.031 19.781 1.922 1 93.56 110 GLN B N 1
ATOM 2737 C CA . GLN B 1 110 ? 6.926 20.203 2.996 1 93.56 110 GLN B CA 1
ATOM 2738 C C . GLN B 1 110 ? 7.02 19.141 4.086 1 93.56 110 GLN B C 1
ATOM 2740 O O . GLN B 1 110 ? 8.078 18.953 4.688 1 93.56 110 GLN B O 1
ATOM 2745 N N . THR B 1 111 ? 5.941 18.516 4.422 1 96.06 111 THR B N 1
ATOM 2746 C CA . THR B 1 111 ? 5.957 17.438 5.414 1 96.06 111 THR B CA 1
ATOM 2747 C C . THR B 1 111 ? 6.902 16.328 4.988 1 96.06 111 THR B C 1
ATOM 2749 O O . THR B 1 111 ? 7.672 15.812 5.801 1 96.06 111 THR B O 1
ATOM 2752 N N . THR B 1 112 ? 6.785 15.977 3.723 1 97.31 112 THR B N 1
ATOM 2753 C CA . THR B 1 112 ? 7.68 14.961 3.18 1 97.31 112 THR B CA 1
ATOM 2754 C C . THR B 1 112 ? 9.141 15.375 3.348 1 97.31 112 THR B C 1
ATOM 2756 O O . THR B 1 112 ? 9.953 14.602 3.844 1 97.31 112 THR B O 1
ATOM 2759 N N . GLN B 1 113 ? 9.477 16.562 2.986 1 96.31 113 GLN B N 1
ATOM 2760 C CA . GLN B 1 113 ? 10.844 17.047 3.119 1 96.31 113 GLN B CA 1
ATOM 2761 C C . GLN B 1 113 ? 11.297 17.031 4.578 1 96.31 113 GLN B C 1
ATOM 2763 O O . GLN B 1 113 ? 12.422 16.641 4.875 1 96.31 113 GLN B O 1
ATOM 2768 N N . THR B 1 114 ? 10.398 17.359 5.398 1 96.94 114 THR B N 1
ATOM 2769 C CA . THR B 1 114 ? 10.703 17.406 6.824 1 96.94 114 THR B CA 1
ATOM 2770 C C . THR B 1 114 ? 11.008 16.016 7.363 1 96.94 114 THR B C 1
ATOM 2772 O O . THR B 1 114 ? 12 15.82 8.062 1 96.94 114 THR B O 1
ATOM 2775 N N . LEU B 1 115 ? 10.109 15.07 7.016 1 97.25 115 LEU B N 1
ATOM 2776 C CA . LEU B 1 115 ? 10.328 13.75 7.586 1 97.25 115 LEU B CA 1
ATOM 2777 C C . LEU B 1 115 ? 11.523 13.062 6.934 1 97.25 115 LEU B C 1
ATOM 2779 O O . LEU B 1 115 ? 12.117 12.148 7.512 1 97.25 115 LEU B O 1
ATOM 2783 N N . MET B 1 116 ? 11.875 13.445 5.742 1 96.81 116 MET B N 1
ATOM 2784 C CA . MET B 1 116 ? 13.094 12.93 5.129 1 96.81 116 MET B CA 1
ATOM 2785 C C . MET B 1 116 ? 14.336 13.453 5.855 1 96.81 116 MET B C 1
ATOM 2787 O O . MET B 1 116 ? 15.336 12.742 5.965 1 96.81 116 MET B O 1
ATOM 2791 N N . GLU B 1 117 ? 14.289 14.633 6.297 1 97.25 117 GLU B N 1
ATOM 2792 C CA . GLU B 1 117 ? 15.398 15.242 7.023 1 97.25 117 GLU B CA 1
ATOM 2793 C C . GLU B 1 117 ? 15.469 14.734 8.461 1 97.25 117 GLU B C 1
ATOM 2795 O O . GLU B 1 117 ? 16.531 14.328 8.93 1 97.25 117 GLU B O 1
ATOM 2800 N N . SER B 1 118 ? 14.375 14.75 9.125 1 97.75 118 SER B N 1
ATOM 2801 C CA . SER B 1 118 ? 14.344 14.391 10.531 1 97.75 118 SER B CA 1
ATOM 2802 C C . SER B 1 118 ? 14.352 12.875 10.719 1 97.75 118 SER B C 1
ATOM 2804 O O . SER B 1 118 ? 14.648 12.383 11.812 1 97.75 118 SER B O 1
ATOM 2806 N N . LYS B 1 119 ? 13.875 12.156 9.734 1 98.19 119 LYS B N 1
ATOM 2807 C CA . LYS B 1 119 ? 13.742 10.703 9.719 1 98.19 119 LYS B CA 1
ATOM 2808 C C . LYS B 1 119 ? 12.703 10.234 10.734 1 98.19 119 LYS B C 1
ATOM 2810 O O . LYS B 1 119 ? 12.688 9.062 11.125 1 98.19 119 LYS B O 1
ATOM 2815 N N . SER B 1 120 ? 11.922 11.195 11.188 1 98.56 120 SER B N 1
ATOM 2816 C CA . SER B 1 120 ? 10.922 10.906 12.211 1 98.56 120 SER B CA 1
ATOM 2817 C C . SER B 1 120 ? 9.562 11.469 11.82 1 98.56 120 SER B C 1
ATOM 2819 O O . SER B 1 120 ? 9.469 12.586 11.305 1 98.56 120 SER B O 1
ATOM 2821 N N . PHE B 1 121 ? 8.5 10.672 12.102 1 98.75 121 PHE B N 1
ATOM 2822 C CA . PHE B 1 121 ? 7.148 11.109 11.773 1 98.75 121 PHE B CA 1
ATOM 2823 C C . PHE B 1 121 ? 6.117 10.352 12.602 1 98.75 121 PHE B C 1
ATOM 2825 O O . PHE B 1 121 ? 6.441 9.344 13.227 1 98.75 121 PHE B O 1
ATOM 2832 N N . ALA B 1 122 ? 4.949 10.875 12.641 1 98.62 122 ALA B N 1
ATOM 2833 C CA . ALA B 1 122 ? 3.77 10.148 13.102 1 98.62 122 ALA B CA 1
ATOM 2834 C C . ALA B 1 122 ? 2.744 10 11.977 1 98.62 122 ALA B C 1
ATOM 2836 O O . ALA B 1 122 ? 2.674 10.852 11.078 1 98.62 122 ALA B O 1
ATOM 2837 N N . ILE B 1 123 ? 1.993 8.961 12.023 1 98.25 123 ILE B N 1
ATOM 2838 C CA . ILE B 1 123 ? 0.913 8.734 11.07 1 98.25 123 ILE B CA 1
ATOM 2839 C C . ILE B 1 123 ? -0.366 8.367 11.82 1 98.25 123 ILE B C 1
ATOM 2841 O O . ILE B 1 123 ? -0.338 7.555 12.75 1 98.25 123 ILE B O 1
ATOM 2845 N N . HIS B 1 124 ? -1.471 8.984 11.453 1 96.75 124 HIS B N 1
ATOM 2846 C CA . HIS B 1 124 ? -2.758 8.875 12.133 1 96.75 124 HIS B CA 1
ATOM 2847 C C . HIS B 1 124 ? -3.838 8.367 11.18 1 96.75 124 HIS B C 1
ATOM 2849 O O . HIS B 1 124 ? -4.012 8.906 10.086 1 96.75 124 HIS B O 1
ATOM 2855 N N . LEU B 1 125 ? -4.531 7.336 11.594 1 96.31 125 LEU B N 1
ATOM 2856 C CA . LEU B 1 125 ? -5.75 6.945 10.898 1 96.31 125 LEU B CA 1
ATOM 2857 C C . LEU B 1 125 ? -6.93 7.805 11.336 1 96.31 125 LEU B C 1
ATOM 2859 O O . LEU B 1 125 ? -7.387 7.699 12.477 1 96.31 125 LEU B O 1
ATOM 2863 N N . LEU B 1 126 ? -7.426 8.625 10.398 1 95.44 126 LEU B N 1
ATOM 2864 C CA . LEU B 1 126 ? -8.492 9.562 10.742 1 95.44 126 LEU B CA 1
ATOM 2865 C C . LEU B 1 126 ? -9.836 8.836 10.852 1 95.44 126 LEU B C 1
ATOM 2867 O O . LEU B 1 126 ? -10.055 7.824 10.18 1 95.44 126 LEU B O 1
ATOM 2871 N N . GLN B 1 127 ? -10.648 9.344 11.633 1 94.19 127 GLN B N 1
ATOM 2872 C CA . GLN B 1 127 ? -12.008 8.82 11.75 1 94.19 127 GLN B CA 1
ATOM 2873 C C . GLN B 1 127 ? -13.008 9.695 11 1 94.19 127 GLN B C 1
ATOM 2875 O O . GLN B 1 127 ? -12.68 10.82 10.609 1 94.19 127 GLN B O 1
ATOM 2880 N N . GLN B 1 128 ? -14.195 9.234 10.898 1 93.94 128 GLN B N 1
ATOM 2881 C CA . GLN B 1 128 ? -15.234 9.883 10.117 1 93.94 128 GLN B CA 1
ATOM 2882 C C . GLN B 1 128 ? -15.477 11.312 10.602 1 93.94 128 GLN B C 1
ATOM 2884 O O . GLN B 1 128 ? -15.672 12.227 9.797 1 93.94 128 GLN B O 1
ATOM 2889 N N . ALA B 1 129 ? -15.484 11.547 11.867 1 93.12 129 ALA B N 1
ATOM 2890 C CA . ALA B 1 129 ? -15.789 12.844 12.461 1 93.12 129 ALA B CA 1
ATOM 2891 C C . ALA B 1 129 ? -14.664 13.844 12.195 1 93.12 129 ALA B C 1
ATOM 2893 O O . ALA B 1 129 ? -14.828 15.047 12.422 1 93.12 129 ALA B O 1
ATOM 2894 N N . GLN B 1 130 ? -13.594 13.398 11.633 1 95.12 130 GLN B N 1
ATOM 2895 C CA . GLN B 1 130 ? -12.438 14.266 11.43 1 95.12 130 GLN B CA 1
ATOM 2896 C C . GLN B 1 130 ? -12.273 14.625 9.953 1 95.12 130 GLN B C 1
ATOM 2898 O O . GLN B 1 130 ? -11.203 15.062 9.539 1 95.12 130 GLN B O 1
ATOM 2903 N N . ALA B 1 131 ? -13.266 14.453 9.172 1 94.94 131 ALA B N 1
ATOM 2904 C CA . ALA B 1 131 ? -13.219 14.727 7.738 1 94.94 131 ALA B CA 1
ATOM 2905 C C . ALA B 1 131 ? -12.812 16.172 7.473 1 94.94 131 ALA B C 1
ATOM 2907 O O . ALA B 1 131 ? -12.148 16.469 6.477 1 94.94 131 ALA B O 1
ATOM 2908 N N . ASN B 1 132 ? -13.133 17.078 8.359 1 93.19 132 ASN B N 1
ATOM 2909 C CA . ASN B 1 132 ? -12.852 18.5 8.188 1 93.19 132 ASN B CA 1
ATOM 2910 C C . ASN B 1 132 ? -11.352 18.781 8.219 1 93.19 132 ASN B C 1
ATOM 2912 O O . ASN B 1 132 ? -10.906 19.859 7.828 1 93.19 132 ASN B O 1
ATOM 2916 N N . LEU B 1 133 ? -10.555 17.875 8.664 1 94.69 133 LEU B N 1
ATOM 2917 C CA . LEU B 1 133 ? -9.109 18.062 8.703 1 94.69 133 LEU B CA 1
ATOM 2918 C C . LEU B 1 133 ? -8.508 17.906 7.312 1 94.69 133 LEU B C 1
ATOM 2920 O O . LEU B 1 133 ? -7.387 18.359 7.062 1 94.69 133 LEU B O 1
ATOM 2924 N N . VAL B 1 134 ? -9.195 17.234 6.41 1 94.12 134 VAL B N 1
ATOM 2925 C CA . VAL B 1 134 ? -8.648 16.922 5.098 1 94.12 134 VAL B CA 1
ATOM 2926 C C . VAL B 1 134 ? -8.406 18.203 4.312 1 94.12 134 VAL B C 1
ATOM 2928 O O . VAL B 1 134 ? -7.305 18.422 3.801 1 94.12 134 VAL B O 1
ATOM 2931 N N . PRO B 1 135 ? -9.344 19.125 4.25 1 90.56 135 PRO B N 1
ATOM 2932 C CA . PRO B 1 135 ? -9.047 20.375 3.545 1 90.56 135 PRO B CA 1
ATOM 2933 C C . PRO B 1 135 ? -7.965 21.203 4.238 1 90.56 135 PRO B C 1
ATOM 2935 O O . PRO B 1 135 ? -7.223 21.938 3.578 1 90.56 135 PRO B O 1
ATOM 2938 N N . VAL B 1 136 ? -7.82 21.125 5.5 1 90.25 136 VAL B N 1
ATOM 2939 C CA . VAL B 1 136 ? -6.84 21.891 6.262 1 90.25 136 VAL B CA 1
ATOM 2940 C C . VAL B 1 136 ? -5.434 21.375 5.949 1 90.25 136 VAL B C 1
ATOM 2942 O O . VAL B 1 136 ? -4.543 22.156 5.621 1 90.25 136 VAL B O 1
ATOM 2945 N N . PHE B 1 137 ? -5.277 20.094 5.965 1 92.38 137 PHE B N 1
ATOM 2946 C CA . PHE B 1 137 ? -3.951 19.516 5.832 1 92.38 137 PHE B CA 1
ATOM 2947 C C . PHE B 1 137 ? -3.668 19.141 4.383 1 92.38 137 PHE B C 1
ATOM 2949 O O . PHE B 1 137 ? -2.521 18.875 4.02 1 92.38 137 PHE B O 1
ATOM 2956 N N . GLY B 1 138 ? -4.617 19.094 3.576 1 82.31 138 GLY B N 1
ATOM 2957 C CA . GLY B 1 138 ? -4.461 18.672 2.193 1 82.31 138 GLY B CA 1
ATOM 2958 C C . GLY B 1 138 ? -4.402 19.844 1.221 1 82.31 138 GLY B C 1
ATOM 2959 O O . GLY B 1 138 ? -3.846 19.719 0.128 1 82.31 138 GLY B O 1
ATOM 2960 N N . ALA B 1 139 ? -5.016 20.875 1.542 1 68.75 139 ALA B N 1
ATOM 2961 C CA . ALA B 1 139 ? -5.191 21.938 0.559 1 68.75 139 ALA B CA 1
ATOM 2962 C C . ALA B 1 139 ? -4.344 23.156 0.914 1 68.75 139 ALA B C 1
ATOM 2964 O O . ALA B 1 139 ? -4.047 23.984 0.051 1 68.75 139 ALA B O 1
ATOM 2965 N N . LYS B 1 140 ? -3.988 23.172 2.051 1 68.94 140 LYS B N 1
ATOM 2966 C CA . LYS B 1 140 ? -3.24 24.359 2.473 1 68.94 140 LYS B CA 1
ATOM 2967 C C . LYS B 1 140 ? -1.749 24.047 2.586 1 68.94 140 LYS B C 1
ATOM 2969 O O . LYS B 1 140 ? -1.355 22.891 2.693 1 68.94 140 LYS B O 1
ATOM 2974 N N . HIS B 1 141 ? -1.096 25.062 2.35 1 67.88 141 HIS B N 1
ATOM 2975 C CA . HIS B 1 141 ? 0.351 24.938 2.477 1 67.88 141 HIS B CA 1
ATOM 2976 C C . HIS B 1 141 ? 0.825 25.375 3.857 1 67.88 141 HIS B C 1
ATOM 2978 O O . HIS B 1 141 ? 0.498 26.469 4.309 1 67.88 141 HIS B O 1
ATOM 2984 N N . SER B 1 142 ? 1.438 24.469 4.52 1 62.5 142 SER B N 1
ATOM 2985 C CA . SER B 1 142 ? 1.907 24.703 5.879 1 62.5 142 SER B CA 1
ATOM 2986 C C . SER B 1 142 ? 2.801 25.938 5.945 1 62.5 142 SER B C 1
ATOM 2988 O O . SER B 1 142 ? 2.955 26.547 7.008 1 62.5 142 SER B O 1
ATOM 2990 N N . ARG B 1 143 ? 3.34 26.234 4.895 1 62.44 143 ARG B N 1
ATOM 2991 C CA . ARG B 1 143 ? 4.23 27.391 4.863 1 62.44 143 ARG B CA 1
ATOM 2992 C C . ARG B 1 143 ? 3.459 28.672 5.105 1 62.44 143 ARG B C 1
ATOM 2994 O O . ARG B 1 143 ? 4.031 29.672 5.547 1 62.44 143 ARG B O 1
ATOM 3001 N N . GLU B 1 144 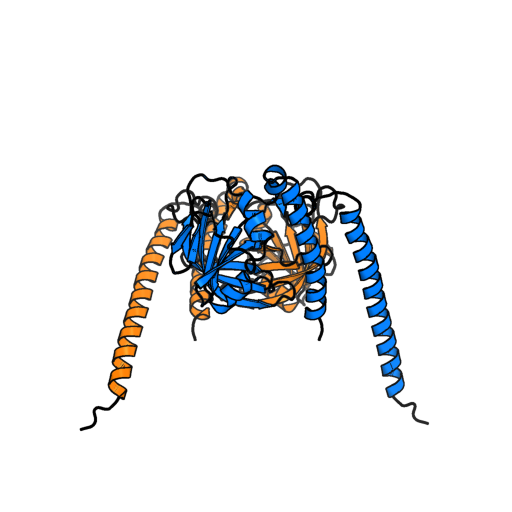? 2.211 28.5 5 1 65.5 144 GLU B N 1
ATOM 3002 C CA . GLU B 1 144 ? 1.43 29.734 5.012 1 65.5 144 GLU B CA 1
ATOM 3003 C C . GLU B 1 144 ? 0.534 29.812 6.246 1 65.5 144 GLU B C 1
ATOM 3005 O O . GLU B 1 144 ? 0.196 30.906 6.707 1 65.5 144 GLU B O 1
ATOM 3010 N N . VAL B 1 145 ? 0.271 28.656 6.777 1 72.62 145 VAL B N 1
ATOM 3011 C CA . VAL B 1 145 ? -0.697 28.641 7.867 1 72.62 145 VAL B CA 1
ATOM 3012 C C . VAL B 1 145 ? -0.282 27.594 8.906 1 72.62 145 VAL B C 1
ATOM 3014 O O . VAL B 1 145 ? 0.334 26.578 8.562 1 72.62 145 VAL B O 1
ATOM 3017 N N . ASN B 1 146 ? -0.526 28 10.109 1 83.44 146 ASN B N 1
ATOM 3018 C CA . ASN B 1 146 ? -0.426 27 11.156 1 83.44 146 ASN B CA 1
ATOM 3019 C C . ASN B 1 146 ? -1.594 26.016 11.102 1 83.44 146 ASN B C 1
ATOM 3021 O O . ASN B 1 146 ? -2.66 26.281 11.656 1 83.44 146 ASN B O 1
ATOM 3025 N N . LYS B 1 147 ? -1.354 24.875 10.523 1 86.19 147 LYS B N 1
ATOM 3026 C CA . LYS B 1 147 ? -2.414 23.906 10.305 1 86.19 147 LYS B CA 1
ATOM 3027 C C . LYS B 1 147 ? -2.867 23.266 11.617 1 86.19 147 LYS B C 1
ATOM 3029 O O . LYS B 1 147 ? -3.938 22.656 11.68 1 86.19 147 LYS B O 1
ATOM 3034 N N . PHE B 1 148 ? -2.098 23.469 12.539 1 92.12 148 PHE B N 1
ATOM 3035 C CA . PHE B 1 148 ? -2.383 22.781 13.789 1 92.12 148 PHE B CA 1
ATOM 3036 C C . PHE B 1 148 ? -3.186 23.672 14.734 1 92.12 148 PHE B C 1
ATOM 3038 O O . PHE B 1 148 ? -3.613 23.219 15.797 1 92.12 148 PHE B O 1
ATOM 3045 N N . GLU B 1 149 ? -3.359 24.859 14.289 1 87.94 149 GLU B N 1
ATOM 3046 C CA . GLU B 1 149 ? -4.219 25.719 15.086 1 87.94 149 GLU B CA 1
ATOM 3047 C C . GLU B 1 149 ? -5.629 25.141 15.203 1 87.94 149 GLU B C 1
ATOM 3049 O O . GLU B 1 149 ? -6.25 24.812 14.195 1 87.94 149 GLU B O 1
ATOM 3054 N N . GLY B 1 150 ? -6.125 24.891 16.406 1 88.06 150 GLY B N 1
ATOM 3055 C CA . GLY B 1 150 ? -7.461 24.375 16.625 1 88.06 150 GLY B CA 1
ATOM 3056 C C . GLY B 1 150 ? -7.531 22.859 16.531 1 88.06 150 GLY B C 1
ATOM 3057 O O . GLY B 1 150 ? -8.617 22.281 16.609 1 88.06 150 GLY B O 1
ATOM 3058 N N . VAL B 1 151 ? -6.465 22.297 16.312 1 94 151 VAL B N 1
ATOM 3059 C CA . VAL B 1 151 ? -6.422 20.844 16.25 1 94 151 VAL B CA 1
ATOM 3060 C C . VAL B 1 151 ? -5.883 20.297 17.578 1 94 151 VAL B C 1
ATOM 3062 O O . VAL B 1 151 ? -4.734 20.562 17.938 1 94 151 VAL B O 1
ATOM 3065 N N . ASP B 1 152 ? -6.684 19.578 18.312 1 95.75 152 ASP B N 1
ATOM 3066 C CA . ASP B 1 152 ? -6.27 19 19.594 1 95.75 152 ASP B CA 1
ATOM 3067 C C . ASP B 1 152 ? -5.18 17.953 19.391 1 95.75 152 ASP B C 1
ATOM 3069 O O . ASP B 1 152 ? -5.375 16.984 18.656 1 95.75 152 ASP B O 1
ATOM 3073 N N . HIS B 1 153 ? -4.055 18.188 19.953 1 97.19 153 HIS B N 1
ATOM 3074 C CA . HIS B 1 153 ? -2.938 17.266 19.859 1 97.19 153 HIS B CA 1
ATOM 3075 C C . HIS B 1 153 ? -2.008 17.391 21.062 1 97.19 153 HIS B C 1
ATOM 3077 O O . HIS B 1 153 ? -2.039 18.406 21.766 1 97.19 153 HIS B O 1
ATOM 3083 N N . GLU B 1 154 ? -1.248 16.438 21.359 1 97.38 154 GLU B N 1
ATOM 3084 C CA . GLU B 1 154 ? -0.182 16.406 22.359 1 97.38 154 GLU B CA 1
ATOM 3085 C C . GLU B 1 154 ? 1.152 16.016 21.734 1 97.38 154 GLU B C 1
ATOM 3087 O O . GLU B 1 154 ? 1.186 15.32 20.719 1 97.38 154 GLU B O 1
ATOM 3092 N N . MET B 1 155 ? 2.168 16.5 22.328 1 97.75 155 MET B N 1
ATOM 3093 C CA . MET B 1 155 ? 3.492 16.141 21.812 1 97.75 155 MET B CA 1
ATOM 3094 C C . MET B 1 155 ? 3.967 14.828 22.422 1 97.75 155 MET B C 1
ATOM 3096 O O . MET B 1 155 ? 3.871 14.633 23.641 1 97.75 155 MET B O 1
ATOM 3100 N N . MET B 1 156 ? 4.375 13.969 21.625 1 97.31 156 MET B N 1
ATOM 3101 C CA . MET B 1 156 ? 4.988 12.695 22 1 97.31 156 MET B CA 1
ATOM 3102 C C . MET B 1 156 ? 6.203 12.398 21.125 1 97.31 156 MET B C 1
ATOM 3104 O O . MET B 1 156 ? 6.109 12.398 19.906 1 97.31 156 MET B O 1
ATOM 3108 N N . ASP B 1 157 ? 7.406 12.164 21.75 1 96.62 157 ASP B N 1
ATOM 3109 C CA . ASP B 1 157 ? 8.648 11.914 21.031 1 96.62 157 ASP B CA 1
ATOM 3110 C C . ASP B 1 157 ? 8.945 13.039 20.031 1 96.62 157 ASP B C 1
ATOM 3112 O O . ASP B 1 157 ? 9.367 12.773 18.906 1 96.62 157 ASP B O 1
ATOM 3116 N N . GLY B 1 158 ? 8.516 14.219 20.438 1 97.44 158 GLY B N 1
ATOM 3117 C CA . GLY B 1 158 ? 8.789 15.391 19.609 1 97.44 158 GLY B CA 1
ATOM 3118 C C . GLY B 1 158 ? 7.836 15.547 18.453 1 97.44 158 GLY B C 1
ATOM 3119 O O . GLY B 1 158 ? 8.039 16.391 17.578 1 97.44 158 GLY B O 1
ATOM 3120 N N . LEU B 1 159 ? 6.797 14.758 18.406 1 98.44 159 LEU B N 1
ATOM 3121 C CA . LEU B 1 159 ? 5.844 14.789 17.297 1 98.44 159 LEU B CA 1
ATOM 3122 C C . LEU B 1 159 ? 4.445 15.133 17.797 1 98.44 159 LEU B C 1
ATOM 3124 O O . LEU B 1 159 ? 4.043 14.703 18.875 1 98.44 159 LEU B O 1
ATOM 3128 N N . PRO B 1 160 ? 3.719 15.883 17.047 1 98.12 160 PRO B N 1
ATOM 3129 C CA . PRO B 1 160 ? 2.316 16.109 17.422 1 98.12 160 PRO B CA 1
ATOM 3130 C C . PRO B 1 160 ? 1.446 14.875 17.188 1 98.12 160 PRO B C 1
ATOM 3132 O O . PRO B 1 160 ? 1.397 14.352 16.062 1 98.12 160 PRO B O 1
ATOM 3135 N N . ILE B 1 161 ? 0.779 14.414 18.188 1 97.81 161 ILE B N 1
ATOM 3136 C CA . ILE B 1 161 ? -0.15 13.297 18.109 1 97.81 161 ILE B CA 1
ATOM 3137 C C . ILE B 1 161 ? -1.58 13.797 18.297 1 97.81 161 ILE B C 1
ATOM 3139 O O . ILE B 1 161 ? -1.932 14.32 19.359 1 97.81 161 ILE B O 1
ATOM 3143 N N . LEU B 1 162 ? -2.383 13.602 17.328 1 96.69 162 LEU B N 1
ATOM 3144 C CA . LEU B 1 162 ? -3.752 14.109 17.344 1 96.69 162 LEU B CA 1
ATOM 3145 C C . LEU B 1 162 ? -4.625 13.266 18.266 1 96.69 162 LEU B C 1
ATOM 3147 O O . LEU B 1 162 ? -4.453 12.047 18.359 1 96.69 162 LEU B O 1
ATOM 3151 N N . ALA B 1 163 ? -5.582 13.938 18.812 1 94.56 163 ALA B N 1
ATOM 3152 C CA . ALA B 1 163 ? -6.574 13.266 19.656 1 94.56 163 ALA B CA 1
ATOM 3153 C C . ALA B 1 163 ? -7.707 12.688 18.812 1 94.56 163 ALA B C 1
ATOM 3155 O O . ALA B 1 163 ? -7.988 13.18 17.719 1 94.56 163 ALA B O 1
ATOM 3156 N N . ASN B 1 164 ? -8.289 11.617 19.281 1 91.75 164 ASN B N 1
ATOM 3157 C CA . ASN B 1 164 ? -9.578 11.086 18.828 1 91.75 164 ASN B CA 1
ATOM 3158 C C . ASN B 1 164 ? -9.461 10.445 17.453 1 91.75 164 ASN B C 1
ATOM 3160 O O . ASN B 1 164 ? -10.453 10.359 16.719 1 91.75 164 ASN B O 1
ATOM 3164 N N . THR B 1 165 ? -8.281 10.094 17.047 1 94.56 165 THR B N 1
ATOM 3165 C CA . THR B 1 165 ? -8.141 9.328 15.812 1 94.56 165 THR B CA 1
ATOM 3166 C C . THR B 1 165 ? -8.461 7.859 16.047 1 94.56 165 THR B C 1
ATOM 3168 O O . THR B 1 165 ? -8.711 7.441 17.172 1 94.56 165 THR B O 1
ATOM 3171 N N . CYS B 1 166 ? -8.586 7.102 14.969 1 93.06 166 CYS B N 1
ATOM 3172 C CA . CYS B 1 166 ? -8.758 5.66 15.102 1 93.06 166 CYS B CA 1
ATOM 3173 C C . CYS B 1 166 ? -7.488 5 15.617 1 93.06 166 CYS B C 1
ATOM 3175 O O . CYS B 1 166 ? -7.52 3.852 16.062 1 93.06 166 CYS B O 1
ATOM 3177 N N . GLY B 1 167 ? -6.41 5.734 15.602 1 93.88 167 GLY B N 1
ATOM 3178 C CA . GLY B 1 167 ? -5.117 5.25 16.047 1 93.88 167 GLY B CA 1
ATOM 3179 C C . GLY B 1 167 ? -3.951 5.973 15.398 1 93.88 167 GLY B C 1
ATOM 3180 O O . GLY B 1 167 ? -4.145 6.762 14.469 1 93.88 167 GLY B O 1
ATOM 3181 N N . TRP B 1 168 ? -2.805 5.684 15.914 1 95.56 168 TRP B N 1
ATOM 3182 C CA . TRP B 1 168 ? -1.608 6.324 15.375 1 95.56 168 TRP B CA 1
ATOM 3183 C C . TRP B 1 168 ? -0.385 5.434 15.562 1 95.56 168 TRP B C 1
ATOM 3185 O O . TRP B 1 168 ? -0.413 4.484 16.344 1 95.56 168 TRP B O 1
ATOM 3195 N N . MET B 1 169 ? 0.642 5.762 14.773 1 96.06 169 MET B N 1
ATOM 3196 C CA . MET B 1 169 ? 1.967 5.156 14.867 1 96.06 169 MET B CA 1
ATOM 3197 C C . MET B 1 169 ? 3.059 6.219 14.805 1 96.06 169 MET B C 1
ATOM 3199 O O . MET B 1 169 ? 2.914 7.223 14.109 1 96.06 169 MET B O 1
ATOM 3203 N N . ILE B 1 170 ? 4.066 5.953 15.523 1 97.94 170 ILE B N 1
ATOM 3204 C CA . ILE B 1 170 ? 5.305 6.715 15.375 1 97.94 170 ILE B CA 1
ATOM 3205 C C . ILE B 1 170 ? 6.344 5.867 14.641 1 97.94 170 ILE B C 1
ATOM 3207 O O . ILE B 1 170 ? 6.531 4.691 14.961 1 97.94 170 ILE B O 1
ATOM 3211 N N . GLY B 1 171 ? 6.918 6.555 13.688 1 98 171 GLY B N 1
ATOM 3212 C CA . GLY B 1 171 ? 7.832 5.781 12.859 1 98 171 GLY B CA 1
ATOM 3213 C C . GLY B 1 171 ? 9.109 6.527 12.523 1 98 171 GLY B C 1
ATOM 3214 O O . GLY B 1 171 ? 9.18 7.75 12.672 1 98 171 GLY B O 1
ATOM 3215 N N . ALA B 1 172 ? 10.133 5.723 12.078 1 98.44 172 ALA B N 1
ATOM 3216 C CA . ALA B 1 172 ? 11.406 6.23 11.578 1 98.44 172 ALA B CA 1
ATOM 3217 C C . ALA B 1 172 ? 11.648 5.781 10.141 1 98.44 172 ALA B C 1
ATOM 3219 O O . ALA B 1 172 ? 11.445 4.613 9.805 1 98.44 172 ALA B O 1
ATOM 3220 N N . VAL B 1 173 ? 12.125 6.715 9.352 1 98.62 173 VAL B N 1
ATOM 3221 C CA . VAL B 1 173 ? 12.438 6.406 7.957 1 98.62 173 VAL B CA 1
ATOM 3222 C C . VAL B 1 173 ? 13.656 5.484 7.898 1 98.62 173 VAL B C 1
ATOM 3224 O O . VAL B 1 173 ? 14.695 5.777 8.484 1 98.62 173 VAL B O 1
ATOM 3227 N N . VAL B 1 174 ? 13.539 4.387 7.188 1 97.88 174 VAL B N 1
ATOM 3228 C CA . VAL B 1 174 ? 14.602 3.396 7.027 1 97.88 174 VAL B CA 1
ATOM 3229 C C . VAL B 1 174 ? 15.328 3.625 5.703 1 97.88 174 VAL B C 1
ATOM 3231 O O . VAL B 1 174 ? 16.562 3.656 5.66 1 97.88 174 VAL B O 1
ATOM 3234 N N . SER B 1 175 ? 14.602 3.709 4.668 1 97.69 175 SER B N 1
ATOM 3235 C CA . SER B 1 175 ? 15.094 3.891 3.309 1 97.69 175 SER B CA 1
ATOM 3236 C C . SER B 1 175 ? 14.055 4.566 2.426 1 97.69 175 SER B C 1
ATOM 3238 O O . SER B 1 175 ? 12.867 4.602 2.77 1 97.69 175 SER B O 1
ATOM 3240 N N . THR B 1 176 ? 14.57 5.164 1.354 1 98.38 176 THR B N 1
ATOM 3241 C CA . THR B 1 176 ? 13.672 5.801 0.4 1 98.38 176 THR B CA 1
ATOM 3242 C C . THR B 1 176 ? 14.023 5.402 -1.029 1 98.38 176 THR B C 1
ATOM 3244 O O . THR B 1 176 ? 15.164 5.016 -1.309 1 98.38 176 THR B O 1
ATOM 3247 N N . MET B 1 177 ? 13.016 5.438 -1.876 1 98.38 177 MET B N 1
ATOM 3248 C CA . MET B 1 177 ? 13.164 5.188 -3.307 1 98.38 177 MET B CA 1
ATOM 3249 C C . MET B 1 177 ? 12.508 6.297 -4.121 1 98.38 177 MET B C 1
ATOM 3251 O O . MET B 1 177 ? 11.312 6.562 -3.969 1 98.38 177 MET B O 1
ATOM 3255 N N . GLU B 1 178 ? 13.328 6.906 -4.965 1 96.75 178 GLU B N 1
ATOM 3256 C CA . GLU B 1 178 ? 12.797 7.949 -5.84 1 96.75 178 GLU B CA 1
ATOM 3257 C C . GLU B 1 178 ? 11.938 7.352 -6.953 1 96.75 178 GLU B C 1
ATOM 3259 O O . GLU B 1 178 ? 12.297 6.324 -7.535 1 96.75 178 GLU B O 1
ATOM 3264 N N . ALA B 1 179 ? 10.805 8.031 -7.215 1 96.69 179 ALA B N 1
ATOM 3265 C CA . ALA B 1 179 ? 9.891 7.57 -8.258 1 96.69 179 ALA B CA 1
ATOM 3266 C C . ALA B 1 179 ? 9.516 8.711 -9.203 1 96.69 179 ALA B C 1
ATOM 3268 O O . ALA B 1 179 ? 8.578 8.586 -9.992 1 96.69 179 ALA B O 1
ATOM 3269 N N . GLY B 1 180 ? 10.172 9.844 -9.102 1 95.88 180 GLY B N 1
ATOM 3270 C CA . GLY B 1 180 ? 9.82 11.023 -9.875 1 95.88 180 GLY B CA 1
ATOM 3271 C C . GLY B 1 180 ? 8.742 11.875 -9.219 1 95.88 180 GLY B C 1
ATOM 3272 O O . GLY B 1 180 ? 9.055 12.82 -8.492 1 95.88 180 GLY B O 1
ATOM 3273 N N . ASP B 1 181 ? 7.535 11.398 -9.344 1 95.88 181 ASP B N 1
ATOM 3274 C CA . ASP B 1 181 ? 6.41 12.172 -8.828 1 95.88 181 ASP B CA 1
ATOM 3275 C C . ASP B 1 181 ? 6.07 11.75 -7.398 1 95.88 181 ASP B C 1
ATOM 3277 O O . ASP B 1 181 ? 5.227 12.367 -6.746 1 95.88 181 ASP B O 1
ATOM 3281 N N . ARG B 1 182 ? 6.688 10.781 -6.906 1 97.19 182 ARG B N 1
ATOM 3282 C CA . ARG B 1 182 ? 6.594 10.328 -5.523 1 97.19 182 ARG B CA 1
ATOM 3283 C C . ARG B 1 182 ? 7.961 9.93 -4.98 1 97.19 182 ARG B C 1
ATOM 3285 O O . ARG B 1 182 ? 8.914 9.781 -5.746 1 97.19 182 ARG B O 1
ATOM 3292 N N . VAL B 1 183 ? 8.031 9.82 -3.732 1 98.25 183 VAL B N 1
ATOM 3293 C CA . VAL B 1 183 ? 9.07 9.078 -3.029 1 98.25 183 VAL B CA 1
ATOM 3294 C C . VAL B 1 183 ? 8.445 7.957 -2.203 1 98.25 183 VAL B C 1
ATOM 3296 O O . VAL B 1 183 ? 7.477 8.18 -1.475 1 98.25 183 VAL B O 1
ATOM 3299 N N . ILE B 1 184 ? 8.938 6.762 -2.445 1 98.69 184 ILE B N 1
ATOM 3300 C CA . ILE B 1 184 ? 8.5 5.637 -1.63 1 98.69 184 ILE B CA 1
ATOM 3301 C C . ILE B 1 184 ? 9.328 5.57 -0.35 1 98.69 184 ILE B C 1
ATOM 3303 O O . ILE B 1 184 ? 10.562 5.531 -0.404 1 98.69 184 ILE B O 1
ATOM 3307 N N . VAL B 1 185 ? 8.664 5.57 0.798 1 98.81 185 VAL B N 1
ATOM 3308 C CA . VAL B 1 185 ? 9.328 5.59 2.098 1 98.81 185 VAL B CA 1
ATOM 3309 C C . VAL B 1 185 ? 9.109 4.258 2.809 1 98.81 185 VAL B C 1
ATOM 3311 O O . VAL B 1 185 ? 7.973 3.799 2.945 1 98.81 185 VAL B O 1
ATOM 3314 N N . LEU B 1 186 ? 10.117 3.627 3.158 1 98.75 186 LEU B N 1
ATOM 3315 C CA . LEU B 1 186 ? 10.109 2.498 4.078 1 98.75 186 LEU B CA 1
ATOM 3316 C C . LEU B 1 186 ? 10.375 2.957 5.508 1 98.75 186 LEU B C 1
ATOM 3318 O O . LEU B 1 186 ? 11.344 3.672 5.766 1 98.75 186 LEU B O 1
ATOM 3322 N N . ALA B 1 187 ? 9.492 2.506 6.387 1 98.62 187 ALA B N 1
ATOM 3323 C CA . ALA B 1 187 ? 9.648 3.012 7.75 1 98.62 187 ALA B CA 1
ATOM 3324 C C . ALA B 1 187 ? 9.445 1.898 8.773 1 98.62 187 ALA B C 1
ATOM 3326 O O . ALA B 1 187 ? 8.578 1.037 8.602 1 98.62 187 ALA B O 1
ATOM 3327 N N . ASP B 1 188 ? 10.211 1.971 9.836 1 97.75 188 ASP B N 1
ATOM 3328 C CA . ASP B 1 188 ? 10.008 1.14 11.016 1 97.75 188 ASP B CA 1
ATOM 3329 C C . ASP B 1 188 ? 9.086 1.829 12.023 1 97.75 188 ASP B C 1
ATOM 3331 O O . ASP B 1 188 ? 9.203 3.033 12.25 1 97.75 188 ASP B O 1
ATOM 3335 N N . ILE B 1 189 ? 8.195 1.05 12.594 1 96.69 189 ILE B N 1
ATOM 3336 C CA . ILE B 1 189 ? 7.273 1.596 13.586 1 96.69 189 ILE B CA 1
ATOM 3337 C C . ILE B 1 189 ? 7.801 1.317 14.992 1 96.69 189 ILE B C 1
ATOM 3339 O O . ILE B 1 189 ? 8.078 0.167 15.344 1 96.69 189 ILE B O 1
ATOM 3343 N N . SER B 1 190 ? 7.879 2.373 15.781 1 95.81 190 SER B N 1
ATOM 3344 C CA . SER B 1 190 ? 8.445 2.229 17.125 1 95.81 190 SER B CA 1
ATOM 3345 C C . SER B 1 190 ? 7.359 2.24 18.188 1 95.81 190 SER B C 1
ATOM 3347 O O . SER B 1 190 ? 7.531 1.665 19.266 1 95.81 190 SER B O 1
ATOM 3349 N N . LYS B 1 191 ? 6.309 2.996 17.938 1 95.12 191 LYS B N 1
ATOM 3350 C CA . LYS B 1 191 ? 5.172 3.1 18.859 1 95.12 191 LYS B CA 1
ATOM 3351 C C . LYS B 1 191 ? 3.852 3.115 18.094 1 95.12 191 LYS B C 1
ATOM 3353 O O . LYS B 1 191 ? 3.797 3.574 16.938 1 95.12 191 LYS B O 1
ATOM 3358 N N . GLU B 1 192 ? 2.885 2.59 18.734 1 92.12 192 GLU B N 1
ATOM 3359 C CA . GLU B 1 192 ? 1.553 2.619 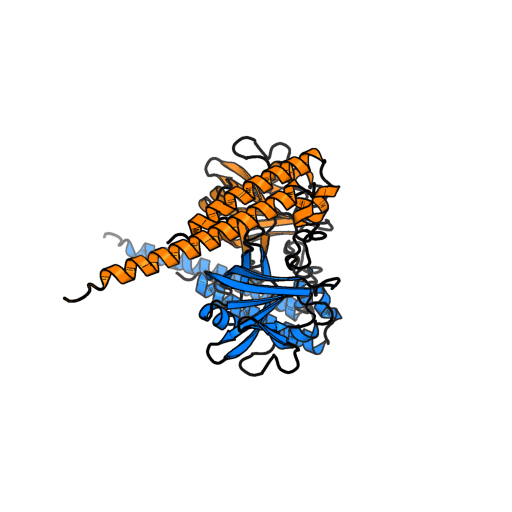18.141 1 92.12 192 GLU B CA 1
ATOM 3360 C C . GLU B 1 192 ? 0.468 2.586 19.219 1 92.12 192 GLU B C 1
ATOM 3362 O O . GLU B 1 192 ? 0.707 2.125 20.344 1 92.12 192 GLU B O 1
ATOM 3367 N N . GLN B 1 193 ? -0.592 3.117 18.891 1 89.94 193 GLN B N 1
ATOM 3368 C CA . GLN B 1 193 ? -1.793 3.025 19.703 1 89.94 193 GLN B CA 1
ATOM 3369 C C . GLN B 1 193 ? -3.049 2.969 18.844 1 89.94 193 GLN B C 1
ATOM 3371 O O . GLN B 1 193 ? -3.24 3.805 17.953 1 89.94 193 GLN B O 1
ATOM 3376 N N . GLY B 1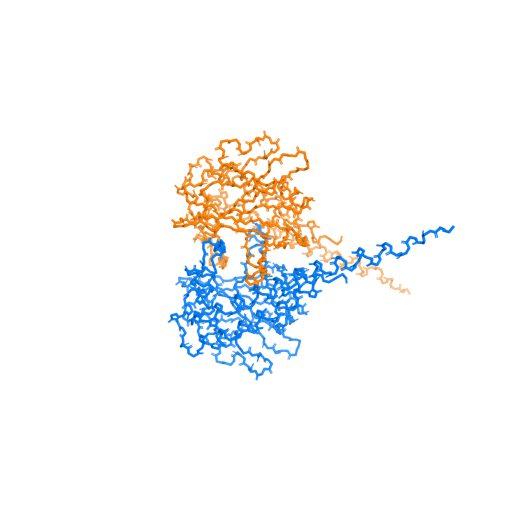 194 ? -3.705 1.855 18.984 1 83.38 194 GLY B N 1
ATOM 3377 C CA . GLY B 1 194 ? -5.004 1.749 18.344 1 83.38 194 GLY B CA 1
ATOM 3378 C C . GLY B 1 194 ? -6.137 2.279 19.203 1 83.38 194 GLY B C 1
ATOM 3379 O O . GLY B 1 194 ? -6.043 2.281 20.422 1 83.38 194 GLY B O 1
ATOM 3380 N N . ALA B 1 195 ? -6.957 3.029 18.594 1 66.19 195 ALA B N 1
ATOM 3381 C CA . ALA B 1 195 ? -8.109 3.475 19.375 1 66.19 195 ALA B CA 1
ATOM 3382 C C . ALA B 1 195 ? -9.297 2.541 19.188 1 66.19 195 ALA B C 1
ATOM 3384 O O . ALA B 1 195 ? -9.367 1.803 18.203 1 66.19 195 ALA B O 1
ATOM 3385 N N . VAL B 1 196 ? -10.141 2.354 20.297 1 56.44 196 VAL B N 1
ATOM 3386 C CA . VAL B 1 196 ? -11.359 1.556 20.375 1 56.44 196 VAL B CA 1
ATOM 3387 C C . VAL B 1 196 ? -12.18 1.728 19.109 1 56.44 196 VAL B C 1
ATOM 3389 O O . VAL B 1 196 ? -11.844 2.543 18.25 1 56.44 196 VAL B O 1
ATOM 3392 N N . GLU B 1 197 ? -13.492 1.562 19.109 1 57.94 197 GLU B N 1
ATOM 3393 C CA . GLU B 1 197 ? -14.688 1.394 18.297 1 57.94 197 GLU B CA 1
ATOM 3394 C C . GLU B 1 197 ? -14.883 2.578 17.359 1 57.94 197 GLU B C 1
ATOM 3396 O O . GLU B 1 197 ? -15.945 3.205 17.344 1 57.94 197 GLU B O 1
ATOM 3401 N N . GLN B 1 198 ? -13.703 3.049 16.656 1 68.69 198 GLN B N 1
ATOM 3402 C CA . GLN B 1 198 ? -14.07 4.148 15.758 1 68.69 198 GLN B CA 1
ATOM 3403 C C . GLN B 1 198 ? -14.016 3.711 14.297 1 68.69 198 GLN B C 1
ATOM 3405 O O . GLN B 1 198 ? -13.344 2.736 13.961 1 68.69 198 GLN B O 1
ATOM 3410 N N . ASP B 1 199 ? -14.953 4.434 13.531 1 85.88 199 ASP B N 1
ATOM 3411 C CA . ASP B 1 199 ? -15.094 4.18 12.102 1 85.88 199 ASP B CA 1
ATOM 3412 C C . ASP B 1 199 ? -14.086 4.996 11.289 1 85.88 199 ASP B C 1
ATOM 3414 O O . ASP B 1 199 ? -14.148 6.227 11.281 1 85.88 199 ASP B O 1
ATOM 3418 N N . PRO B 1 200 ? -13.148 4.344 10.688 1 93.06 200 PRO B N 1
ATOM 3419 C CA . PRO B 1 200 ? -12.156 5.07 9.883 1 93.06 200 PRO B CA 1
ATOM 3420 C C . PRO B 1 200 ? -12.789 5.906 8.773 1 93.06 200 PRO B C 1
ATOM 3422 O O . PRO B 1 200 ? -13.883 5.586 8.305 1 93.06 200 PRO B O 1
ATOM 3425 N N . LEU B 1 201 ? -12.164 7.023 8.477 1 93.88 201 LEU B N 1
ATOM 3426 C CA . LEU B 1 201 ? -12.523 7.828 7.312 1 93.88 201 LEU B CA 1
ATOM 3427 C C . LEU B 1 201 ? -11.984 7.195 6.031 1 93.88 201 LEU B C 1
ATOM 3429 O O . LEU B 1 201 ? -10.82 6.801 5.969 1 93.88 201 LEU B O 1
ATOM 3433 N N . TYR B 1 202 ? -12.891 7.059 5.078 1 92.19 202 TYR B N 1
ATOM 3434 C CA . TYR B 1 202 ? -12.5 6.551 3.766 1 92.19 202 TYR B CA 1
ATOM 3435 C C . TYR B 1 202 ? -12.625 7.637 2.703 1 92.19 202 TYR B C 1
ATOM 3437 O O . TYR B 1 202 ? -13.406 8.57 2.854 1 92.19 202 TYR B O 1
ATOM 3445 N N . VAL B 1 203 ? -11.836 7.43 1.63 1 91.06 203 VAL B N 1
ATOM 3446 C CA . VAL B 1 203 ? -11.836 8.391 0.536 1 91.06 203 VAL B CA 1
ATOM 3447 C C . VAL B 1 203 ? -13.258 8.562 -0.003 1 91.06 203 VAL B C 1
ATOM 3449 O O . VAL B 1 203 ? -13.688 9.68 -0.296 1 91.06 203 VAL B O 1
ATOM 3452 N N . LYS B 1 204 ? -14.008 7.527 -0.087 1 87.19 204 LYS B N 1
ATOM 3453 C CA . LYS B 1 204 ? -15.367 7.57 -0.629 1 87.19 204 LYS B CA 1
ATOM 3454 C C . LYS B 1 204 ? -16.281 8.43 0.241 1 87.19 204 LYS B C 1
ATOM 3456 O O . LYS B 1 204 ? -17.328 8.883 -0.212 1 87.19 204 LYS B O 1
ATOM 3461 N N . ASP B 1 205 ? -15.938 8.625 1.464 1 90.06 205 ASP B N 1
ATOM 3462 C CA . ASP B 1 205 ? -16.781 9.352 2.404 1 90.06 205 ASP B CA 1
ATOM 3463 C C . ASP B 1 205 ? -16.656 10.859 2.199 1 90.06 205 ASP B C 1
ATOM 3465 O O . ASP B 1 205 ? -17.484 11.625 2.699 1 90.06 205 ASP B O 1
ATOM 3469 N N . MET B 1 206 ? -15.688 11.312 1.495 1 84.69 206 MET B N 1
ATOM 3470 C CA . MET B 1 206 ? -15.305 12.727 1.45 1 84.69 206 MET B CA 1
ATOM 3471 C C . MET B 1 206 ? -16.422 13.57 0.859 1 84.69 206 MET B C 1
ATOM 3473 O O . MET B 1 206 ? -16.766 14.625 1.403 1 84.69 206 MET B O 1
ATOM 3477 N N . SER B 1 207 ? -17 13.086 -0.156 1 80.69 207 SER B N 1
ATOM 3478 C CA . SER B 1 207 ? -18.031 13.867 -0.838 1 80.69 207 SER B CA 1
ATOM 3479 C C . SER B 1 207 ? -19.234 14.094 0.06 1 80.69 207 SER B C 1
ATOM 3481 O O . SER B 1 207 ? -19.875 15.148 -0.009 1 80.69 207 SER B O 1
ATOM 3483 N N . ALA B 1 208 ? -19.5 13.18 0.867 1 86 208 ALA B N 1
ATOM 3484 C CA . ALA B 1 208 ? -20.672 13.281 1.741 1 86 208 ALA B CA 1
ATOM 3485 C C . ALA B 1 208 ? -20.328 14.062 3.008 1 86 208 ALA B C 1
ATOM 3487 O O . ALA B 1 208 ? -21.219 14.68 3.611 1 86 208 ALA B O 1
ATOM 3488 N N . LYS B 1 209 ? -19.125 14.148 3.334 1 90 209 LYS B N 1
ATOM 3489 C CA . LYS B 1 209 ? -18.766 14.68 4.645 1 90 209 LYS B CA 1
ATOM 3490 C C . LYS B 1 209 ? -18.281 16.125 4.543 1 90 209 LYS B C 1
ATOM 3492 O O . LYS B 1 209 ? -18.297 16.859 5.535 1 90 209 LYS B O 1
ATOM 3497 N N . LEU B 1 210 ? -17.891 16.531 3.404 1 89.94 210 LEU B N 1
ATOM 3498 C CA . LEU B 1 210 ? -17.297 17.859 3.256 1 89.94 210 LEU B CA 1
ATOM 3499 C C . LEU B 1 210 ? -18.266 18.797 2.527 1 89.94 210 LEU B C 1
ATO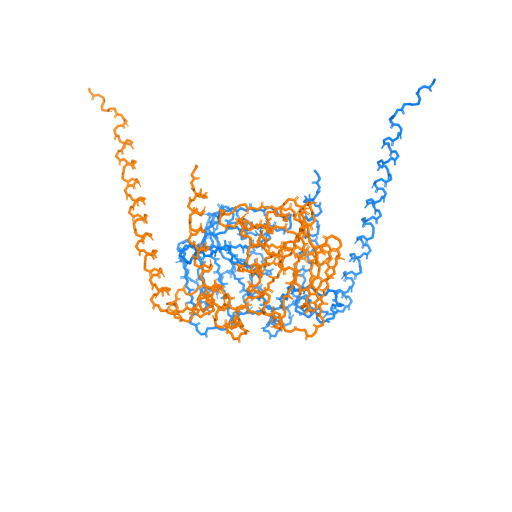M 3501 O O . LEU B 1 210 ? -19.031 18.359 1.666 1 89.94 210 LEU B O 1
ATOM 3505 N N . PRO B 1 211 ? -18.156 20.078 2.883 1 89.5 211 PRO B N 1
ATOM 3506 C CA . PRO B 1 211 ? -18.891 21.062 2.074 1 89.5 211 PRO B CA 1
ATOM 3507 C C . PRO B 1 211 ? -18.453 21.062 0.611 1 89.5 211 PRO B C 1
ATOM 3509 O O . PRO B 1 211 ? -17.281 20.797 0.313 1 89.5 211 PRO B O 1
ATOM 3512 N N . VAL B 1 212 ? -19.375 21.438 -0.133 1 83.75 212 VAL B N 1
ATOM 3513 C CA . VAL B 1 212 ? -19.172 21.391 -1.576 1 83.75 212 VAL B CA 1
ATOM 3514 C C . VAL B 1 212 ? -17.969 22.266 -1.946 1 83.75 212 VAL B C 1
ATOM 3516 O O . VAL B 1 212 ? -17.156 21.891 -2.805 1 83.75 212 VAL B O 1
ATOM 3519 N N . GLY B 1 213 ? -17.859 23.438 -1.32 1 84.19 213 GLY B N 1
ATOM 3520 C CA . GLY B 1 213 ? -16.734 24.328 -1.598 1 84.19 213 GLY B CA 1
ATOM 3521 C C . GLY B 1 213 ? -15.391 23.703 -1.303 1 84.19 213 GLY B C 1
ATOM 3522 O O . GLY B 1 213 ? -14.445 23.859 -2.076 1 84.19 213 GLY B O 1
ATOM 3523 N N . ASP B 1 214 ? -15.297 22.953 -0.205 1 85.88 214 ASP B N 1
ATOM 3524 C CA . ASP B 1 214 ? -14.062 22.266 0.161 1 85.88 214 ASP B CA 1
ATOM 3525 C C . ASP B 1 214 ? -13.719 21.172 -0.848 1 85.88 214 ASP B C 1
ATOM 3527 O O . ASP B 1 214 ? -12.555 21.016 -1.222 1 85.88 214 ASP B O 1
ATOM 3531 N N . VAL B 1 215 ? -14.711 20.484 -1.262 1 83.19 215 VAL B N 1
ATOM 3532 C CA . VAL B 1 215 ? -14.523 19.422 -2.242 1 83.19 215 VAL B CA 1
ATOM 3533 C C . VAL B 1 215 ? -13.992 20.016 -3.547 1 83.19 215 VAL B C 1
ATOM 3535 O O . VAL B 1 215 ? -13.062 19.469 -4.148 1 83.19 215 VAL B O 1
ATOM 3538 N N . GLN B 1 216 ? -14.523 21.062 -3.932 1 80.94 216 GLN B N 1
ATOM 3539 C CA . GLN B 1 216 ? -14.094 21.719 -5.16 1 80.94 216 GLN B CA 1
ATOM 3540 C C . GLN B 1 216 ? -12.656 22.203 -5.055 1 80.94 216 GLN B C 1
ATOM 3542 O O . GLN B 1 216 ? -11.883 22.094 -6.008 1 80.94 216 GLN B O 1
ATOM 3547 N N . ASP B 1 217 ? -12.305 22.75 -3.916 1 82.88 217 ASP B N 1
ATOM 3548 C CA . ASP B 1 217 ? -10.938 23.203 -3.688 1 82.88 217 ASP B CA 1
ATOM 3549 C C . ASP B 1 217 ? -9.953 22.031 -3.779 1 82.88 217 ASP B C 1
ATOM 3551 O O . ASP B 1 217 ? -8.883 22.156 -4.379 1 82.88 217 ASP B O 1
ATOM 3555 N N . LEU B 1 218 ? -10.344 20.984 -3.207 1 83.88 218 LEU B N 1
ATOM 3556 C CA . LEU B 1 218 ? -9.508 19.781 -3.238 1 83.88 218 LEU B CA 1
ATOM 3557 C C . LEU B 1 218 ? -9.367 19.25 -4.66 1 83.88 218 LEU B C 1
ATOM 3559 O O . LEU B 1 218 ? -8.281 18.844 -5.07 1 83.88 218 LEU B O 1
ATOM 3563 N N . ASP B 1 219 ? -10.406 19.297 -5.363 1 80.06 219 ASP B N 1
ATOM 3564 C CA . ASP B 1 219 ? -10.383 18.859 -6.758 1 80.06 219 ASP B CA 1
ATOM 3565 C C . ASP B 1 219 ? -9.414 19.703 -7.586 1 80.06 219 ASP B C 1
ATOM 3567 O O . ASP B 1 219 ? -8.672 19.172 -8.406 1 80.06 219 ASP B O 1
ATOM 3571 N N . GLN B 1 220 ? -9.492 20.922 -7.391 1 81.5 220 GLN B N 1
ATOM 3572 C CA . GLN B 1 220 ? -8.609 21.828 -8.117 1 81.5 220 GLN B CA 1
ATOM 3573 C C . GLN B 1 220 ? -7.145 21.578 -7.762 1 81.5 220 GLN B C 1
ATOM 3575 O O . GLN B 1 220 ? -6.281 21.562 -8.641 1 81.5 220 GLN B O 1
ATOM 3580 N N . LYS B 1 221 ? -6.941 21.391 -6.547 1 83.5 221 LYS B N 1
ATOM 3581 C CA . LYS B 1 221 ? -5.578 21.094 -6.113 1 83.5 221 LYS B CA 1
ATOM 3582 C C . LYS B 1 221 ? -5.082 19.781 -6.738 1 83.5 221 LYS B C 1
ATOM 3584 O O . LYS B 1 221 ? -3.939 19.703 -7.195 1 83.5 221 LYS B O 1
ATOM 3589 N N . PHE B 1 222 ? -5.898 18.844 -6.758 1 82.19 222 PHE B N 1
ATOM 3590 C CA . PHE B 1 222 ? -5.527 17.547 -7.301 1 82.19 222 PHE B CA 1
ATOM 3591 C C . PHE B 1 222 ? -5.234 17.641 -8.789 1 82.19 222 PHE B C 1
ATOM 3593 O O . PHE B 1 222 ? -4.297 17.016 -9.289 1 82.19 222 PHE B O 1
ATOM 3600 N N . SER B 1 223 ? -6.012 18.375 -9.438 1 82.31 223 SER B N 1
ATOM 3601 C CA . SER B 1 223 ? -5.762 18.594 -10.859 1 82.31 223 SER B CA 1
ATOM 3602 C C . SER B 1 223 ? -4.395 19.219 -11.086 1 82.31 223 SER B C 1
ATOM 3604 O O . SER B 1 223 ? -3.65 18.797 -11.977 1 82.31 223 SER B O 1
ATOM 3606 N N . GLY B 1 224 ? -4.133 20.219 -10.305 1 84.88 224 GLY B N 1
ATOM 3607 C CA . GLY B 1 224 ? -2.811 20.812 -10.375 1 84.88 224 GLY B CA 1
ATOM 3608 C C . GLY B 1 224 ? -1.693 19.844 -10.047 1 84.88 224 GLY B C 1
ATOM 3609 O O . GLY B 1 224 ? -0.633 19.875 -10.672 1 84.88 224 GLY B O 1
ATOM 3610 N N . ASP B 1 225 ? -1.937 19.016 -9.109 1 87.81 225 ASP B N 1
ATOM 3611 C CA . ASP B 1 225 ? -0.953 18.016 -8.727 1 87.81 225 ASP B CA 1
ATOM 3612 C C . ASP B 1 225 ? -0.691 17.031 -9.875 1 87.81 225 ASP B C 1
ATOM 3614 O O . ASP B 1 225 ? 0.451 16.641 -10.109 1 87.81 225 ASP B O 1
ATOM 3618 N N . ILE B 1 226 ? -1.743 16.625 -10.578 1 87.94 226 ILE B N 1
ATOM 3619 C CA . ILE B 1 226 ? -1.608 15.711 -11.695 1 87.94 226 ILE B CA 1
ATOM 3620 C C . ILE B 1 226 ? -0.706 16.328 -12.766 1 87.94 226 ILE B C 1
ATOM 3622 O O . ILE B 1 226 ? 0.179 15.648 -13.297 1 87.94 226 ILE B O 1
ATOM 3626 N N . ASP B 1 227 ? -0.904 17.578 -13.055 1 89.81 227 ASP B N 1
ATOM 3627 C CA . ASP B 1 227 ? -0.088 18.25 -14.055 1 89.81 227 ASP B CA 1
ATOM 3628 C C . ASP B 1 227 ? 1.373 18.328 -13.617 1 89.81 227 ASP B C 1
ATOM 3630 O O . ASP B 1 227 ? 2.277 18.031 -14.406 1 89.81 227 ASP B O 1
ATOM 3634 N N . ARG B 1 228 ? 1.536 18.672 -12.461 1 93.12 228 ARG B N 1
ATOM 3635 C CA . ARG B 1 228 ? 2.887 18.719 -11.906 1 93.12 228 ARG B CA 1
ATOM 3636 C C . ARG B 1 228 ? 3.537 17.328 -11.938 1 93.12 228 ARG B C 1
ATOM 3638 O O . ARG B 1 228 ? 4.695 17.203 -12.336 1 93.12 228 ARG B O 1
ATOM 3645 N N . ASP B 1 229 ? 2.789 16.359 -11.539 1 93.56 229 ASP B N 1
ATOM 3646 C CA . ASP B 1 229 ? 3.299 15 -11.453 1 93.56 229 ASP B CA 1
ATOM 3647 C C . ASP B 1 229 ? 3.678 14.469 -12.836 1 93.56 229 ASP B C 1
ATOM 3649 O O . ASP B 1 229 ? 4.648 13.719 -12.977 1 93.56 229 ASP B O 1
ATOM 3653 N N . ARG B 1 230 ? 2.916 14.82 -13.812 1 92.75 230 ARG B N 1
ATOM 3654 C CA . ARG B 1 230 ? 3.229 14.43 -15.18 1 92.75 230 ARG B CA 1
ATOM 3655 C C . ARG B 1 230 ? 4.598 14.945 -15.602 1 92.75 230 ARG B C 1
ATOM 3657 O O . ARG B 1 230 ? 5.379 14.219 -16.219 1 92.75 230 ARG B O 1
ATOM 3664 N N . GLN B 1 231 ? 4.875 16.141 -15.227 1 94.69 231 GLN B N 1
ATOM 3665 C CA . GLN B 1 231 ? 6.164 16.75 -15.562 1 94.69 231 GLN B CA 1
ATOM 3666 C C . GLN B 1 231 ? 7.297 16.062 -14.797 1 94.69 231 GLN B C 1
ATOM 3668 O O . GLN B 1 231 ? 8.359 15.805 -15.352 1 94.69 231 GLN B O 1
ATOM 3673 N N . MET B 1 232 ? 7.055 15.828 -13.633 1 95.31 232 MET B N 1
ATOM 3674 C CA . MET B 1 232 ? 8.07 15.18 -12.805 1 95.31 232 MET B CA 1
ATOM 3675 C C . MET B 1 232 ? 8.375 13.773 -13.305 1 95.31 232 MET B C 1
ATOM 3677 O O . MET B 1 232 ? 9.523 13.344 -13.289 1 95.31 232 MET B O 1
ATOM 3681 N N . ARG B 1 233 ? 7.328 13.094 -13.719 1 93.44 233 ARG B N 1
ATOM 3682 C CA . ARG B 1 233 ? 7.496 11.75 -14.266 1 93.44 233 ARG B CA 1
ATOM 3683 C C . ARG B 1 233 ? 8.344 11.781 -15.539 1 93.44 233 ARG B C 1
ATOM 3685 O O . ARG B 1 233 ? 9.203 10.922 -15.742 1 93.44 233 ARG B O 1
ATOM 3692 N N . ALA B 1 234 ? 8.062 12.719 -16.375 1 93.88 234 ALA B N 1
ATOM 3693 C CA . ALA B 1 234 ? 8.828 12.875 -17.609 1 93.88 234 ALA B CA 1
ATOM 3694 C C . ALA B 1 234 ? 10.312 13.07 -17.312 1 93.88 234 ALA B C 1
ATOM 3696 O O . ALA B 1 234 ? 11.164 12.469 -17.969 1 93.88 234 ALA B O 1
ATOM 3697 N N . LYS B 1 235 ? 10.609 13.828 -16.328 1 93.12 235 LYS B N 1
ATOM 3698 C CA . LYS B 1 235 ? 11.992 14.109 -15.945 1 93.12 235 LYS B CA 1
ATOM 3699 C C . LYS B 1 235 ? 12.656 12.867 -15.359 1 93.12 235 LYS B C 1
ATOM 3701 O O . LYS B 1 235 ? 13.852 12.641 -15.57 1 93.12 235 LYS B O 1
ATOM 3706 N N . PHE B 1 236 ? 11.93 12.07 -14.703 1 94.31 236 PHE B N 1
ATOM 3707 C CA . PHE B 1 236 ? 12.414 10.859 -14.055 1 94.31 236 PHE B CA 1
ATOM 3708 C C . PHE B 1 236 ? 12.922 9.867 -15.086 1 94.31 236 PHE B C 1
ATOM 3710 O O . PHE B 1 236 ? 13.875 9.125 -14.82 1 94.31 236 PHE B O 1
ATOM 3717 N N . TYR B 1 237 ? 12.375 9.742 -16.141 1 89.81 237 TYR B N 1
ATOM 3718 C CA . TYR B 1 237 ? 12.734 8.758 -17.156 1 89.81 237 TYR B CA 1
ATOM 3719 C C . TYR B 1 237 ? 13.742 9.336 -18.141 1 89.81 237 TYR B C 1
ATOM 3721 O O . TYR B 1 237 ? 14.188 8.633 -19.047 1 89.81 237 TYR B O 1
ATOM 3729 N N . GLU B 1 238 ? 14.031 10.586 -17.938 1 87.69 238 GLU B N 1
ATOM 3730 C CA . GLU B 1 238 ? 15.086 11.148 -18.781 1 87.69 238 GLU B CA 1
ATOM 3731 C C . GLU B 1 238 ? 16.453 10.539 -18.453 1 87.69 238 GLU B C 1
ATOM 3733 O O . GLU B 1 238 ? 16.781 10.344 -17.281 1 87.69 238 GLU B O 1
ATOM 3738 N N . PRO B 1 239 ? 17.281 10.156 -19.453 1 74.31 239 PRO B N 1
ATOM 3739 C CA . PRO B 1 239 ? 18.594 9.547 -19.25 1 74.31 239 PRO B CA 1
ATOM 3740 C C . PRO B 1 239 ? 19.594 10.492 -18.578 1 74.31 239 PRO B C 1
ATOM 3742 O O . PRO B 1 239 ? 19.5 11.711 -18.75 1 74.31 239 PRO B O 1
#